Protein 2AB9 (pdb70)

Nearest PDB structures (foldseek):
  2ab9-assembly1_A  TM=1.033E+00  e=2.027E-05  Helianthus annuus
  2ab9-assembly1_A  TM=4.249E-01  e=3.432E-03  Helianthus annuus
  2ab9-assembly1_A  TM=3.590E-01  e=1.107E-02  Helianthus annuus
  2ab9-assembly1_A  TM=3.683E-01  e=8.263E-03  Helianthus annuus
  2ab9-assembly1_A  TM=3.618E-01  e=1.150E-02  Helianthus annuus

Solvent-accessible surface area: 3007 Å² total; per-residue (Å²): 121,151,128,135,79,98,40,82,154,120,132,107,81,64,33,133,63,35,197,70,107,38,110,90,89,117,58,43,29,124,177

Sequence (31 aa):
GYKTSISTITIEDNGRCTKSIPPICFPDGRPGYKTSISTITIEDNGRCTKSIPPICFPDGRPGYKTSISTITIEDNGRCTKSIPPICFPDGRPGYKTSISTITIEDNGRCTKSIPPICFPDGRPGYKTSISTITIEDNGRCTKSIPPICFPDGRPGYKTSISTITIEDNGRCTKSIPPICFPDGRPGYKTSISTITIEDNGRCTKSIPPICFPDGRPGYKTSISTITIEDNGRCTKSIPPICFPDGRPGYKTSISTITIEDNGRCTKSIPPICFPDGRPGYKTSISTITIEDNGRCTKSIPPICFPDGRPGYKTSISTITIEDNGRCTKSIPPICFPDGRPGYKTSISTITIEDNGRCTKSIPPICFPDGRPGYKTSISTITIEDNGRCTKSIPPICFPDGRPGYKTSISTITIEDNGRCTKSIPPICFPDGRPGYKTSISTITIEDNGRCTKSIPPICFPDGRPGYKTSISTITIEDNGRCTKSIPPICFPDGRPGYKTSISTITIEDNGRCTKSIPPICFPDGRPGYKTSISTITIEDNGRCTKSIPPICFPDGRPGYKTSISTITIEDNGRCTKSIPPICFPDGRPGYKTSISTITIEDNGRCTKSIPPICFPDGRP

Secondary structure (DSSP, 8-state):
---SS---SSS---SS--SSSS-SSSS----

Radius of gyration: 9.69 Å; Cα contacts (8 Å, |Δi|>4): 35; chains: 1; bounding box: 17×19×22 Å

Structure (mmCIF, N/CA/C/O backbone):
data_2AB9
#
_entry.id   2AB9
#
loop_
_atom_site.group_PDB
_atom_site.id
_atom_site.type_symbol
_atom_site.label_atom_id
_atom_site.label_alt_id
_atom_site.label_comp_id
_atom_site.label_asym_id
_atom_site.label_entity_id
_atom_site.label_seq_id
_atom_site.pdbx_PDB_ins_code
_atom_site.Cartn_x
_atom_site.Cartn_y
_atom_site.Cartn_z
_atom_site.occupancy
_atom_site.B_iso_or_equiv
_atom_site.auth_seq_id
_atom_site.auth_comp_id
_atom_site.auth_asym_id
_atom_site.auth_atom_id
_atom_site.pdbx_PDB_model_num
ATOM 1 N N . GLY A 1 1 ? -8.766 1.558 14.058 1.00 0.00 1 GLY A N 1
ATOM 2 C CA . GLY A 1 1 ? -7.912 0.710 14.867 1.00 0.00 1 GLY A CA 1
ATOM 3 C C . GLY A 1 1 ? -6.451 1.017 14.655 1.00 0.00 1 GLY A C 1
ATOM 4 O O . GLY A 1 1 ? -5.646 0.961 15.585 1.00 0.00 1 GLY A O 1
ATOM 8 N N . TYR A 1 2 ? -6.116 1.348 13.423 1.00 0.00 2 TYR A N 1
ATOM 9 C CA . TYR A 1 2 ? -4.746 1.680 13.064 1.00 0.00 2 TYR A CA 1
ATOM 10 C C . TYR A 1 2 ? -4.363 3.033 13.649 1.00 0.00 2 TYR A C 1
ATOM 11 O O . TYR A 1 2 ? -5.003 4.045 13.367 1.00 0.00 2 TYR A O 1
ATOM 29 N N . LYS A 1 3 ? -3.320 3.041 14.463 1.00 0.00 3 LYS A N 1
ATOM 30 C CA . LYS A 1 3 ? -2.853 4.268 15.086 1.00 0.00 3 LYS A CA 1
ATOM 31 C C . LYS A 1 3 ? -1.992 5.069 14.119 1.00 0.00 3 LYS A C 1
ATOM 32 O O . LYS A 1 3 ? -1.045 4.538 13.542 1.00 0.00 3 LYS A O 1
ATOM 51 N N . THR A 1 4 ? -2.315 6.345 13.955 1.00 0.00 4 THR A N 1
ATOM 52 C CA . THR A 1 4 ? -1.555 7.212 13.071 1.00 0.00 4 THR A CA 1
ATOM 53 C C . THR A 1 4 ? -0.165 7.452 13.653 1.00 0.00 4 THR A C 1
ATOM 54 O O . THR A 1 4 ? 0.835 7.489 12.937 1.00 0.00 4 THR A O 1
ATOM 65 N N . SER A 1 5 ? -0.122 7.597 14.966 1.00 0.00 5 SER A N 1
ATOM 66 C CA . SER A 1 5 ? 1.122 7.816 15.677 1.00 0.00 5 SER A CA 1
ATOM 67 C C . SER A 1 5 ? 1.909 6.512 15.778 1.00 0.00 5 SER A C 1
ATOM 68 O O . SER A 1 5 ? 1.353 5.470 16.138 1.00 0.00 5 SER A O 1
ATOM 76 N N . ILE A 1 6 ? 3.197 6.580 15.463 1.00 0.00 6 ILE A N 1
ATOM 77 C CA . ILE A 1 6 ? 4.070 5.415 15.517 1.00 0.00 6 ILE A CA 1
ATOM 78 C C . ILE A 1 6 ? 4.103 4.826 16.931 1.00 0.00 6 ILE A C 1
ATOM 79 O O . ILE A 1 6 ? 4.025 5.551 17.925 1.00 0.00 6 ILE A O 1
ATOM 95 N N . SER A 1 7 ? 4.195 3.509 17.016 1.00 0.00 7 SER A N 1
ATOM 96 C CA . SER A 1 7 ? 4.223 2.821 18.295 1.00 0.00 7 SER A CA 1
ATOM 97 C C . SER A 1 7 ? 5.074 1.560 18.193 1.00 0.00 7 SER A C 1
ATOM 98 O O . SER A 1 7 ? 4.559 0.463 17.976 1.00 0.00 7 SER A O 1
ATOM 106 N N . THR A 1 8 ? 6.381 1.739 18.332 1.00 0.00 8 THR A N 1
ATOM 107 C CA . THR A 1 8 ? 7.337 0.643 18.247 1.00 0.00 8 THR A CA 1
ATOM 108 C C . THR A 1 8 ? 7.262 -0.262 19.482 1.00 0.00 8 THR A C 1
ATOM 109 O O . THR A 1 8 ? 8.162 -0.268 20.318 1.00 0.00 8 THR A O 1
ATOM 120 N N . ILE A 1 9 ? 6.172 -1.018 19.586 1.00 0.00 9 ILE A N 1
ATOM 121 C CA . ILE A 1 9 ? 5.959 -1.929 20.708 1.00 0.00 9 ILE A CA 1
ATOM 122 C C . ILE A 1 9 ? 7.003 -3.043 20.687 1.00 0.00 9 ILE A C 1
ATOM 123 O O . ILE A 1 9 ? 7.423 -3.552 21.725 1.00 0.00 9 ILE A O 1
ATOM 139 N N . THR A 1 10 ? 7.421 -3.404 19.486 1.00 0.00 10 THR A N 1
ATOM 140 C CA . THR A 1 10 ? 8.421 -4.442 19.290 1.00 0.00 10 THR A CA 1
ATOM 141 C C . THR A 1 10 ? 9.188 -4.167 18.002 1.00 0.00 10 THR A C 1
ATOM 142 O O . THR A 1 10 ? 10.416 -4.201 17.969 1.00 0.00 10 THR A O 1
ATOM 153 N N . ILE A 1 11 ? 8.445 -3.859 16.947 1.00 0.00 11 ILE A N 1
ATOM 154 C CA . ILE A 1 11 ? 9.033 -3.541 15.657 1.00 0.00 11 ILE A CA 1
ATOM 155 C C . ILE A 1 11 ? 8.481 -2.214 15.163 1.00 0.00 11 ILE A C 1
ATOM 156 O O . ILE A 1 11 ? 7.358 -1.840 15.505 1.00 0.00 11 ILE A O 1
ATOM 172 N N . GLU A 1 12 ? 9.269 -1.502 14.378 1.00 0.00 12 GLU A N 1
ATOM 173 C CA . GLU A 1 12 ? 8.843 -0.217 13.851 1.00 0.00 12 GLU A CA 1
ATOM 174 C C . GLU A 1 12 ? 8.139 -0.404 12.512 1.00 0.00 12 GLU A C 1
ATOM 175 O O . GLU A 1 12 ? 8.727 -0.926 11.563 1.00 0.00 12 GLU A O 1
ATOM 187 N N . ASP A 1 13 ? 6.885 0.027 12.440 1.00 0.00 13 ASP A N 1
ATOM 188 C CA . ASP A 1 13 ? 6.107 -0.088 11.214 1.00 0.00 13 ASP A CA 1
ATOM 189 C C . ASP A 1 13 ? 4.816 0.708 11.325 1.00 0.00 13 ASP A C 1
ATOM 190 O O . ASP A 1 13 ? 4.229 0.804 12.407 1.00 0.00 13 ASP A O 1
ATOM 199 N N . ASN A 1 14 ? 4.387 1.273 10.204 1.00 0.00 14 ASN A N 1
ATOM 200 C CA . ASN A 1 14 ? 3.164 2.066 10.139 1.00 0.00 14 ASN A CA 1
ATOM 201 C C . ASN A 1 14 ? 2.906 2.468 8.695 1.00 0.00 14 ASN A C 1
ATOM 202 O O . ASN A 1 14 ? 3.809 2.971 8.017 1.00 0.00 14 ASN A O 1
ATOM 213 N N . GLY A 1 15 ? 1.690 2.230 8.222 1.00 0.00 15 GLY A N 1
ATOM 214 C CA . GLY A 1 15 ? 1.354 2.558 6.852 1.00 0.00 15 GLY A CA 1
ATOM 215 C C . GLY A 1 15 ? 2.130 1.701 5.876 1.00 0.00 15 GLY A C 1
ATOM 216 O O . GLY A 1 15 ? 2.036 0.476 5.921 1.00 0.00 15 GLY A O 1
ATOM 220 N N . ARG A 1 16 ? 2.911 2.350 5.012 1.00 0.00 16 ARG A N 1
ATOM 221 C CA . ARG A 1 16 ? 3.734 1.647 4.029 1.00 0.00 16 ARG A CA 1
ATOM 222 C C . ARG A 1 16 ? 2.886 0.755 3.131 1.00 0.00 16 ARG A C 1
ATOM 223 O O . ARG A 1 16 ? 1.725 1.060 2.851 1.00 0.00 16 ARG A O 1
ATOM 244 N N . CYS A 1 17 ? 3.469 -0.337 2.687 1.00 0.00 17 CYS A N 1
ATOM 245 C CA . CYS A 1 17 ? 2.769 -1.275 1.828 1.00 0.00 17 CYS A CA 1
ATOM 246 C C . CYS A 1 17 ? 2.687 -2.632 2.506 1.00 0.00 17 CYS A C 1
ATOM 247 O O . CYS A 1 17 ? 3.671 -3.119 3.067 1.00 0.00 17 CYS A O 1
ATOM 254 N N . THR A 1 18 ? 1.504 -3.217 2.470 1.00 0.00 18 THR A N 1
ATOM 255 C CA . THR A 1 18 ? 1.251 -4.502 3.099 1.00 0.00 18 THR A CA 1
ATOM 256 C C . THR A 1 18 ? 2.053 -5.638 2.472 1.00 0.00 18 THR A C 1
ATOM 257 O O . THR A 1 18 ? 2.301 -5.667 1.264 1.00 0.00 18 THR A O 1
ATOM 268 N N . LYS A 1 19 ? 2.444 -6.584 3.314 1.00 0.00 19 LYS A N 1
ATOM 269 C CA . LYS A 1 19 ? 3.204 -7.743 2.875 1.00 0.00 19 LYS A CA 1
ATOM 270 C C . LYS A 1 19 ? 2.326 -8.986 2.960 1.00 0.00 19 LYS A C 1
ATOM 271 O O . LYS A 1 19 ? 2.734 -10.017 3.491 1.00 0.00 19 LYS A O 1
ATOM 290 N N . SER A 1 20 ? 1.118 -8.865 2.432 1.00 0.00 20 SER A N 1
ATOM 291 C CA . SER A 1 20 ? 0.150 -9.947 2.432 1.00 0.00 20 SER A CA 1
ATOM 292 C C . SER A 1 20 ? -1.008 -9.560 1.542 1.00 0.00 20 SER A C 1
ATOM 293 O O . SER A 1 20 ? -0.871 -8.698 0.682 1.00 0.00 20 SER A O 1
ATOM 301 N N . ILE A 1 21 ? -2.132 -10.192 1.759 1.00 0.00 21 ILE A N 1
ATOM 302 C CA . ILE A 1 21 ? -3.329 -9.916 0.979 1.00 0.00 21 ILE A CA 1
ATOM 303 C C . ILE A 1 21 ? -4.277 -8.980 1.742 1.00 0.00 21 ILE A C 1
ATOM 304 O O . ILE A 1 21 ? -4.637 -9.241 2.891 1.00 0.00 21 ILE A O 1
ATOM 320 N N . PRO A 1 22 ? -4.702 -7.870 1.112 1.00 0.00 22 PRO A N 1
ATOM 321 C CA . PRO A 1 22 ? -4.306 -7.503 -0.247 1.00 0.00 22 PRO A CA 1
ATOM 322 C C . PRO A 1 22 ? -3.031 -6.656 -0.269 1.00 0.00 22 PRO A C 1
ATOM 323 O O . PRO A 1 22 ? -2.854 -5.771 0.569 1.00 0.00 22 PRO A O 1
ATOM 334 N N . PRO A 1 23 ? -2.114 -6.919 -1.216 1.00 0.00 23 PRO A N 1
ATOM 335 C CA . PRO A 1 23 ? -0.858 -6.177 -1.322 1.00 0.00 23 PRO A CA 1
ATOM 336 C C . PRO A 1 23 ? -1.070 -4.780 -1.888 1.00 0.00 23 PRO A C 1
ATOM 337 O O . PRO A 1 23 ? -1.151 -4.591 -3.103 1.00 0.00 23 PRO A O 1
ATOM 348 N N . ILE A 1 24 ? -1.164 -3.805 -1.003 1.00 0.00 24 ILE A N 1
ATOM 349 C CA . ILE A 1 24 ? -1.368 -2.427 -1.402 1.00 0.00 24 ILE A CA 1
ATOM 350 C C . ILE A 1 24 ? -0.761 -1.487 -0.375 1.00 0.00 24 ILE A C 1
ATOM 351 O O . ILE A 1 24 ? -0.709 -1.795 0.817 1.00 0.00 24 ILE A O 1
ATOM 367 N N . CYS A 1 25 ? -0.294 -0.350 -0.847 1.00 0.00 25 CYS A N 1
ATOM 368 C CA . CYS A 1 25 ? 0.315 0.648 0.016 1.00 0.00 25 CYS A CA 1
ATOM 369 C C . CYS A 1 25 ? -0.761 1.451 0.742 1.00 0.00 25 CYS A C 1
ATOM 370 O O . CYS A 1 25 ? -0.902 2.659 0.557 1.00 0.00 25 CYS A O 1
ATOM 377 N N . PHE A 1 26 ? -1.524 0.739 1.557 1.00 0.00 26 PHE A N 1
ATOM 378 C CA . PHE A 1 26 ? -2.609 1.309 2.330 1.00 0.00 26 PHE A CA 1
ATOM 379 C C . PHE A 1 26 ? -2.740 0.515 3.626 1.00 0.00 26 PHE A C 1
ATOM 380 O O . PHE A 1 26 ? -2.608 -0.708 3.609 1.00 0.00 26 PHE A O 1
ATOM 397 N N . PRO A 1 27 ? -2.961 1.192 4.768 1.00 0.00 27 PRO A N 1
ATOM 398 C CA . PRO A 1 27 ? -3.079 0.533 6.079 1.00 0.00 27 PRO A CA 1
ATOM 399 C C . PRO A 1 27 ? -4.323 -0.353 6.207 1.00 0.00 27 PRO A C 1
ATOM 400 O O . PRO A 1 27 ? -5.245 -0.048 6.968 1.00 0.00 27 PRO A O 1
ATOM 411 N N . ASP A 1 28 ? -4.329 -1.449 5.464 1.00 0.00 28 ASP A N 1
ATOM 412 C CA . ASP A 1 28 ? -5.431 -2.403 5.472 1.00 0.00 28 ASP A CA 1
ATOM 413 C C . ASP A 1 28 ? -4.942 -3.773 5.015 1.00 0.00 28 ASP A C 1
ATOM 414 O O . ASP A 1 28 ? -4.194 -3.883 4.046 1.00 0.00 28 ASP A O 1
ATOM 423 N N . GLY A 1 29 ? -5.359 -4.812 5.724 1.00 0.00 29 GLY A N 1
ATOM 424 C CA . GLY A 1 29 ? -4.948 -6.158 5.385 1.00 0.00 29 GLY A CA 1
ATOM 425 C C . GLY A 1 29 ? -5.912 -7.192 5.919 1.00 0.00 29 GLY A C 1
ATOM 426 O O . GLY A 1 29 ? -6.524 -6.995 6.968 1.00 0.00 29 GLY A O 1
ATOM 430 N N . ARG A 1 30 ? -6.063 -8.290 5.195 1.00 0.00 30 ARG A N 1
ATOM 431 C CA . ARG A 1 30 ? -6.965 -9.352 5.606 1.00 0.00 30 ARG A CA 1
ATOM 432 C C . ARG A 1 30 ? -6.233 -10.349 6.499 1.00 0.00 30 ARG A C 1
ATOM 433 O O . ARG A 1 30 ? -5.158 -10.831 6.143 1.00 0.00 30 ARG A O 1
ATOM 454 N N . PRO A 1 31 ? -6.794 -10.670 7.675 1.00 0.00 31 PRO A N 1
ATOM 455 C CA . PRO A 1 31 ? -6.175 -11.613 8.610 1.00 0.00 31 PRO A CA 1
ATOM 456 C C . PRO A 1 31 ? -6.197 -13.044 8.079 1.00 0.00 31 PRO A C 1
ATOM 457 O O . PRO A 1 31 ? -7.240 -13.536 7.644 1.00 0.00 31 PRO A O 1
ATOM 468 N N . GLY A 1 1 ? -15.876 16.687 -1.637 1.00 0.00 1 GLY A N 2
ATOM 469 C CA . GLY A 1 1 ? -15.218 17.295 -2.774 1.00 0.00 1 GLY A CA 2
ATOM 470 C C . GLY A 1 1 ? -13.910 16.609 -3.107 1.00 0.00 1 GLY A C 2
ATOM 471 O O . GLY A 1 1 ? -13.825 15.381 -3.079 1.00 0.00 1 GLY A O 2
ATOM 475 N N . TYR A 1 2 ? -12.891 17.397 -3.412 1.00 0.00 2 TYR A N 2
ATOM 476 C CA . TYR A 1 2 ? -11.581 16.854 -3.742 1.00 0.00 2 TYR A CA 2
ATOM 477 C C . TYR A 1 2 ? -10.903 16.311 -2.491 1.00 0.00 2 TYR A C 2
ATOM 478 O O . TYR A 1 2 ? -10.801 17.006 -1.480 1.00 0.00 2 TYR A O 2
ATOM 496 N N . LYS A 1 3 ? -10.446 15.068 -2.567 1.00 0.00 3 LYS A N 2
ATOM 497 C CA . LYS A 1 3 ? -9.778 14.430 -1.441 1.00 0.00 3 LYS A CA 2
ATOM 498 C C . LYS A 1 3 ? -8.416 15.072 -1.198 1.00 0.00 3 LYS A C 2
ATOM 499 O O . LYS A 1 3 ? -7.421 14.685 -1.809 1.00 0.00 3 LYS A O 2
ATOM 518 N N . THR A 1 4 ? -8.387 16.057 -0.310 1.00 0.00 4 THR A N 2
ATOM 519 C CA . THR A 1 4 ? -7.158 16.766 0.020 1.00 0.00 4 THR A CA 2
ATOM 520 C C . THR A 1 4 ? -6.166 15.837 0.715 1.00 0.00 4 THR A C 2
ATOM 521 O O . THR A 1 4 ? -4.951 15.979 0.572 1.00 0.00 4 THR A O 2
ATOM 532 N N . SER A 1 5 ? -6.703 14.889 1.469 1.00 0.00 5 SER A N 2
ATOM 533 C CA . SER A 1 5 ? -5.898 13.920 2.202 1.00 0.00 5 SER A CA 2
ATOM 534 C C . SER A 1 5 ? -5.277 12.880 1.263 1.00 0.00 5 SER A C 2
ATOM 535 O O . SER A 1 5 ? -5.561 11.685 1.365 1.00 0.00 5 SER A O 2
ATOM 543 N N . ILE A 1 6 ? -4.437 13.336 0.345 1.00 0.00 6 ILE A N 2
ATOM 544 C CA . ILE A 1 6 ? -3.785 12.444 -0.597 1.00 0.00 6 ILE A CA 2
ATOM 545 C C . ILE A 1 6 ? -2.635 11.711 0.088 1.00 0.00 6 ILE A C 2
ATOM 546 O O . ILE A 1 6 ? -1.682 12.333 0.555 1.00 0.00 6 ILE A O 2
ATOM 562 N N . SER A 1 7 ? -2.730 10.391 0.154 1.00 0.00 7 SER A N 2
ATOM 563 C CA . SER A 1 7 ? -1.701 9.583 0.788 1.00 0.00 7 SER A CA 2
ATOM 564 C C . SER A 1 7 ? -0.926 8.787 -0.258 1.00 0.00 7 SER A C 2
ATOM 565 O O . SER A 1 7 ? -0.699 7.588 -0.103 1.00 0.00 7 SER A O 2
ATOM 573 N N . THR A 1 8 ? -0.531 9.458 -1.330 1.00 0.00 8 THR A N 2
ATOM 574 C CA . THR A 1 8 ? 0.209 8.811 -2.405 1.00 0.00 8 THR A CA 2
ATOM 575 C C . THR A 1 8 ? 1.017 9.843 -3.186 1.00 0.00 8 THR A C 2
ATOM 576 O O . THR A 1 8 ? 0.453 10.813 -3.692 1.00 0.00 8 THR A O 2
ATOM 587 N N . ILE A 1 9 ? 2.333 9.624 -3.269 1.00 0.00 9 ILE A N 2
ATOM 588 C CA . ILE A 1 9 ? 3.256 10.520 -3.983 1.00 0.00 9 ILE A CA 2
ATOM 589 C C . ILE A 1 9 ? 3.473 11.835 -3.230 1.00 0.00 9 ILE A C 2
ATOM 590 O O . ILE A 1 9 ? 4.601 12.298 -3.081 1.00 0.00 9 ILE A O 2
ATOM 606 N N . THR A 1 10 ? 2.386 12.421 -2.762 1.00 0.00 10 THR A N 2
ATOM 607 C CA . THR A 1 10 ? 2.426 13.674 -2.024 1.00 0.00 10 THR A CA 2
ATOM 608 C C . THR A 1 10 ? 3.212 13.533 -0.723 1.00 0.00 10 THR A C 2
ATOM 609 O O . THR A 1 10 ? 3.986 14.415 -0.351 1.00 0.00 10 THR A O 2
ATOM 620 N N . ILE A 1 11 ? 3.006 12.420 -0.034 1.00 0.00 11 ILE A N 2
ATOM 621 C CA . ILE A 1 11 ? 3.693 12.164 1.220 1.00 0.00 11 ILE A CA 2
ATOM 622 C C . ILE A 1 11 ? 4.776 11.108 1.043 1.00 0.00 11 ILE A C 2
ATOM 623 O O . ILE A 1 11 ? 4.636 10.189 0.234 1.00 0.00 11 ILE A O 2
ATOM 639 N N . GLU A 1 12 ? 5.848 11.256 1.806 1.00 0.00 12 GLU A N 2
ATOM 640 C CA . GLU A 1 12 ? 6.972 10.330 1.763 1.00 0.00 12 GLU A CA 2
ATOM 641 C C . GLU A 1 12 ? 6.625 9.031 2.486 1.00 0.00 12 GLU A C 2
ATOM 642 O O . GLU A 1 12 ? 5.920 9.045 3.501 1.00 0.00 12 GLU A O 2
ATOM 654 N N . ASP A 1 13 ? 7.128 7.919 1.966 1.00 0.00 13 ASP A N 2
ATOM 655 C CA . ASP A 1 13 ? 6.887 6.608 2.557 1.00 0.00 13 ASP A CA 2
ATOM 656 C C . ASP A 1 13 ? 7.961 5.625 2.109 1.00 0.00 13 ASP A C 2
ATOM 657 O O . ASP A 1 13 ? 8.278 5.534 0.923 1.00 0.00 13 ASP A O 2
ATOM 666 N N . ASN A 1 14 ? 8.524 4.892 3.061 1.00 0.00 14 ASN A N 2
ATOM 667 C CA . ASN A 1 14 ? 9.575 3.920 2.767 1.00 0.00 14 ASN A CA 2
ATOM 668 C C . ASN A 1 14 ? 9.003 2.584 2.286 1.00 0.00 14 ASN A C 2
ATOM 669 O O . ASN A 1 14 ? 9.510 1.516 2.642 1.00 0.00 14 ASN A O 2
ATOM 680 N N . GLY A 1 15 ? 7.962 2.645 1.467 1.00 0.00 15 GLY A N 2
ATOM 681 C CA . GLY A 1 15 ? 7.351 1.439 0.942 1.00 0.00 15 GLY A CA 2
ATOM 682 C C . GLY A 1 15 ? 6.680 0.613 2.021 1.00 0.00 15 GLY A C 2
ATOM 683 O O . GLY A 1 15 ? 6.886 -0.607 2.111 1.00 0.00 15 GLY A O 2
ATOM 687 N N . ARG A 1 16 ? 5.864 1.270 2.833 1.00 0.00 16 ARG A N 2
ATOM 688 C CA . ARG A 1 16 ? 5.145 0.609 3.914 1.00 0.00 16 ARG A CA 2
ATOM 689 C C . ARG A 1 16 ? 3.898 -0.102 3.397 1.00 0.00 16 ARG A C 2
ATOM 690 O O . ARG A 1 16 ? 2.879 -0.185 4.084 1.00 0.00 16 ARG A O 2
ATOM 711 N N . CYS A 1 17 ? 4.004 -0.632 2.191 1.00 0.00 17 CYS A N 2
ATOM 712 C CA . CYS A 1 17 ? 2.915 -1.362 1.571 1.00 0.00 17 CYS A CA 2
ATOM 713 C C . CYS A 1 17 ? 2.747 -2.698 2.279 1.00 0.00 17 CYS A C 2
ATOM 714 O O . CYS A 1 17 ? 3.740 -3.315 2.670 1.00 0.00 17 CYS A O 2
ATOM 721 N N . THR A 1 18 ? 1.506 -3.126 2.462 1.00 0.00 18 THR A N 2
ATOM 722 C CA . THR A 1 18 ? 1.212 -4.380 3.147 1.00 0.00 18 THR A CA 2
ATOM 723 C C . THR A 1 18 ? 1.969 -5.557 2.536 1.00 0.00 18 THR A C 2
ATOM 724 O O . THR A 1 18 ? 2.152 -5.638 1.321 1.00 0.00 18 THR A O 2
ATOM 735 N N . LYS A 1 19 ? 2.412 -6.463 3.395 1.00 0.00 19 LYS A N 2
ATOM 736 C CA . LYS A 1 19 ? 3.152 -7.639 2.955 1.00 0.00 19 LYS A CA 2
ATOM 737 C C . LYS A 1 19 ? 2.257 -8.868 3.061 1.00 0.00 19 LYS A C 2
ATOM 738 O O . LYS A 1 19 ? 2.685 -9.928 3.515 1.00 0.00 19 LYS A O 2
ATOM 757 N N . SER A 1 20 ? 1.008 -8.711 2.647 1.00 0.00 20 SER A N 2
ATOM 758 C CA . SER A 1 20 ? 0.026 -9.786 2.692 1.00 0.00 20 SER A CA 2
ATOM 759 C C . SER A 1 20 ? -1.117 -9.453 1.752 1.00 0.00 20 SER A C 2
ATOM 760 O O . SER A 1 20 ? -1.161 -8.356 1.207 1.00 0.00 20 SER A O 2
ATOM 768 N N . ILE A 1 21 ? -2.032 -10.391 1.571 1.00 0.00 21 ILE A N 2
ATOM 769 C CA . ILE A 1 21 ? -3.179 -10.183 0.696 1.00 0.00 21 ILE A CA 2
ATOM 770 C C . ILE A 1 21 ? -4.274 -9.400 1.421 1.00 0.00 21 ILE A C 2
ATOM 771 O O . ILE A 1 21 ? -4.693 -9.787 2.511 1.00 0.00 21 ILE A O 2
ATOM 787 N N . PRO A 1 22 ? -4.760 -8.292 0.832 1.00 0.00 22 PRO A N 2
ATOM 788 C CA . PRO A 1 22 ? -4.299 -7.785 -0.456 1.00 0.00 22 PRO A CA 2
ATOM 789 C C . PRO A 1 22 ? -3.137 -6.798 -0.310 1.00 0.00 22 PRO A C 2
ATOM 790 O O . PRO A 1 22 ? -3.141 -5.944 0.582 1.00 0.00 22 PRO A O 2
ATOM 801 N N . PRO A 1 23 ? -2.114 -6.908 -1.167 1.00 0.00 23 PRO A N 2
ATOM 802 C CA . PRO A 1 23 ? -0.946 -6.033 -1.116 1.00 0.00 23 PRO A CA 2
ATOM 803 C C . PRO A 1 23 ? -1.252 -4.642 -1.658 1.00 0.00 23 PRO A C 2
ATOM 804 O O . PRO A 1 23 ? -1.472 -4.462 -2.857 1.00 0.00 23 PRO A O 2
ATOM 815 N N . ILE A 1 24 ? -1.257 -3.663 -0.770 1.00 0.00 24 ILE A N 2
ATOM 816 C CA . ILE A 1 24 ? -1.525 -2.289 -1.148 1.00 0.00 24 ILE A CA 2
ATOM 817 C C . ILE A 1 24 ? -0.801 -1.341 -0.204 1.00 0.00 24 ILE A C 2
ATOM 818 O O . ILE A 1 24 ? -0.661 -1.609 0.991 1.00 0.00 24 ILE A O 2
ATOM 834 N N . CYS A 1 25 ? -0.314 -0.250 -0.761 1.00 0.00 25 CYS A N 2
ATOM 835 C CA . CYS A 1 25 ? 0.428 0.748 -0.003 1.00 0.00 25 CYS A CA 2
ATOM 836 C C . CYS A 1 25 ? -0.511 1.656 0.784 1.00 0.00 25 CYS A C 2
ATOM 837 O O . CYS A 1 25 ? -0.542 2.868 0.586 1.00 0.00 25 CYS A O 2
ATOM 844 N N . PHE A 1 26 ? -1.273 1.045 1.678 1.00 0.00 26 PHE A N 2
ATOM 845 C CA . PHE A 1 26 ? -2.217 1.762 2.514 1.00 0.00 26 PHE A CA 2
ATOM 846 C C . PHE A 1 26 ? -2.491 0.947 3.772 1.00 0.00 26 PHE A C 2
ATOM 847 O O . PHE A 1 26 ? -2.869 -0.220 3.689 1.00 0.00 26 PHE A O 2
ATOM 864 N N . PRO A 1 27 ? -2.284 1.545 4.954 1.00 0.00 27 PRO A N 2
ATOM 865 C CA . PRO A 1 27 ? -2.505 0.862 6.230 1.00 0.00 27 PRO A CA 2
ATOM 866 C C . PRO A 1 27 ? -3.982 0.574 6.471 1.00 0.00 27 PRO A C 2
ATOM 867 O O . PRO A 1 27 ? -4.809 1.485 6.452 1.00 0.00 27 PRO A O 2
ATOM 878 N N . ASP A 1 28 ? -4.298 -0.694 6.696 1.00 0.00 28 ASP A N 2
ATOM 879 C CA . ASP A 1 28 ? -5.671 -1.121 6.941 1.00 0.00 28 ASP A CA 2
ATOM 880 C C . ASP A 1 28 ? -5.667 -2.484 7.629 1.00 0.00 28 ASP A C 2
ATOM 881 O O . ASP A 1 28 ? -4.688 -3.232 7.533 1.00 0.00 28 ASP A O 2
ATOM 890 N N . GLY A 1 29 ? -6.745 -2.782 8.345 1.00 0.00 29 GLY A N 2
ATOM 891 C CA . GLY A 1 29 ? -6.858 -4.033 9.079 1.00 0.00 29 GLY A CA 2
ATOM 892 C C . GLY A 1 29 ? -7.081 -5.250 8.198 1.00 0.00 29 GLY A C 2
ATOM 893 O O . GLY A 1 29 ? -8.142 -5.872 8.246 1.00 0.00 29 GLY A O 2
ATOM 897 N N . ARG A 1 30 ? -6.082 -5.595 7.403 1.00 0.00 30 ARG A N 2
ATOM 898 C CA . ARG A 1 30 ? -6.176 -6.755 6.520 1.00 0.00 30 ARG A CA 2
ATOM 899 C C . ARG A 1 30 ? -5.157 -7.835 6.901 1.00 0.00 30 ARG A C 2
ATOM 900 O O . ARG A 1 30 ? -5.541 -8.981 7.129 1.00 0.00 30 ARG A O 2
ATOM 921 N N . PRO A 1 31 ? -3.846 -7.509 6.985 1.00 0.00 31 PRO A N 2
ATOM 922 C CA . PRO A 1 31 ? -2.823 -8.498 7.351 1.00 0.00 31 PRO A CA 2
ATOM 923 C C . PRO A 1 31 ? -2.974 -8.969 8.795 1.00 0.00 31 PRO A C 2
ATOM 924 O O . PRO A 1 31 ? -2.978 -8.156 9.722 1.00 0.00 31 PRO A O 2
ATOM 935 N N . GLY A 1 1 ? 11.187 8.187 18.079 1.00 0.00 1 GLY A N 3
ATOM 936 C CA . GLY A 1 1 ? 10.108 7.653 18.883 1.00 0.00 1 GLY A CA 3
ATOM 937 C C . GLY A 1 1 ? 8.765 8.221 18.476 1.00 0.00 1 GLY A C 3
ATOM 938 O O . GLY A 1 1 ? 8.465 8.331 17.287 1.00 0.00 1 GLY A O 3
ATOM 942 N N . TYR A 1 2 ? 7.958 8.588 19.461 1.00 0.00 2 TYR A N 3
ATOM 943 C CA . TYR A 1 2 ? 6.645 9.156 19.199 1.00 0.00 2 TYR A CA 3
ATOM 944 C C . TYR A 1 2 ? 6.779 10.579 18.675 1.00 0.00 2 TYR A C 3
ATOM 945 O O . TYR A 1 2 ? 7.415 11.425 19.308 1.00 0.00 2 TYR A O 3
ATOM 963 N N . LYS A 1 3 ? 6.178 10.843 17.523 1.00 0.00 3 LYS A N 3
ATOM 964 C CA . LYS A 1 3 ? 6.234 12.168 16.918 1.00 0.00 3 LYS A CA 3
ATOM 965 C C . LYS A 1 3 ? 5.202 13.101 17.557 1.00 0.00 3 LYS A C 3
ATOM 966 O O . LYS A 1 3 ? 4.424 13.761 16.867 1.00 0.00 3 LYS A O 3
ATOM 985 N N . THR A 1 4 ? 5.204 13.151 18.883 1.00 0.00 4 THR A N 3
ATOM 986 C CA . THR A 1 4 ? 4.285 14.000 19.624 1.00 0.00 4 THR A CA 3
ATOM 987 C C . THR A 1 4 ? 4.648 15.468 19.410 1.00 0.00 4 THR A C 3
ATOM 988 O O . THR A 1 4 ? 3.796 16.357 19.456 1.00 0.00 4 THR A O 3
ATOM 999 N N . SER A 1 5 ? 5.927 15.697 19.161 1.00 0.00 5 SER A N 3
ATOM 1000 C CA . SER A 1 5 ? 6.454 17.031 18.915 1.00 0.00 5 SER A CA 3
ATOM 1001 C C . SER A 1 5 ? 7.747 16.922 18.122 1.00 0.00 5 SER A C 3
ATOM 1002 O O . SER A 1 5 ? 7.952 17.619 17.128 1.00 0.00 5 SER A O 3
ATOM 1010 N N . ILE A 1 6 ? 8.608 16.020 18.562 1.00 0.00 6 ILE A N 3
ATOM 1011 C CA . ILE A 1 6 ? 9.878 15.784 17.898 1.00 0.00 6 ILE A CA 3
ATOM 1012 C C . ILE A 1 6 ? 9.668 14.994 16.608 1.00 0.00 6 ILE A C 3
ATOM 1013 O O . ILE A 1 6 ? 9.023 13.948 16.607 1.00 0.00 6 ILE A O 3
ATOM 1029 N N . SER A 1 7 ? 10.208 15.498 15.510 1.00 0.00 7 SER A N 3
ATOM 1030 C CA . SER A 1 7 ? 10.070 14.831 14.226 1.00 0.00 7 SER A CA 3
ATOM 1031 C C . SER A 1 7 ? 11.251 13.900 13.966 1.00 0.00 7 SER A C 3
ATOM 1032 O O . SER A 1 7 ? 11.876 13.952 12.906 1.00 0.00 7 SER A O 3
ATOM 1040 N N . THR A 1 8 ? 11.550 13.052 14.941 1.00 0.00 8 THR A N 3
ATOM 1041 C CA . THR A 1 8 ? 12.652 12.105 14.837 1.00 0.00 8 THR A CA 3
ATOM 1042 C C . THR A 1 8 ? 12.276 10.919 13.949 1.00 0.00 8 THR A C 3
ATOM 1043 O O . THR A 1 8 ? 12.302 9.765 14.375 1.00 0.00 8 THR A O 3
ATOM 1054 N N . ILE A 1 9 ? 11.927 11.224 12.710 1.00 0.00 9 ILE A N 3
ATOM 1055 C CA . ILE A 1 9 ? 11.544 10.208 11.739 1.00 0.00 9 ILE A CA 3
ATOM 1056 C C . ILE A 1 9 ? 12.740 9.364 11.329 1.00 0.00 9 ILE A C 3
ATOM 1057 O O . ILE A 1 9 ? 12.704 8.136 11.402 1.00 0.00 9 ILE A O 3
ATOM 1073 N N . THR A 1 10 ? 13.789 10.050 10.901 1.00 0.00 10 THR A N 3
ATOM 1074 C CA . THR A 1 10 ? 15.038 9.426 10.460 1.00 0.00 10 THR A CA 3
ATOM 1075 C C . THR A 1 10 ? 14.876 8.765 9.088 1.00 0.00 10 THR A C 3
ATOM 1076 O O . THR A 1 10 ? 15.666 9.009 8.174 1.00 0.00 10 THR A O 3
ATOM 1087 N N . ILE A 1 11 ? 13.846 7.947 8.944 1.00 0.00 11 ILE A N 3
ATOM 1088 C CA . ILE A 1 11 ? 13.572 7.270 7.689 1.00 0.00 11 ILE A CA 3
ATOM 1089 C C . ILE A 1 11 ? 12.194 7.654 7.168 1.00 0.00 11 ILE A C 3
ATOM 1090 O O . ILE A 1 11 ? 11.299 7.984 7.945 1.00 0.00 11 ILE A O 3
ATOM 1106 N N . GLU A 1 12 ? 12.042 7.612 5.855 1.00 0.00 12 GLU A N 3
ATOM 1107 C CA . GLU A 1 12 ? 10.781 7.950 5.212 1.00 0.00 12 GLU A CA 3
ATOM 1108 C C . GLU A 1 12 ? 9.786 6.799 5.342 1.00 0.00 12 GLU A C 3
ATOM 1109 O O . GLU A 1 12 ? 10.154 5.631 5.183 1.00 0.00 12 GLU A O 3
ATOM 1121 N N . ASP A 1 13 ? 8.533 7.140 5.613 1.00 0.00 13 ASP A N 3
ATOM 1122 C CA . ASP A 1 13 ? 7.469 6.152 5.748 1.00 0.00 13 ASP A CA 3
ATOM 1123 C C . ASP A 1 13 ? 6.113 6.821 5.581 1.00 0.00 13 ASP A C 3
ATOM 1124 O O . ASP A 1 13 ? 5.773 7.762 6.300 1.00 0.00 13 ASP A O 3
ATOM 1133 N N . ASN A 1 14 ? 5.349 6.326 4.623 1.00 0.00 14 ASN A N 3
ATOM 1134 C CA . ASN A 1 14 ? 4.025 6.848 4.330 1.00 0.00 14 ASN A CA 3
ATOM 1135 C C . ASN A 1 14 ? 3.282 5.851 3.455 1.00 0.00 14 ASN A C 3
ATOM 1136 O O . ASN A 1 14 ? 3.876 5.229 2.572 1.00 0.00 14 ASN A O 3
ATOM 1147 N N . GLY A 1 15 ? 2.000 5.661 3.739 1.00 0.00 15 GLY A N 3
ATOM 1148 C CA . GLY A 1 15 ? 1.205 4.697 3.000 1.00 0.00 15 GLY A CA 3
ATOM 1149 C C . GLY A 1 15 ? 1.523 3.279 3.435 1.00 0.00 15 GLY A C 3
ATOM 1150 O O . GLY A 1 15 ? 0.675 2.603 4.009 1.00 0.00 15 GLY A O 3
ATOM 1154 N N . ARG A 1 16 ? 2.772 2.872 3.193 1.00 0.00 16 ARG A N 3
ATOM 1155 C CA . ARG A 1 16 ? 3.289 1.557 3.574 1.00 0.00 16 ARG A CA 3
ATOM 1156 C C . ARG A 1 16 ? 2.560 0.414 2.859 1.00 0.00 16 ARG A C 3
ATOM 1157 O O . ARG A 1 16 ? 1.354 0.230 3.000 1.00 0.00 16 ARG A O 3
ATOM 1178 N N . CYS A 1 17 ? 3.309 -0.359 2.089 1.00 0.00 17 CYS A N 3
ATOM 1179 C CA . CYS A 1 17 ? 2.734 -1.479 1.361 1.00 0.00 17 CYS A CA 3
ATOM 1180 C C . CYS A 1 17 ? 2.666 -2.712 2.245 1.00 0.00 17 CYS A C 3
ATOM 1181 O O . CYS A 1 17 ? 3.647 -3.080 2.899 1.00 0.00 17 CYS A O 3
ATOM 1188 N N . THR A 1 18 ? 1.506 -3.343 2.257 1.00 0.00 18 THR A N 3
ATOM 1189 C CA . THR A 1 18 ? 1.283 -4.536 3.055 1.00 0.00 18 THR A CA 3
ATOM 1190 C C . THR A 1 18 ? 2.022 -5.740 2.488 1.00 0.00 18 THR A C 3
ATOM 1191 O O . THR A 1 18 ? 2.169 -5.886 1.275 1.00 0.00 18 THR A O 3
ATOM 1202 N N . LYS A 1 19 ? 2.477 -6.606 3.380 1.00 0.00 19 LYS A N 3
ATOM 1203 C CA . LYS A 1 19 ? 3.190 -7.809 2.984 1.00 0.00 19 LYS A CA 3
ATOM 1204 C C . LYS A 1 19 ? 2.269 -9.016 3.101 1.00 0.00 19 LYS A C 3
ATOM 1205 O O . LYS A 1 19 ? 2.674 -10.087 3.552 1.00 0.00 19 LYS A O 3
ATOM 1224 N N . SER A 1 20 ? 1.025 -8.823 2.690 1.00 0.00 20 SER A N 3
ATOM 1225 C CA . SER A 1 20 ? 0.010 -9.866 2.733 1.00 0.00 20 SER A CA 3
ATOM 1226 C C . SER A 1 20 ? -1.104 -9.500 1.768 1.00 0.00 20 SER A C 3
ATOM 1227 O O . SER A 1 20 ? -1.081 -8.420 1.185 1.00 0.00 20 SER A O 3
ATOM 1235 N N . ILE A 1 21 ? -2.067 -10.389 1.601 1.00 0.00 21 ILE A N 3
ATOM 1236 C CA . ILE A 1 21 ? -3.183 -10.144 0.699 1.00 0.00 21 ILE A CA 3
ATOM 1237 C C . ILE A 1 21 ? -4.284 -9.336 1.398 1.00 0.00 21 ILE A C 3
ATOM 1238 O O . ILE A 1 21 ? -4.756 -9.715 2.470 1.00 0.00 21 ILE A O 3
ATOM 1254 N N . PRO A 1 22 ? -4.714 -8.208 0.804 1.00 0.00 22 PRO A N 3
ATOM 1255 C CA . PRO A 1 22 ? -4.198 -7.699 -0.460 1.00 0.00 22 PRO A CA 3
ATOM 1256 C C . PRO A 1 22 ? -3.039 -6.720 -0.260 1.00 0.00 22 PRO A C 3
ATOM 1257 O O . PRO A 1 22 ? -3.069 -5.884 0.649 1.00 0.00 22 PRO A O 3
ATOM 1268 N N . PRO A 1 23 ? -1.992 -6.815 -1.095 1.00 0.00 23 PRO A N 3
ATOM 1269 C CA . PRO A 1 23 ? -0.824 -5.941 -0.999 1.00 0.00 23 PRO A CA 3
ATOM 1270 C C . PRO A 1 23 ? -1.126 -4.540 -1.526 1.00 0.00 23 PRO A C 3
ATOM 1271 O O . PRO A 1 23 ? -1.202 -4.323 -2.736 1.00 0.00 23 PRO A O 3
ATOM 1282 N N . ILE A 1 24 ? -1.304 -3.596 -0.613 1.00 0.00 24 ILE A N 3
ATOM 1283 C CA . ILE A 1 24 ? -1.601 -2.221 -0.980 1.00 0.00 24 ILE A CA 3
ATOM 1284 C C . ILE A 1 24 ? -0.782 -1.272 -0.121 1.00 0.00 24 ILE A C 3
ATOM 1285 O O . ILE A 1 24 ? -0.601 -1.500 1.074 1.00 0.00 24 ILE A O 3
ATOM 1301 N N . CYS A 1 25 ? -0.290 -0.215 -0.734 1.00 0.00 25 CYS A N 3
ATOM 1302 C CA . CYS A 1 25 ? 0.512 0.781 -0.039 1.00 0.00 25 CYS A CA 3
ATOM 1303 C C . CYS A 1 25 ? -0.379 1.855 0.573 1.00 0.00 25 CYS A C 3
ATOM 1304 O O . CYS A 1 25 ? -0.326 3.018 0.177 1.00 0.00 25 CYS A O 3
ATOM 1311 N N . PHE A 1 26 ? -1.204 1.451 1.535 1.00 0.00 26 PHE A N 3
ATOM 1312 C CA . PHE A 1 26 ? -2.120 2.372 2.201 1.00 0.00 26 PHE A CA 3
ATOM 1313 C C . PHE A 1 26 ? -2.737 1.750 3.467 1.00 0.00 26 PHE A C 3
ATOM 1314 O O . PHE A 1 26 ? -2.604 2.311 4.553 1.00 0.00 26 PHE A O 3
ATOM 1331 N N . PRO A 1 27 ? -3.429 0.593 3.368 1.00 0.00 27 PRO A N 3
ATOM 1332 C CA . PRO A 1 27 ? -4.049 -0.044 4.518 1.00 0.00 27 PRO A CA 3
ATOM 1333 C C . PRO A 1 27 ? -3.131 -1.056 5.188 1.00 0.00 27 PRO A C 3
ATOM 1334 O O . PRO A 1 27 ? -3.372 -2.265 5.128 1.00 0.00 27 PRO A O 3
ATOM 1345 N N . ASP A 1 28 ? -2.080 -0.558 5.821 1.00 0.00 28 ASP A N 3
ATOM 1346 C CA . ASP A 1 28 ? -1.110 -1.411 6.507 1.00 0.00 28 ASP A CA 3
ATOM 1347 C C . ASP A 1 28 ? -1.762 -2.165 7.672 1.00 0.00 28 ASP A C 3
ATOM 1348 O O . ASP A 1 28 ? -2.913 -1.897 8.038 1.00 0.00 28 ASP A O 3
ATOM 1357 N N . GLY A 1 29 ? -1.028 -3.114 8.240 1.00 0.00 29 GLY A N 3
ATOM 1358 C CA . GLY A 1 29 ? -1.535 -3.897 9.347 1.00 0.00 29 GLY A CA 3
ATOM 1359 C C . GLY A 1 29 ? -2.523 -4.948 8.896 1.00 0.00 29 GLY A C 3
ATOM 1360 O O . GLY A 1 29 ? -3.539 -5.184 9.550 1.00 0.00 29 GLY A O 3
ATOM 1364 N N . ARG A 1 30 ? -2.227 -5.583 7.773 1.00 0.00 30 ARG A N 3
ATOM 1365 C CA . ARG A 1 30 ? -3.096 -6.619 7.243 1.00 0.00 30 ARG A CA 3
ATOM 1366 C C . ARG A 1 30 ? -2.700 -7.975 7.815 1.00 0.00 30 ARG A C 3
ATOM 1367 O O . ARG A 1 30 ? -1.525 -8.338 7.793 1.00 0.00 30 ARG A O 3
ATOM 1388 N N . PRO A 1 31 ? -3.666 -8.740 8.344 1.00 0.00 31 PRO A N 3
ATOM 1389 C CA . PRO A 1 31 ? -3.397 -10.060 8.924 1.00 0.00 31 PRO A CA 3
ATOM 1390 C C . PRO A 1 31 ? -2.987 -11.078 7.863 1.00 0.00 31 PRO A C 3
ATOM 1391 O O . PRO A 1 31 ? -3.582 -11.137 6.784 1.00 0.00 31 PRO A O 3
ATOM 1402 N N . GLY A 1 1 ? -0.165 3.640 11.415 1.00 0.00 1 GLY A N 4
ATOM 1403 C CA . GLY A 1 1 ? -0.739 2.438 11.982 1.00 0.00 1 GLY A CA 4
ATOM 1404 C C . GLY A 1 1 ? -2.206 2.276 11.634 1.00 0.00 1 GLY A C 4
ATOM 1405 O O . GLY A 1 1 ? -2.625 2.590 10.519 1.00 0.00 1 GLY A O 4
ATOM 1409 N N . TYR A 1 2 ? -2.984 1.789 12.591 1.00 0.00 2 TYR A N 4
ATOM 1410 C CA . TYR A 1 2 ? -4.418 1.572 12.408 1.00 0.00 2 TYR A CA 4
ATOM 1411 C C . TYR A 1 2 ? -5.196 2.887 12.492 1.00 0.00 2 TYR A C 4
ATOM 1412 O O . TYR A 1 2 ? -6.078 3.051 13.334 1.00 0.00 2 TYR A O 4
ATOM 1430 N N . LYS A 1 3 ? -4.855 3.819 11.614 1.00 0.00 3 LYS A N 4
ATOM 1431 C CA . LYS A 1 3 ? -5.503 5.127 11.571 1.00 0.00 3 LYS A CA 4
ATOM 1432 C C . LYS A 1 3 ? -6.880 5.052 10.900 1.00 0.00 3 LYS A C 4
ATOM 1433 O O . LYS A 1 3 ? -7.106 5.642 9.846 1.00 0.00 3 LYS A O 4
ATOM 1452 N N . THR A 1 4 ? -7.797 4.319 11.519 1.00 0.00 4 THR A N 4
ATOM 1453 C CA . THR A 1 4 ? -9.144 4.167 10.987 1.00 0.00 4 THR A CA 4
ATOM 1454 C C . THR A 1 4 ? -9.829 5.526 10.866 1.00 0.00 4 THR A C 4
ATOM 1455 O O . THR A 1 4 ? -10.513 5.815 9.883 1.00 0.00 4 THR A O 4
ATOM 1466 N N . SER A 1 5 ? -9.615 6.360 11.866 1.00 0.00 5 SER A N 4
ATOM 1467 C CA . SER A 1 5 ? -10.177 7.698 11.879 1.00 0.00 5 SER A CA 4
ATOM 1468 C C . SER A 1 5 ? -9.337 8.623 11.000 1.00 0.00 5 SER A C 4
ATOM 1469 O O . SER A 1 5 ? -8.266 9.078 11.407 1.00 0.00 5 SER A O 4
ATOM 1477 N N . ILE A 1 6 ? -9.821 8.880 9.790 1.00 0.00 6 ILE A N 4
ATOM 1478 C CA . ILE A 1 6 ? -9.115 9.736 8.846 1.00 0.00 6 ILE A CA 4
ATOM 1479 C C . ILE A 1 6 ? -8.983 11.151 9.400 1.00 0.00 6 ILE A C 4
ATOM 1480 O O . ILE A 1 6 ? -9.985 11.832 9.629 1.00 0.00 6 ILE A O 4
ATOM 1496 N N . SER A 1 7 ? -7.746 11.585 9.614 1.00 0.00 7 SER A N 4
ATOM 1497 C CA . SER A 1 7 ? -7.479 12.909 10.140 1.00 0.00 7 SER A CA 4
ATOM 1498 C C . SER A 1 7 ? -6.003 13.262 9.983 1.00 0.00 7 SER A C 4
ATOM 1499 O O . SER A 1 7 ? -5.124 12.576 10.508 1.00 0.00 7 SER A O 4
ATOM 1507 N N . THR A 1 8 ? -5.736 14.328 9.246 1.00 0.00 8 THR A N 4
ATOM 1508 C CA . THR A 1 8 ? -4.378 14.774 9.008 1.00 0.00 8 THR A CA 4
ATOM 1509 C C . THR A 1 8 ? -3.935 15.756 10.091 1.00 0.00 8 THR A C 4
ATOM 1510 O O . THR A 1 8 ? -4.542 16.810 10.266 1.00 0.00 8 THR A O 4
ATOM 1521 N N . ILE A 1 9 ? -2.879 15.400 10.817 1.00 0.00 9 ILE A N 4
ATOM 1522 C CA . ILE A 1 9 ? -2.357 16.253 11.886 1.00 0.00 9 ILE A CA 4
ATOM 1523 C C . ILE A 1 9 ? -1.694 17.492 11.297 1.00 0.00 9 ILE A C 4
ATOM 1524 O O . ILE A 1 9 ? -1.921 18.618 11.734 1.00 0.00 9 ILE A O 4
ATOM 1540 N N . THR A 1 10 ? -0.878 17.251 10.293 1.00 0.00 10 THR A N 4
ATOM 1541 C CA . THR A 1 10 ? -0.145 18.289 9.582 1.00 0.00 10 THR A CA 4
ATOM 1542 C C . THR A 1 10 ? 0.193 17.732 8.208 1.00 0.00 10 THR A C 4
ATOM 1543 O O . THR A 1 10 ? -0.065 18.342 7.173 1.00 0.00 10 THR A O 4
ATOM 1554 N N . ILE A 1 11 ? 0.714 16.517 8.238 1.00 0.00 11 ILE A N 4
ATOM 1555 C CA . ILE A 1 11 ? 1.057 15.752 7.054 1.00 0.00 11 ILE A CA 4
ATOM 1556 C C . ILE A 1 11 ? 0.685 14.307 7.363 1.00 0.00 11 ILE A C 4
ATOM 1557 O O . ILE A 1 11 ? 0.782 13.885 8.517 1.00 0.00 11 ILE A O 4
ATOM 1573 N N . GLU A 1 12 ? 0.225 13.565 6.383 1.00 0.00 12 GLU A N 4
ATOM 1574 C CA . GLU A 1 12 ? -0.175 12.190 6.635 1.00 0.00 12 GLU A CA 4
ATOM 1575 C C . GLU A 1 12 ? 0.956 11.228 6.299 1.00 0.00 12 GLU A C 4
ATOM 1576 O O . GLU A 1 12 ? 1.736 11.466 5.378 1.00 0.00 12 GLU A O 4
ATOM 1588 N N . ASP A 1 13 ? 1.035 10.153 7.070 1.00 0.00 13 ASP A N 4
ATOM 1589 C CA . ASP A 1 13 ? 2.057 9.130 6.896 1.00 0.00 13 ASP A CA 4
ATOM 1590 C C . ASP A 1 13 ? 1.918 8.433 5.549 1.00 0.00 13 ASP A C 4
ATOM 1591 O O . ASP A 1 13 ? 0.806 8.199 5.064 1.00 0.00 13 ASP A O 4
ATOM 1600 N N . ASN A 1 14 ? 3.056 8.106 4.953 1.00 0.00 14 ASN A N 4
ATOM 1601 C CA . ASN A 1 14 ? 3.079 7.426 3.666 1.00 0.00 14 ASN A CA 4
ATOM 1602 C C . ASN A 1 14 ? 2.485 6.037 3.817 1.00 0.00 14 ASN A C 4
ATOM 1603 O O . ASN A 1 14 ? 2.842 5.303 4.743 1.00 0.00 14 ASN A O 4
ATOM 1614 N N . GLY A 1 15 ? 1.578 5.684 2.919 1.00 0.00 15 GLY A N 4
ATOM 1615 C CA . GLY A 1 15 ? 0.945 4.385 2.979 1.00 0.00 15 GLY A CA 4
ATOM 1616 C C . GLY A 1 15 ? 1.948 3.254 2.910 1.00 0.00 15 GLY A C 4
ATOM 1617 O O . GLY A 1 15 ? 2.570 3.024 1.873 1.00 0.00 15 GLY A O 4
ATOM 1621 N N . ARG A 1 16 ? 2.106 2.553 4.021 1.00 0.00 16 ARG A N 4
ATOM 1622 C CA . ARG A 1 16 ? 3.037 1.439 4.101 1.00 0.00 16 ARG A CA 4
ATOM 1623 C C . ARG A 1 16 ? 2.517 0.272 3.278 1.00 0.00 16 ARG A C 4
ATOM 1624 O O . ARG A 1 16 ? 1.397 -0.189 3.490 1.00 0.00 16 ARG A O 4
ATOM 1645 N N . CYS A 1 17 ? 3.325 -0.204 2.343 1.00 0.00 17 CYS A N 4
ATOM 1646 C CA . CYS A 1 17 ? 2.921 -1.320 1.508 1.00 0.00 17 CYS A CA 4
ATOM 1647 C C . CYS A 1 17 ? 2.803 -2.577 2.344 1.00 0.00 17 CYS A C 4
ATOM 1648 O O . CYS A 1 17 ? 3.664 -2.883 3.171 1.00 0.00 17 CYS A O 4
ATOM 1655 N N . THR A 1 18 ? 1.695 -3.257 2.161 1.00 0.00 18 THR A N 4
ATOM 1656 C CA . THR A 1 18 ? 1.386 -4.447 2.917 1.00 0.00 18 THR A CA 4
ATOM 1657 C C . THR A 1 18 ? 2.115 -5.674 2.401 1.00 0.00 18 THR A C 4
ATOM 1658 O O . THR A 1 18 ? 2.296 -5.862 1.199 1.00 0.00 18 THR A O 4
ATOM 1669 N N . LYS A 1 19 ? 2.510 -6.509 3.338 1.00 0.00 19 LYS A N 4
ATOM 1670 C CA . LYS A 1 19 ? 3.205 -7.747 3.039 1.00 0.00 19 LYS A CA 4
ATOM 1671 C C . LYS A 1 19 ? 2.241 -8.920 3.180 1.00 0.00 19 LYS A C 4
ATOM 1672 O O . LYS A 1 19 ? 2.590 -9.967 3.728 1.00 0.00 19 LYS A O 4
ATOM 1691 N N . SER A 1 20 ? 1.018 -8.727 2.697 1.00 0.00 20 SER A N 4
ATOM 1692 C CA . SER A 1 20 ? -0.022 -9.744 2.775 1.00 0.00 20 SER A CA 4
ATOM 1693 C C . SER A 1 20 ? -1.136 -9.393 1.805 1.00 0.00 20 SER A C 4
ATOM 1694 O O . SER A 1 20 ? -1.162 -8.289 1.267 1.00 0.00 20 SER A O 4
ATOM 1702 N N . ILE A 1 21 ? -2.047 -10.324 1.596 1.00 0.00 21 ILE A N 4
ATOM 1703 C CA . ILE A 1 21 ? -3.169 -10.107 0.694 1.00 0.00 21 ILE A CA 4
ATOM 1704 C C . ILE A 1 21 ? -4.300 -9.371 1.417 1.00 0.00 21 ILE A C 4
ATOM 1705 O O . ILE A 1 21 ? -4.711 -9.767 2.506 1.00 0.00 21 ILE A O 4
ATOM 1721 N N . PRO A 1 22 ? -4.822 -8.281 0.823 1.00 0.00 22 PRO A N 4
ATOM 1722 C CA . PRO A 1 22 ? -4.372 -7.759 -0.468 1.00 0.00 22 PRO A CA 4
ATOM 1723 C C . PRO A 1 22 ? -3.197 -6.787 -0.329 1.00 0.00 22 PRO A C 4
ATOM 1724 O O . PRO A 1 22 ? -3.187 -5.934 0.567 1.00 0.00 22 PRO A O 4
ATOM 1735 N N . PRO A 1 23 ? -2.178 -6.910 -1.195 1.00 0.00 23 PRO A N 4
ATOM 1736 C CA . PRO A 1 23 ? -0.994 -6.049 -1.155 1.00 0.00 23 PRO A CA 4
ATOM 1737 C C . PRO A 1 23 ? -1.284 -4.648 -1.686 1.00 0.00 23 PRO A C 4
ATOM 1738 O O . PRO A 1 23 ? -1.517 -4.455 -2.880 1.00 0.00 23 PRO A O 4
ATOM 1749 N N . ILE A 1 24 ? -1.257 -3.678 -0.793 1.00 0.00 24 ILE A N 4
ATOM 1750 C CA . ILE A 1 24 ? -1.498 -2.292 -1.147 1.00 0.00 24 ILE A CA 4
ATOM 1751 C C . ILE A 1 24 ? -0.743 -1.390 -0.189 1.00 0.00 24 ILE A C 4
ATOM 1752 O O . ILE A 1 24 ? -0.600 -1.699 0.993 1.00 0.00 24 ILE A O 4
ATOM 1768 N N . CYS A 1 25 ? -0.235 -0.295 -0.711 1.00 0.00 25 CYS A N 4
ATOM 1769 C CA . CYS A 1 25 ? 0.531 0.645 0.088 1.00 0.00 25 CYS A CA 4
ATOM 1770 C C . CYS A 1 25 ? -0.380 1.518 0.945 1.00 0.00 25 CYS A C 4
ATOM 1771 O O . CYS A 1 25 ? -0.658 2.676 0.633 1.00 0.00 25 CYS A O 4
ATOM 1778 N N . PHE A 1 26 ? -0.830 0.907 2.034 1.00 0.00 26 PHE A N 4
ATOM 1779 C CA . PHE A 1 26 ? -1.709 1.521 3.016 1.00 0.00 26 PHE A CA 4
ATOM 1780 C C . PHE A 1 26 ? -1.759 0.586 4.225 1.00 0.00 26 PHE A C 4
ATOM 1781 O O . PHE A 1 26 ? -2.014 -0.608 4.053 1.00 0.00 26 PHE A O 4
ATOM 1798 N N . PRO A 1 27 ? -1.489 1.103 5.448 1.00 0.00 27 PRO A N 4
ATOM 1799 C CA . PRO A 1 27 ? -1.469 0.319 6.691 1.00 0.00 27 PRO A CA 4
ATOM 1800 C C . PRO A 1 27 ? -2.499 -0.802 6.714 1.00 0.00 27 PRO A C 4
ATOM 1801 O O . PRO A 1 27 ? -3.693 -0.569 6.522 1.00 0.00 27 PRO A O 4
ATOM 1812 N N . ASP A 1 28 ? -2.018 -2.019 6.928 1.00 0.00 28 ASP A N 4
ATOM 1813 C CA . ASP A 1 28 ? -2.868 -3.210 6.954 1.00 0.00 28 ASP A CA 4
ATOM 1814 C C . ASP A 1 28 ? -3.710 -3.333 8.227 1.00 0.00 28 ASP A C 4
ATOM 1815 O O . ASP A 1 28 ? -3.558 -4.279 8.995 1.00 0.00 28 ASP A O 4
ATOM 1824 N N . GLY A 1 29 ? -4.639 -2.398 8.426 1.00 0.00 29 GLY A N 4
ATOM 1825 C CA . GLY A 1 29 ? -5.510 -2.464 9.582 1.00 0.00 29 GLY A CA 4
ATOM 1826 C C . GLY A 1 29 ? -6.748 -3.283 9.283 1.00 0.00 29 GLY A C 4
ATOM 1827 O O . GLY A 1 29 ? -7.618 -3.453 10.130 1.00 0.00 29 GLY A O 4
ATOM 1831 N N . ARG A 1 30 ? -6.816 -3.785 8.058 1.00 0.00 30 ARG A N 4
ATOM 1832 C CA . ARG A 1 30 ? -7.943 -4.592 7.611 1.00 0.00 30 ARG A CA 4
ATOM 1833 C C . ARG A 1 30 ? -7.639 -6.093 7.746 1.00 0.00 30 ARG A C 4
ATOM 1834 O O . ARG A 1 30 ? -8.400 -6.817 8.380 1.00 0.00 30 ARG A O 4
ATOM 1855 N N . PRO A 1 31 ? -6.524 -6.594 7.153 1.00 0.00 31 PRO A N 4
ATOM 1856 C CA . PRO A 1 31 ? -6.166 -8.017 7.239 1.00 0.00 31 PRO A CA 4
ATOM 1857 C C . PRO A 1 31 ? -5.803 -8.439 8.662 1.00 0.00 31 PRO A C 4
ATOM 1858 O O . PRO A 1 31 ? -4.794 -9.113 8.887 1.00 0.00 31 PRO A O 4
ATOM 1869 N N . GLY A 1 1 ? 8.982 8.426 18.668 1.00 0.00 1 GLY A N 5
ATOM 1870 C CA . GLY A 1 1 ? 9.245 9.796 18.282 1.00 0.00 1 GLY A CA 5
ATOM 1871 C C . GLY A 1 1 ? 7.980 10.529 17.886 1.00 0.00 1 GLY A C 5
ATOM 1872 O O . GLY A 1 1 ? 7.124 9.974 17.197 1.00 0.00 1 GLY A O 5
ATOM 1876 N N . TYR A 1 2 ? 7.859 11.775 18.321 1.00 0.00 2 TYR A N 5
ATOM 1877 C CA . TYR A 1 2 ? 6.689 12.590 18.011 1.00 0.00 2 TYR A CA 5
ATOM 1878 C C . TYR A 1 2 ? 6.796 13.175 16.606 1.00 0.00 2 TYR A C 5
ATOM 1879 O O . TYR A 1 2 ? 6.882 14.390 16.437 1.00 0.00 2 TYR A O 5
ATOM 1897 N N . LYS A 1 3 ? 6.805 12.293 15.606 1.00 0.00 3 LYS A N 5
ATOM 1898 C CA . LYS A 1 3 ? 6.915 12.691 14.201 1.00 0.00 3 LYS A CA 5
ATOM 1899 C C . LYS A 1 3 ? 8.208 13.455 13.938 1.00 0.00 3 LYS A C 5
ATOM 1900 O O . LYS A 1 3 ? 8.232 14.417 13.175 1.00 0.00 3 LYS A O 5
ATOM 1919 N N . THR A 1 4 ? 9.281 13.010 14.579 1.00 0.00 4 THR A N 5
ATOM 1920 C CA . THR A 1 4 ? 10.586 13.636 14.429 1.00 0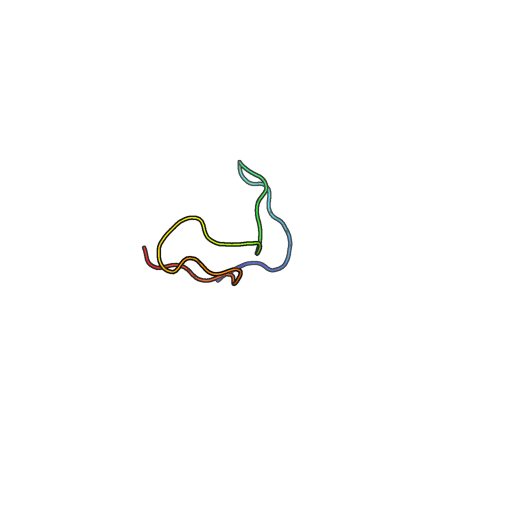.00 4 THR A CA 5
ATOM 1921 C C . THR A 1 4 ? 11.152 13.395 13.030 1.00 0.00 4 THR A C 5
ATOM 1922 O O . THR A 1 4 ? 11.889 14.220 12.491 1.00 0.00 4 THR A O 5
ATOM 1933 N N . SER A 1 5 ? 10.791 12.260 12.452 1.00 0.00 5 SER A N 5
ATOM 1934 C CA . SER A 1 5 ? 11.243 11.893 11.120 1.00 0.00 5 SER A CA 5
ATOM 1935 C C . SER A 1 5 ? 10.357 10.782 10.566 1.00 0.00 5 SER A C 5
ATOM 1936 O O . SER A 1 5 ? 9.984 9.857 11.290 1.00 0.00 5 SER A O 5
ATOM 1944 N N . ILE A 1 6 ? 10.012 10.883 9.291 1.00 0.00 6 ILE A N 5
ATOM 1945 C CA . ILE A 1 6 ? 9.166 9.886 8.650 1.00 0.00 6 ILE A CA 5
ATOM 1946 C C . ILE A 1 6 ? 9.985 8.663 8.236 1.00 0.00 6 ILE A C 5
ATOM 1947 O O . ILE A 1 6 ? 11.068 8.798 7.666 1.00 0.00 6 ILE A O 5
ATOM 1963 N N . SER A 1 7 ? 9.459 7.475 8.539 1.00 0.00 7 SER A N 5
ATOM 1964 C CA . SER A 1 7 ? 10.119 6.211 8.212 1.00 0.00 7 SER A CA 5
ATOM 1965 C C . SER A 1 7 ? 11.529 6.146 8.790 1.00 0.00 7 SER A C 5
ATOM 1966 O O . SER A 1 7 ? 12.456 5.648 8.153 1.00 0.00 7 SER A O 5
ATOM 1974 N N . THR A 1 8 ? 11.682 6.633 10.010 1.00 0.00 8 THR A N 5
ATOM 1975 C CA . THR A 1 8 ? 12.979 6.616 10.670 1.00 0.00 8 THR A CA 5
ATOM 1976 C C . THR A 1 8 ? 13.156 5.325 11.463 1.00 0.00 8 THR A C 5
ATOM 1977 O O . THR A 1 8 ? 13.652 5.318 12.593 1.00 0.00 8 THR A O 5
ATOM 1988 N N . ILE A 1 9 ? 12.755 4.236 10.826 1.00 0.00 9 ILE A N 5
ATOM 1989 C CA . ILE A 1 9 ? 12.841 2.884 11.386 1.00 0.00 9 ILE A CA 5
ATOM 1990 C C . ILE A 1 9 ? 11.852 2.666 12.536 1.00 0.00 9 ILE A C 5
ATOM 1991 O O . ILE A 1 9 ? 11.077 1.712 12.521 1.00 0.00 9 ILE A O 5
ATOM 2007 N N . THR A 1 10 ? 11.898 3.536 13.526 1.00 0.00 10 THR A N 5
ATOM 2008 C CA . THR A 1 10 ? 11.030 3.433 14.689 1.00 0.00 10 THR A CA 5
ATOM 2009 C C . THR A 1 10 ? 9.599 3.888 14.400 1.00 0.00 10 THR A C 5
ATOM 2010 O O . THR A 1 10 ? 8.641 3.215 14.777 1.00 0.00 10 THR A O 5
ATOM 2021 N N . ILE A 1 11 ? 9.455 5.037 13.754 1.00 0.00 11 ILE A N 5
ATOM 2022 C CA . ILE A 1 11 ? 8.131 5.570 13.453 1.00 0.00 11 ILE A CA 5
ATOM 2023 C C . ILE A 1 11 ? 7.933 5.806 11.961 1.00 0.00 11 ILE A C 5
ATOM 2024 O O . ILE A 1 11 ? 8.886 6.076 11.223 1.00 0.00 11 ILE A O 5
ATOM 2040 N N . GLU A 1 12 ? 6.680 5.712 11.540 1.00 0.00 12 GLU A N 5
ATOM 2041 C CA . GLU A 1 12 ? 6.286 5.913 10.156 1.00 0.00 12 GLU A CA 5
ATOM 2042 C C . GLU A 1 12 ? 4.814 6.315 10.129 1.00 0.00 12 GLU A C 5
ATOM 2043 O O . GLU A 1 12 ? 4.064 5.959 11.041 1.00 0.00 12 GLU A O 5
ATOM 2055 N N . ASP A 1 13 ? 4.416 7.076 9.118 1.00 0.00 13 ASP A N 5
ATOM 2056 C CA . ASP A 1 13 ? 3.034 7.541 9.006 1.00 0.00 13 ASP A CA 5
ATOM 2057 C C . ASP A 1 13 ? 2.105 6.449 8.480 1.00 0.00 13 ASP A C 5
ATOM 2058 O O . ASP A 1 13 ? 2.138 5.309 8.940 1.00 0.00 13 ASP A O 5
ATOM 2067 N N . ASN A 1 14 ? 1.265 6.815 7.524 1.00 0.00 14 ASN A N 5
ATOM 2068 C CA . ASN A 1 14 ? 0.309 5.882 6.941 1.00 0.00 14 ASN A CA 5
ATOM 2069 C C . ASN A 1 14 ? 0.606 5.629 5.468 1.00 0.00 14 ASN A C 5
ATOM 2070 O O . ASN A 1 14 ? 1.418 6.328 4.856 1.00 0.00 14 ASN A O 5
ATOM 2081 N N . GLY A 1 15 ? -0.052 4.619 4.914 1.00 0.00 15 GLY A N 5
ATOM 2082 C CA . GLY A 1 15 ? 0.144 4.263 3.523 1.00 0.00 15 GLY A CA 5
ATOM 2083 C C . GLY A 1 15 ? 1.314 3.323 3.338 1.00 0.00 15 GLY A C 5
ATOM 2084 O O . GLY A 1 15 ? 1.980 3.334 2.300 1.00 0.00 15 GLY A O 5
ATOM 2088 N N . ARG A 1 16 ? 1.555 2.495 4.343 1.00 0.00 16 ARG A N 5
ATOM 2089 C CA . ARG A 1 16 ? 2.640 1.530 4.300 1.00 0.00 16 ARG A CA 5
ATOM 2090 C C . ARG A 1 16 ? 2.231 0.321 3.466 1.00 0.00 16 ARG A C 5
ATOM 2091 O O . ARG A 1 16 ? 1.131 -0.210 3.622 1.00 0.00 16 ARG A O 5
ATOM 2112 N N . CYS A 1 17 ? 3.109 -0.103 2.568 1.00 0.00 17 CYS A N 5
ATOM 2113 C CA . CYS A 1 17 ? 2.818 -1.242 1.709 1.00 0.00 17 CYS A CA 5
ATOM 2114 C C . CYS A 1 17 ? 2.727 -2.526 2.520 1.00 0.00 17 CYS A C 5
ATOM 2115 O O . CYS A 1 17 ? 3.602 -2.830 3.337 1.00 0.00 17 CYS A O 5
ATOM 2122 N N . THR A 1 18 ? 1.657 -3.260 2.296 1.00 0.00 18 THR A N 5
ATOM 2123 C CA . THR A 1 18 ? 1.407 -4.502 3.001 1.00 0.00 18 THR A CA 5
ATOM 2124 C C . THR A 1 18 ? 2.104 -5.690 2.346 1.00 0.00 18 THR A C 5
ATOM 2125 O O . THR A 1 18 ? 2.250 -5.750 1.125 1.00 0.00 18 THR A O 5
ATOM 2136 N N . LYS A 1 19 ? 2.513 -6.642 3.172 1.00 0.00 19 LYS A N 5
ATOM 2137 C CA . LYS A 1 19 ? 3.170 -7.851 2.697 1.00 0.00 19 LYS A CA 5
ATOM 2138 C C . LYS A 1 19 ? 2.252 -9.044 2.917 1.00 0.00 19 LYS A C 5
ATOM 2139 O O . LYS A 1 19 ? 2.644 -10.056 3.495 1.00 0.00 19 LYS A O 5
ATOM 2158 N N . SER A 1 20 ? 1.024 -8.899 2.451 1.00 0.00 20 SER A N 5
ATOM 2159 C CA . SER A 1 20 ? 0.012 -9.930 2.574 1.00 0.00 20 SER A CA 5
ATOM 2160 C C . SER A 1 20 ? -1.114 -9.626 1.611 1.00 0.00 20 SER A C 5
ATOM 2161 O O . SER A 1 20 ? -0.925 -8.909 0.637 1.00 0.00 20 SER A O 5
ATOM 2169 N N . ILE A 1 21 ? -2.270 -10.166 1.897 1.00 0.00 21 ILE A N 5
ATOM 2170 C CA . ILE A 1 21 ? -3.443 -9.955 1.060 1.00 0.00 21 ILE A CA 5
ATOM 2171 C C . ILE A 1 21 ? -4.404 -8.945 1.702 1.00 0.00 21 ILE A C 5
ATOM 2172 O O . ILE A 1 21 ? -4.884 -9.151 2.821 1.00 0.00 21 ILE A O 5
ATOM 2188 N N . PRO A 1 22 ? -4.707 -7.835 1.007 1.00 0.00 22 PRO A N 5
ATOM 2189 C CA . PRO A 1 22 ? -4.174 -7.528 -0.317 1.00 0.00 22 PRO A CA 5
ATOM 2190 C C . PRO A 1 22 ? -2.899 -6.680 -0.255 1.00 0.00 22 PRO A C 5
ATOM 2191 O O . PRO A 1 22 ? -2.755 -5.827 0.624 1.00 0.00 22 PRO A O 5
ATOM 2202 N N . PRO A 1 23 ? -1.952 -6.910 -1.178 1.00 0.00 23 PRO A N 5
ATOM 2203 C CA . PRO A 1 23 ? -0.686 -6.175 -1.228 1.00 0.00 23 PRO A CA 5
ATOM 2204 C C . PRO A 1 23 ? -0.855 -4.778 -1.814 1.00 0.00 23 PRO A C 5
ATOM 2205 O O . PRO A 1 23 ? -0.758 -4.583 -3.025 1.00 0.00 23 PRO A O 5
ATOM 2216 N N . ILE A 1 24 ? -1.108 -3.809 -0.951 1.00 0.00 24 ILE A N 5
ATOM 2217 C CA . ILE A 1 24 ? -1.285 -2.436 -1.380 1.00 0.00 24 ILE A CA 5
ATOM 2218 C C . ILE A 1 24 ? -0.870 -1.479 -0.273 1.00 0.00 24 ILE A C 5
ATOM 2219 O O . ILE A 1 24 ? -1.101 -1.732 0.908 1.00 0.00 24 ILE A O 5
ATOM 2235 N N . CYS A 1 25 ? -0.239 -0.396 -0.671 1.00 0.00 25 CYS A N 5
ATOM 2236 C CA . CYS A 1 25 ? 0.237 0.615 0.263 1.00 0.00 25 CYS A CA 5
ATOM 2237 C C . CYS A 1 25 ? -0.905 1.543 0.675 1.00 0.00 25 CYS A C 5
ATOM 2238 O O . CYS A 1 25 ? -1.008 2.666 0.181 1.00 0.00 25 CYS A O 5
ATOM 2245 N N . PHE A 1 26 ? -1.768 1.062 1.566 1.00 0.00 26 PHE A N 5
ATOM 2246 C CA . PHE A 1 26 ? -2.908 1.850 2.031 1.00 0.00 26 PHE A CA 5
ATOM 2247 C C . PHE A 1 26 ? -3.551 1.246 3.291 1.00 0.00 26 PHE A C 5
ATOM 2248 O O . PHE A 1 26 ? -3.730 1.950 4.281 1.00 0.00 26 PHE A O 5
ATOM 2265 N N . PRO A 1 27 ? -3.926 -0.055 3.290 1.00 0.00 27 PRO A N 5
ATOM 2266 C CA . PRO A 1 27 ? -4.549 -0.685 4.459 1.00 0.00 27 PRO A CA 5
ATOM 2267 C C . PRO A 1 27 ? -3.547 -0.968 5.574 1.00 0.00 27 PRO A C 5
ATOM 2268 O O . PRO A 1 27 ? -3.165 -2.118 5.804 1.00 0.00 27 PRO A O 5
ATOM 2279 N N . ASP A 1 28 ? -3.119 0.088 6.250 1.00 0.00 28 ASP A N 5
ATOM 2280 C CA . ASP A 1 28 ? -2.156 -0.026 7.337 1.00 0.00 28 ASP A CA 5
ATOM 2281 C C . ASP A 1 28 ? -2.672 -0.960 8.425 1.00 0.00 28 ASP A C 5
ATOM 2282 O O . ASP A 1 28 ? -3.836 -0.890 8.824 1.00 0.00 28 ASP A O 5
ATOM 2291 N N . GLY A 1 29 ? -1.797 -1.840 8.891 1.00 0.00 29 GLY A N 5
ATOM 2292 C CA . GLY A 1 29 ? -2.165 -2.790 9.925 1.00 0.00 29 GLY A CA 5
ATOM 2293 C C . GLY A 1 29 ? -3.006 -3.935 9.393 1.00 0.00 29 GLY A C 5
ATOM 2294 O O . GLY A 1 29 ? -3.786 -4.536 10.131 1.00 0.00 29 GLY A O 5
ATOM 2298 N N . ARG A 1 30 ? -2.840 -4.244 8.113 1.00 0.00 30 ARG A N 5
ATOM 2299 C CA . ARG A 1 30 ? -3.579 -5.332 7.488 1.00 0.00 30 ARG A CA 5
ATOM 2300 C C . ARG A 1 30 ? -2.986 -6.684 7.885 1.00 0.00 30 ARG A C 5
ATOM 2301 O O . ARG A 1 30 ? -1.823 -6.965 7.592 1.00 0.00 30 ARG A O 5
ATOM 2322 N N . PRO A 1 31 ? -3.773 -7.544 8.554 1.00 0.00 31 PRO A N 5
ATOM 2323 C CA . PRO A 1 31 ? -3.314 -8.867 8.980 1.00 0.00 31 PRO A CA 5
ATOM 2324 C C . PRO A 1 31 ? -3.186 -9.831 7.804 1.00 0.00 31 PRO A C 5
ATOM 2325 O O . PRO A 1 31 ? -3.964 -9.761 6.847 1.00 0.00 31 PRO A O 5
ATOM 2336 N N . GLY A 1 1 ? 2.866 -1.437 -13.761 1.00 0.00 1 GLY A N 6
ATOM 2337 C CA . GLY A 1 1 ? 4.015 -2.144 -14.300 1.00 0.00 1 GLY A CA 6
ATOM 2338 C C . GLY A 1 1 ? 5.323 -1.603 -13.762 1.00 0.00 1 GLY A C 6
ATOM 2339 O O . GLY A 1 1 ? 5.455 -1.376 -12.555 1.00 0.00 1 GLY A O 6
ATOM 2343 N N . TYR A 1 2 ? 6.283 -1.387 -14.653 1.00 0.00 2 TYR A N 6
ATOM 2344 C CA . TYR A 1 2 ? 7.585 -0.858 -14.266 1.00 0.00 2 TYR A CA 6
ATOM 2345 C C . TYR A 1 2 ? 7.438 0.551 -13.700 1.00 0.00 2 TYR A C 6
ATOM 2346 O O . TYR A 1 2 ? 6.701 1.372 -14.242 1.00 0.00 2 TYR A O 6
ATOM 2364 N N . LYS A 1 3 ? 8.135 0.817 -12.606 1.00 0.00 3 LYS A N 6
ATOM 2365 C CA . LYS A 1 3 ? 8.083 2.119 -11.960 1.00 0.00 3 LYS A CA 6
ATOM 2366 C C . LYS A 1 3 ? 9.473 2.512 -11.487 1.00 0.00 3 LYS A C 6
ATOM 2367 O O . LYS A 1 3 ? 10.190 1.690 -10.918 1.00 0.00 3 LYS A O 6
ATOM 2386 N N . THR A 1 4 ? 9.851 3.760 -11.736 1.00 0.00 4 THR A N 6
ATOM 2387 C CA . THR A 1 4 ? 11.161 4.258 -11.343 1.00 0.00 4 THR A CA 6
ATOM 2388 C C . THR A 1 4 ? 11.305 4.256 -9.825 1.00 0.00 4 THR A C 6
ATOM 2389 O O . THR A 1 4 ? 12.351 3.893 -9.284 1.00 0.00 4 THR A O 6
ATOM 2400 N N . SER A 1 5 ? 10.242 4.654 -9.151 1.00 0.00 5 SER A N 6
ATOM 2401 C CA . SER A 1 5 ? 10.214 4.703 -7.696 1.00 0.00 5 SER A CA 6
ATOM 2402 C C . SER A 1 5 ? 9.966 3.311 -7.106 1.00 0.00 5 SER A C 6
ATOM 2403 O O . SER A 1 5 ? 9.073 3.123 -6.282 1.00 0.00 5 SER A O 6
ATOM 2411 N N . ILE A 1 6 ? 10.756 2.342 -7.542 1.00 0.00 6 ILE A N 6
ATOM 2412 C CA . ILE A 1 6 ? 10.627 0.976 -7.063 1.00 0.00 6 ILE A CA 6
ATOM 2413 C C . ILE A 1 6 ? 11.311 0.820 -5.699 1.00 0.00 6 ILE A C 6
ATOM 2414 O O . ILE A 1 6 ? 12.518 1.031 -5.566 1.00 0.00 6 ILE A O 6
ATOM 2430 N N . SER A 1 7 ? 10.530 0.473 -4.681 1.00 0.00 7 SER A N 6
ATOM 2431 C CA . SER A 1 7 ? 11.047 0.317 -3.325 1.00 0.00 7 SER A CA 6
ATOM 2432 C C . SER A 1 7 ? 11.724 -1.039 -3.115 1.00 0.00 7 SER A C 6
ATOM 2433 O O . SER A 1 7 ? 11.520 -1.689 -2.094 1.00 0.00 7 SER A O 6
ATOM 2441 N N . THR A 1 8 ? 12.539 -1.450 -4.075 1.00 0.00 8 THR A N 6
ATOM 2442 C CA . THR A 1 8 ? 13.246 -2.719 -3.978 1.00 0.00 8 THR A CA 6
ATOM 2443 C C . THR A 1 8 ? 14.253 -2.852 -5.126 1.00 0.00 8 THR A C 6
ATOM 2444 O O . THR A 1 8 ? 14.263 -3.815 -5.890 1.00 0.00 8 THR A O 6
ATOM 2455 N N . ILE A 1 9 ? 15.111 -1.845 -5.229 1.00 0.00 9 ILE A N 6
ATOM 2456 C CA . ILE A 1 9 ? 16.142 -1.809 -6.262 1.00 0.00 9 ILE A CA 6
ATOM 2457 C C . ILE A 1 9 ? 17.231 -2.831 -5.956 1.00 0.00 9 ILE A C 6
ATOM 2458 O O . ILE A 1 9 ? 17.687 -3.564 -6.830 1.00 0.00 9 ILE A O 6
ATOM 2474 N N . THR A 1 10 ? 17.630 -2.862 -4.699 1.00 0.00 10 THR A N 6
ATOM 2475 C CA . THR A 1 10 ? 18.655 -3.779 -4.231 1.00 0.00 10 THR A CA 6
ATOM 2476 C C . THR A 1 10 ? 18.150 -4.540 -3.013 1.00 0.00 10 THR A C 6
ATOM 2477 O O . THR A 1 10 ? 18.373 -5.740 -2.868 1.00 0.00 10 THR A O 6
ATOM 2488 N N . ILE A 1 11 ? 17.448 -3.819 -2.149 1.00 0.00 11 ILE A N 6
ATOM 2489 C CA . ILE A 1 11 ? 16.873 -4.388 -0.944 1.00 0.00 11 ILE A CA 6
ATOM 2490 C C . ILE A 1 11 ? 15.433 -3.921 -0.808 1.00 0.00 11 ILE A C 6
ATOM 2491 O O . ILE A 1 11 ? 15.083 -2.838 -1.283 1.00 0.00 11 ILE A O 6
ATOM 2507 N N . GLU A 1 12 ? 14.610 -4.741 -0.178 1.00 0.00 12 GLU A N 6
ATOM 2508 C CA . GLU A 1 12 ? 13.202 -4.423 0.009 1.00 0.00 12 GLU A CA 6
ATOM 2509 C C . GLU A 1 12 ? 13.039 -3.275 1.002 1.00 0.00 12 GLU A C 6
ATOM 2510 O O . GLU A 1 12 ? 13.603 -3.308 2.100 1.00 0.00 12 GLU A O 6
ATOM 2522 N N . ASP A 1 13 ? 12.273 -2.265 0.614 1.00 0.00 13 ASP A N 6
ATOM 2523 C CA . ASP A 1 13 ? 12.031 -1.107 1.465 1.00 0.00 13 ASP A CA 6
ATOM 2524 C C . ASP A 1 13 ? 10.914 -1.389 2.462 1.00 0.00 13 ASP A C 6
ATOM 2525 O O . ASP A 1 13 ? 9.940 -2.082 2.152 1.00 0.00 13 ASP A O 6
ATOM 2534 N N . ASN A 1 14 ? 11.049 -0.842 3.660 1.00 0.00 14 ASN A N 6
ATOM 2535 C CA . ASN A 1 14 ? 10.049 -1.024 4.702 1.00 0.00 14 ASN A CA 6
ATOM 2536 C C . ASN A 1 14 ? 8.924 0.002 4.548 1.00 0.00 14 ASN A C 6
ATOM 2537 O O . ASN A 1 14 ? 8.467 0.605 5.521 1.00 0.00 14 ASN A O 6
ATOM 2548 N N . GLY A 1 15 ? 8.483 0.190 3.311 1.00 0.00 15 GLY A N 6
ATOM 2549 C CA . GLY A 1 15 ? 7.418 1.129 3.025 1.00 0.00 15 GLY A CA 6
ATOM 2550 C C . GLY A 1 15 ? 6.112 0.717 3.674 1.00 0.00 15 GLY A C 6
ATOM 2551 O O . GLY A 1 15 ? 5.948 -0.444 4.070 1.00 0.00 15 GLY A O 6
ATOM 2555 N N . ARG A 1 16 ? 5.177 1.659 3.786 1.00 0.00 16 ARG A N 6
ATOM 2556 C CA . ARG A 1 16 ? 3.874 1.393 4.400 1.00 0.00 16 ARG A CA 6
ATOM 2557 C C . ARG A 1 16 ? 2.986 0.550 3.477 1.00 0.00 16 ARG A C 6
ATOM 2558 O O . ARG A 1 16 ? 1.771 0.739 3.408 1.00 0.00 16 ARG A O 6
ATOM 2579 N N . CYS A 1 17 ? 3.605 -0.394 2.794 1.00 0.00 17 CYS A N 6
ATOM 2580 C CA . CYS A 1 17 ? 2.904 -1.293 1.900 1.00 0.00 17 CYS A CA 6
ATOM 2581 C C . CYS A 1 17 ? 2.706 -2.625 2.600 1.00 0.00 17 CYS A C 6
ATOM 2582 O O . CYS A 1 17 ? 3.626 -3.129 3.257 1.00 0.00 17 CYS A O 6
ATOM 2589 N N . THR A 1 18 ? 1.524 -3.191 2.466 1.00 0.00 18 THR A N 6
ATOM 2590 C CA . THR A 1 18 ? 1.226 -4.463 3.090 1.00 0.00 18 THR A CA 6
ATOM 2591 C C . THR A 1 18 ? 1.996 -5.590 2.420 1.00 0.00 18 THR A C 6
ATOM 2592 O O . THR A 1 18 ? 2.194 -5.595 1.206 1.00 0.00 18 THR A O 6
ATOM 2603 N N . LYS A 1 19 ? 2.425 -6.544 3.223 1.00 0.00 19 LYS A N 6
ATOM 2604 C CA . LYS A 1 19 ? 3.167 -7.689 2.727 1.00 0.00 19 LYS A CA 6
ATOM 2605 C C . LYS A 1 19 ? 2.328 -8.944 2.905 1.00 0.00 19 LYS A C 6
ATOM 2606 O O . LYS A 1 19 ? 2.811 -9.991 3.334 1.00 0.00 19 LYS A O 6
ATOM 2625 N N . SER A 1 20 ? 1.055 -8.808 2.562 1.00 0.00 20 SER A N 6
ATOM 2626 C CA . SER A 1 20 ? 0.087 -9.888 2.655 1.00 0.00 20 SER A CA 6
ATOM 2627 C C . SER A 1 20 ? -1.079 -9.560 1.735 1.00 0.00 20 SER A C 6
ATOM 2628 O O . SER A 1 20 ? -1.114 -8.480 1.155 1.00 0.00 20 SER A O 6
ATOM 2636 N N . ILE A 1 21 ? -2.017 -10.480 1.595 1.00 0.00 21 ILE A N 6
ATOM 2637 C CA . ILE A 1 21 ? -3.170 -10.262 0.729 1.00 0.00 21 ILE A CA 6
ATOM 2638 C C . ILE A 1 21 ? -4.293 -9.541 1.475 1.00 0.00 21 ILE A C 6
ATOM 2639 O O . ILE A 1 21 ? -4.711 -9.984 2.549 1.00 0.00 21 ILE A O 6
ATOM 2655 N N . PRO A 1 22 ? -4.809 -8.426 0.923 1.00 0.00 22 PRO A N 6
ATOM 2656 C CA . PRO A 1 22 ? -4.363 -7.845 -0.343 1.00 0.00 22 PRO A CA 6
ATOM 2657 C C . PRO A 1 22 ? -3.228 -6.831 -0.157 1.00 0.00 22 PRO A C 6
ATOM 2658 O O . PRO A 1 22 ? -3.251 -6.018 0.773 1.00 0.00 22 PRO A O 6
ATOM 2669 N N . PRO A 1 23 ? -2.210 -6.869 -1.032 1.00 0.00 23 PRO A N 6
ATOM 2670 C CA . PRO A 1 23 ? -1.062 -5.967 -0.959 1.00 0.00 23 PRO A CA 6
ATOM 2671 C C . PRO A 1 23 ? -1.359 -4.592 -1.563 1.00 0.00 23 PRO A C 6
ATOM 2672 O O . PRO A 1 23 ? -1.627 -4.474 -2.759 1.00 0.00 23 PRO A O 6
ATOM 2683 N N . ILE A 1 24 ? -1.293 -3.558 -0.737 1.00 0.00 24 ILE A N 6
ATOM 2684 C CA . ILE A 1 24 ? -1.531 -2.196 -1.191 1.00 0.00 24 ILE A CA 6
ATOM 2685 C C . ILE A 1 24 ? -0.759 -1.203 -0.329 1.00 0.00 24 ILE A C 6
ATOM 2686 O O . ILE A 1 24 ? -0.681 -1.338 0.894 1.00 0.00 24 ILE A O 6
ATOM 2702 N N . CYS A 1 25 ? -0.166 -0.226 -0.989 1.00 0.00 25 CYS A N 6
ATOM 2703 C CA . CYS A 1 25 ? 0.639 0.796 -0.326 1.00 0.00 25 CYS A CA 6
ATOM 2704 C C . CYS A 1 25 ? -0.205 1.942 0.224 1.00 0.00 25 CYS A C 6
ATOM 2705 O O . CYS A 1 25 ? -0.137 3.061 -0.282 1.00 0.00 25 CYS A O 6
ATOM 2712 N N . PHE A 1 26 ? -0.977 1.675 1.270 1.00 0.00 26 PHE A N 6
ATOM 2713 C CA . PHE A 1 26 ? -1.799 2.711 1.884 1.00 0.00 26 PHE A CA 6
ATOM 2714 C C . PHE A 1 26 ? -2.315 2.270 3.261 1.00 0.00 26 PHE A C 6
ATOM 2715 O O . PHE A 1 26 ? -1.958 2.878 4.269 1.00 0.00 26 PHE A O 6
ATOM 2732 N N . PRO A 1 27 ? -3.149 1.211 3.346 1.00 0.00 27 PRO A N 6
ATOM 2733 C CA . PRO A 1 27 ? -3.675 0.731 4.617 1.00 0.00 27 PRO A CA 6
ATOM 2734 C C . PRO A 1 27 ? -2.735 -0.257 5.291 1.00 0.00 27 PRO A C 6
ATOM 2735 O O . PRO A 1 27 ? -2.156 -1.120 4.635 1.00 0.00 27 PRO A O 6
ATOM 2746 N N . ASP A 1 28 ? -2.599 -0.138 6.602 1.00 0.00 28 ASP A N 6
ATOM 2747 C CA . ASP A 1 28 ? -1.749 -1.034 7.368 1.00 0.00 28 ASP A CA 6
ATOM 2748 C C . ASP A 1 28 ? -2.480 -2.339 7.640 1.00 0.00 28 ASP A C 6
ATOM 2749 O O . ASP A 1 28 ? -3.705 -2.364 7.766 1.00 0.00 28 ASP A O 6
ATOM 2758 N N . GLY A 1 29 ? -1.727 -3.429 7.684 1.00 0.00 29 GLY A N 6
ATOM 2759 C CA . GLY A 1 29 ? -2.316 -4.737 7.894 1.00 0.00 29 GLY A CA 6
ATOM 2760 C C . GLY A 1 29 ? -2.916 -5.273 6.612 1.00 0.00 29 GLY A C 6
ATOM 2761 O O . GLY A 1 29 ? -2.338 -6.155 5.975 1.00 0.00 29 GLY A O 6
ATOM 2765 N N . ARG A 1 30 ? -4.050 -4.699 6.224 1.00 0.00 30 ARG A N 6
ATOM 2766 C CA . ARG A 1 30 ? -4.751 -5.057 4.993 1.00 0.00 30 ARG A CA 6
ATO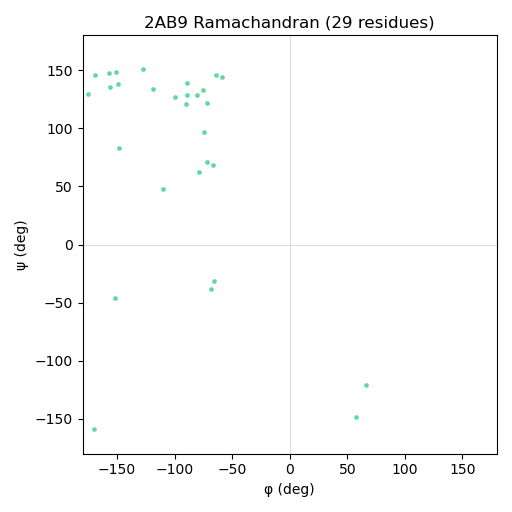M 2767 C C . ARG A 1 30 ? -6.102 -4.343 4.946 1.00 0.00 30 ARG A C 6
ATOM 2768 O O . ARG A 1 30 ? -6.721 -4.122 5.988 1.00 0.00 30 ARG A O 6
ATOM 2789 N N . PRO A 1 31 ? -6.588 -3.966 3.752 1.00 0.00 31 PRO A N 6
ATOM 2790 C CA . PRO A 1 31 ? -7.870 -3.284 3.620 1.00 0.00 31 PRO A CA 6
ATOM 2791 C C . PRO A 1 31 ? -9.047 -4.257 3.662 1.00 0.00 31 PRO A C 6
ATOM 2792 O O . PRO A 1 31 ? -8.875 -5.464 3.470 1.00 0.00 31 PRO A O 6
ATOM 2803 N N . GLY A 1 1 ? 33.546 4.565 5.849 1.00 0.00 1 GLY A N 7
ATOM 2804 C CA . GLY A 1 1 ? 33.661 3.229 6.402 1.00 0.00 1 GLY A CA 7
ATOM 2805 C C . GLY A 1 1 ? 33.045 3.132 7.777 1.00 0.00 1 GLY A C 7
ATOM 2806 O O . GLY A 1 1 ? 33.508 2.379 8.631 1.00 0.00 1 GLY A O 7
ATOM 2810 N N . TYR A 1 2 ? 31.994 3.903 7.980 1.00 0.00 2 TYR A N 7
ATOM 2811 C CA . TYR A 1 2 ? 31.286 3.929 9.250 1.00 0.00 2 TYR A CA 7
ATOM 2812 C C . TYR A 1 2 ? 29.878 4.482 9.064 1.00 0.00 2 TYR A C 7
ATOM 2813 O O . TYR A 1 2 ? 29.664 5.393 8.266 1.00 0.00 2 TYR A O 7
ATOM 2831 N N . LYS A 1 3 ? 28.924 3.902 9.796 1.00 0.00 3 LYS A N 7
ATOM 2832 C CA . LYS A 1 3 ? 27.515 4.308 9.728 1.00 0.00 3 LYS A CA 7
ATOM 2833 C C . LYS A 1 3 ? 26.949 4.134 8.333 1.00 0.00 3 LYS A C 7
ATOM 2834 O O . LYS A 1 3 ? 26.002 4.816 7.943 1.00 0.00 3 LYS A O 7
ATOM 2853 N N . THR A 1 4 ? 27.546 3.217 7.608 1.00 0.00 4 THR A N 7
ATOM 2854 C CA . THR A 1 4 ? 27.144 2.912 6.241 1.00 0.00 4 THR A CA 7
ATOM 2855 C C . THR A 1 4 ? 25.743 2.313 6.199 1.00 0.00 4 THR A C 7
ATOM 2856 O O . THR A 1 4 ? 24.926 2.661 5.348 1.00 0.00 4 THR A O 7
ATOM 2867 N N . SER A 1 5 ? 25.474 1.416 7.132 1.00 0.00 5 SER A N 7
ATOM 2868 C CA . SER A 1 5 ? 24.176 0.768 7.220 1.00 0.00 5 SER A CA 7
ATOM 2869 C C . SER A 1 5 ? 23.136 1.751 7.748 1.00 0.00 5 SER A C 7
ATOM 2870 O O . SER A 1 5 ? 23.420 2.539 8.660 1.00 0.00 5 SER A O 7
ATOM 2878 N N . ILE A 1 6 ? 21.936 1.702 7.175 1.00 0.00 6 ILE A N 7
ATOM 2879 C CA . ILE A 1 6 ? 20.855 2.584 7.587 1.00 0.00 6 ILE A CA 7
ATOM 2880 C C . ILE A 1 6 ? 20.541 2.367 9.064 1.00 0.00 6 ILE A C 7
ATOM 2881 O O . ILE A 1 6 ? 20.275 1.246 9.496 1.00 0.00 6 ILE A O 7
ATOM 2897 N N . SER A 1 7 ? 20.601 3.439 9.835 1.00 0.00 7 SER A N 7
ATOM 2898 C CA . SER A 1 7 ? 20.355 3.374 11.264 1.00 0.00 7 SER A CA 7
ATOM 2899 C C . SER A 1 7 ? 18.860 3.382 11.586 1.00 0.00 7 SER A C 7
ATOM 2900 O O . SER A 1 7 ? 18.330 4.365 12.099 1.00 0.00 7 SER A O 7
ATOM 2908 N N . THR A 1 8 ? 18.193 2.275 11.289 1.00 0.00 8 THR A N 7
ATOM 2909 C CA . THR A 1 8 ? 16.772 2.144 11.557 1.00 0.00 8 THR A CA 7
ATOM 2910 C C . THR A 1 8 ? 16.427 0.684 11.830 1.00 0.00 8 THR A C 7
ATOM 2911 O O . THR A 1 8 ? 17.069 -0.221 11.298 1.00 0.00 8 THR A O 7
ATOM 2922 N N . ILE A 1 9 ? 15.423 0.465 12.671 1.00 0.00 9 ILE A N 7
ATOM 2923 C CA . ILE A 1 9 ? 14.994 -0.886 13.029 1.00 0.00 9 ILE A CA 7
ATOM 2924 C C . ILE A 1 9 ? 13.496 -0.949 13.312 1.00 0.00 9 ILE A C 7
ATOM 2925 O O . ILE A 1 9 ? 12.766 -1.691 12.660 1.00 0.00 9 ILE A O 7
ATOM 2941 N N . THR A 1 10 ? 13.055 -0.183 14.299 1.00 0.00 10 THR A N 7
ATOM 2942 C CA . THR A 1 10 ? 11.653 -0.156 14.696 1.00 0.00 10 THR A CA 7
ATOM 2943 C C . THR A 1 10 ? 10.747 0.331 13.565 1.00 0.00 10 THR A C 7
ATOM 2944 O O . THR A 1 10 ? 9.704 -0.261 13.295 1.00 0.00 10 THR A O 7
ATOM 2955 N N . ILE A 1 11 ? 11.144 1.412 12.906 1.00 0.00 11 ILE A N 7
ATOM 2956 C CA . ILE A 1 11 ? 10.356 1.958 11.812 1.00 0.00 11 ILE A CA 7
ATOM 2957 C C . ILE A 1 11 ? 10.858 1.451 10.467 1.00 0.00 11 ILE A C 7
ATOM 2958 O O . ILE A 1 11 ? 12.062 1.275 10.262 1.00 0.00 11 ILE A O 7
ATOM 2974 N N . GLU A 1 12 ? 9.927 1.222 9.558 1.00 0.00 12 GLU A N 7
ATOM 2975 C CA . GLU A 1 12 ? 10.251 0.737 8.227 1.00 0.00 12 GLU A CA 7
ATOM 2976 C C . GLU A 1 12 ? 10.224 1.889 7.228 1.00 0.00 12 GLU A C 7
ATOM 2977 O O . GLU A 1 12 ? 9.242 2.631 7.157 1.00 0.00 12 GLU A O 7
ATOM 2989 N N . ASP A 1 13 ? 11.292 2.025 6.450 1.00 0.00 13 ASP A N 7
ATOM 2990 C CA . ASP A 1 13 ? 11.374 3.076 5.440 1.00 0.00 13 ASP A CA 7
ATOM 2991 C C . ASP A 1 13 ? 10.560 2.657 4.221 1.00 0.00 13 ASP A C 7
ATOM 2992 O O . ASP A 1 13 ? 11.089 2.070 3.273 1.00 0.00 13 ASP A O 7
ATOM 3001 N N . ASN A 1 14 ? 9.261 2.916 4.277 1.00 0.00 14 ASN A N 7
ATOM 3002 C CA . ASN A 1 14 ? 8.354 2.533 3.208 1.00 0.00 14 ASN A CA 7
ATOM 3003 C C . ASN A 1 14 ? 6.996 3.208 3.397 1.00 0.00 14 ASN A C 7
ATOM 3004 O O . ASN A 1 14 ? 6.604 3.520 4.522 1.00 0.00 14 ASN A O 7
ATOM 3015 N N . GLY A 1 15 ? 6.288 3.446 2.290 1.00 0.00 15 GLY A N 7
ATOM 3016 C CA . GLY A 1 15 ? 4.986 4.100 2.341 1.00 0.00 15 GLY A CA 7
ATOM 3017 C C . GLY A 1 15 ? 3.863 3.215 2.870 1.00 0.00 15 GLY A C 7
ATOM 3018 O O . GLY A 1 15 ? 2.728 3.305 2.402 1.00 0.00 15 GLY A O 7
ATOM 3022 N N . ARG A 1 16 ? 4.180 2.390 3.865 1.00 0.00 16 ARG A N 7
ATOM 3023 C CA . ARG A 1 16 ? 3.213 1.494 4.504 1.00 0.00 16 ARG A CA 7
ATOM 3024 C C . ARG A 1 16 ? 2.666 0.427 3.553 1.00 0.00 16 ARG A C 7
ATOM 3025 O O . ARG A 1 16 ? 1.477 0.108 3.593 1.00 0.00 16 ARG A O 7
ATOM 3046 N N . CYS A 1 17 ? 3.529 -0.147 2.727 1.00 0.00 17 CYS A N 7
ATOM 3047 C CA . CYS A 1 17 ? 3.104 -1.202 1.816 1.00 0.00 17 CYS A CA 7
ATOM 3048 C C . CYS A 1 17 ? 2.825 -2.470 2.620 1.00 0.00 17 CYS A C 7
ATOM 3049 O O . CYS A 1 17 ? 3.626 -2.848 3.482 1.00 0.00 17 CYS A O 7
ATOM 3056 N N . THR A 1 18 ? 1.709 -3.125 2.349 1.00 0.00 18 THR A N 7
ATOM 3057 C CA . THR A 1 18 ? 1.361 -4.347 3.062 1.00 0.00 18 THR A CA 7
ATOM 3058 C C . THR A 1 18 ? 2.085 -5.550 2.462 1.00 0.00 18 THR A C 7
ATOM 3059 O O . THR A 1 18 ? 2.329 -5.603 1.255 1.00 0.00 18 THR A O 7
ATOM 3070 N N . LYS A 1 19 ? 2.440 -6.509 3.309 1.00 0.00 19 LYS A N 7
ATOM 3071 C CA . LYS A 1 19 ? 3.144 -7.707 2.861 1.00 0.00 19 LYS A CA 7
ATOM 3072 C C . LYS A 1 19 ? 2.243 -8.932 2.972 1.00 0.00 19 LYS A C 7
ATOM 3073 O O . LYS A 1 19 ? 2.676 -9.997 3.414 1.00 0.00 19 LYS A O 7
ATOM 3092 N N . SER A 1 20 ? 0.992 -8.779 2.563 1.00 0.00 20 SER A N 7
ATOM 3093 C CA . SER A 1 20 ? 0.021 -9.866 2.606 1.00 0.00 20 SER A CA 7
ATOM 3094 C C . SER A 1 20 ? -1.155 -9.519 1.716 1.00 0.00 20 SER A C 7
ATOM 3095 O O . SER A 1 20 ? -1.257 -8.395 1.238 1.00 0.00 20 SER A O 7
ATOM 3103 N N . ILE A 1 21 ? -2.038 -10.479 1.510 1.00 0.00 21 ILE A N 7
ATOM 3104 C CA . ILE A 1 21 ? -3.216 -10.271 0.681 1.00 0.00 21 ILE A CA 7
ATOM 3105 C C . ILE A 1 21 ? -4.288 -9.493 1.456 1.00 0.00 21 ILE A C 7
ATOM 3106 O O . ILE A 1 21 ? -4.676 -9.888 2.561 1.00 0.00 21 ILE A O 7
ATOM 3122 N N . PRO A 1 22 ? -4.785 -8.374 0.900 1.00 0.00 22 PRO A N 7
ATOM 3123 C CA . PRO A 1 22 ? -4.366 -7.853 -0.398 1.00 0.00 22 PRO A CA 7
ATOM 3124 C C . PRO A 1 22 ? -3.217 -6.849 -0.280 1.00 0.00 22 PRO A C 7
ATOM 3125 O O . PRO A 1 22 ? -3.205 -6.006 0.622 1.00 0.00 22 PRO A O 7
ATOM 3136 N N . PRO A 1 23 ? -2.220 -6.933 -1.175 1.00 0.00 23 PRO A N 7
ATOM 3137 C CA . PRO A 1 23 ? -1.064 -6.036 -1.155 1.00 0.00 23 PRO A CA 7
ATOM 3138 C C . PRO A 1 23 ? -1.442 -4.627 -1.601 1.00 0.00 23 PRO A C 7
ATOM 3139 O O . PRO A 1 23 ? -1.807 -4.403 -2.756 1.00 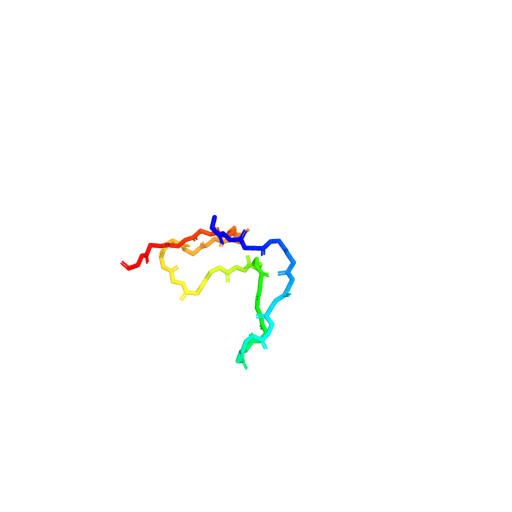0.00 23 PRO A O 7
ATOM 3150 N N . ILE A 1 24 ? -1.355 -3.687 -0.677 1.00 0.00 24 ILE A N 7
ATOM 3151 C CA . ILE A 1 24 ? -1.687 -2.298 -0.942 1.00 0.00 24 ILE A CA 7
ATOM 3152 C C . ILE A 1 24 ? -0.754 -1.387 -0.160 1.00 0.00 24 ILE A C 7
ATOM 3153 O O . ILE A 1 24 ? -0.442 -1.650 0.999 1.00 0.00 24 ILE A O 7
ATOM 3169 N N . CYS A 1 25 ? -0.292 -0.329 -0.798 1.00 0.00 25 CYS A N 7
ATOM 3170 C CA . CYS A 1 25 ? 0.619 0.597 -0.149 1.00 0.00 25 CYS A CA 7
ATOM 3171 C C . CYS A 1 25 ? -0.076 1.923 0.123 1.00 0.00 25 CYS A C 7
ATOM 3172 O O . CYS A 1 25 ? 0.178 2.921 -0.550 1.00 0.00 25 CYS A O 7
ATOM 3179 N N . PHE A 1 26 ? -0.960 1.920 1.110 1.00 0.00 26 PHE A N 7
ATOM 3180 C CA . PHE A 1 26 ? -1.701 3.117 1.482 1.00 0.00 26 PHE A CA 7
ATOM 3181 C C . PHE A 1 26 ? -2.370 2.935 2.849 1.00 0.00 26 PHE A C 7
ATOM 3182 O O . PHE A 1 26 ? -2.072 3.681 3.778 1.00 0.00 26 PHE A O 7
ATOM 3199 N N . PRO A 1 27 ? -3.278 1.947 3.013 1.00 0.00 27 PRO A N 7
ATOM 3200 C CA . PRO A 1 27 ? -3.950 1.709 4.283 1.00 0.00 27 PRO A CA 7
ATOM 3201 C C . PRO A 1 27 ? -3.134 0.803 5.194 1.00 0.00 27 PRO A C 7
ATOM 3202 O O . PRO A 1 27 ? -2.911 -0.372 4.889 1.00 0.00 27 PRO A O 7
ATOM 3213 N N . ASP A 1 28 ? -2.705 1.353 6.311 1.00 0.00 28 ASP A N 7
ATOM 3214 C CA . ASP A 1 28 ? -1.919 0.607 7.286 1.00 0.00 28 ASP A CA 7
ATOM 3215 C C . ASP A 1 28 ? -2.813 -0.211 8.216 1.00 0.00 28 ASP A C 7
ATOM 3216 O O . ASP A 1 28 ? -3.026 0.141 9.375 1.00 0.00 28 ASP A O 7
ATOM 3225 N N . GLY A 1 29 ? -3.330 -1.317 7.693 1.00 0.00 29 GLY A N 7
ATOM 3226 C CA . GLY A 1 29 ? -4.189 -2.183 8.471 1.00 0.00 29 GLY A CA 7
ATOM 3227 C C . GLY A 1 29 ? -4.193 -3.588 7.917 1.00 0.00 29 GLY A C 7
ATOM 3228 O O . GLY A 1 29 ? -5.235 -4.237 7.828 1.00 0.00 29 GLY A O 7
ATOM 3232 N N . ARG A 1 30 ? -3.014 -4.053 7.536 1.00 0.00 30 ARG A N 7
ATOM 3233 C CA . ARG A 1 30 ? -2.855 -5.383 6.976 1.00 0.00 30 ARG A CA 7
ATOM 3234 C C . ARG A 1 30 ? -1.390 -5.803 7.085 1.00 0.00 30 ARG A C 7
ATOM 3235 O O . ARG A 1 30 ? -0.502 -5.046 6.699 1.00 0.00 30 ARG A O 7
ATOM 3256 N N . PRO A 1 31 ? -1.111 -7.001 7.631 1.00 0.00 31 PRO A N 7
ATOM 3257 C CA . PRO A 1 31 ? 0.264 -7.497 7.801 1.00 0.00 31 PRO A CA 7
ATOM 3258 C C . PRO A 1 31 ? 0.960 -7.769 6.472 1.00 0.00 31 PRO A C 7
ATOM 3259 O O . PRO A 1 31 ? 1.669 -6.913 5.936 1.00 0.00 31 PRO A O 7
ATOM 3270 N N . GLY A 1 1 ? -6.837 15.952 -2.099 1.00 0.00 1 GLY A N 8
ATOM 3271 C CA . GLY A 1 1 ? -7.235 17.348 -2.094 1.00 0.00 1 GLY A CA 8
ATOM 3272 C C . GLY A 1 1 ? -6.085 18.268 -1.763 1.00 0.00 1 GLY A C 8
ATOM 3273 O O . GLY A 1 1 ? -5.941 19.340 -2.345 1.00 0.00 1 GLY A O 8
ATOM 3277 N N . TYR A 1 2 ? -5.264 17.831 -0.829 1.00 0.00 2 TYR A N 8
ATOM 3278 C CA . TYR A 1 2 ? -4.103 18.599 -0.403 1.00 0.00 2 TYR A CA 8
ATOM 3279 C C . TYR A 1 2 ? -3.040 17.679 0.170 1.00 0.00 2 TYR A C 8
ATOM 3280 O O . TYR A 1 2 ? -2.403 17.971 1.180 1.00 0.00 2 TYR A O 8
ATOM 3298 N N . LYS A 1 3 ? -2.846 16.571 -0.511 1.00 0.00 3 LYS A N 8
ATOM 3299 C CA . LYS A 1 3 ? -1.852 15.585 -0.110 1.00 0.00 3 LYS A CA 8
ATOM 3300 C C . LYS A 1 3 ? -0.472 15.951 -0.655 1.00 0.00 3 LYS A C 8
ATOM 3301 O O . LYS A 1 3 ? 0.130 15.193 -1.413 1.00 0.00 3 LYS A O 8
ATOM 3320 N N . THR A 1 4 ? 0.015 17.124 -0.268 1.00 0.00 4 THR A N 8
ATOM 3321 C CA . THR A 1 4 ? 1.317 17.603 -0.714 1.00 0.00 4 THR A CA 8
ATOM 3322 C C . THR A 1 4 ? 2.424 16.639 -0.296 1.00 0.00 4 THR A C 8
ATOM 3323 O O . THR A 1 4 ? 3.366 16.387 -1.049 1.00 0.00 4 THR A O 8
ATOM 3334 N N . SER A 1 5 ? 2.285 16.098 0.905 1.00 0.00 5 SER A N 8
ATOM 3335 C CA . SER A 1 5 ? 3.248 15.151 1.445 1.00 0.00 5 SER A CA 8
ATOM 3336 C C . SER A 1 5 ? 2.722 14.549 2.742 1.00 0.00 5 SER A C 8
ATOM 3337 O O . SER A 1 5 ? 2.542 15.267 3.727 1.00 0.00 5 SER A O 8
ATOM 3345 N N . ILE A 1 6 ? 2.481 13.232 2.725 1.00 0.00 6 ILE A N 8
ATOM 3346 C CA . ILE A 1 6 ? 1.971 12.501 3.894 1.00 0.00 6 ILE A CA 8
ATOM 3347 C C . ILE A 1 6 ? 0.502 12.848 4.175 1.00 0.00 6 ILE A C 8
ATOM 3348 O O . ILE A 1 6 ? 0.099 14.006 4.072 1.00 0.00 6 ILE A O 8
ATOM 3364 N N . SER A 1 7 ? -0.283 11.825 4.536 1.00 0.00 7 SER A N 8
ATOM 3365 C CA . SER A 1 7 ? -1.702 11.977 4.851 1.00 0.00 7 SER A CA 8
ATOM 3366 C C . SER A 1 7 ? -2.540 12.368 3.627 1.00 0.00 7 SER A C 8
ATOM 3367 O O . SER A 1 7 ? -2.332 13.408 2.997 1.00 0.00 7 SER A O 8
ATOM 3375 N N . THR A 1 8 ? -3.522 11.539 3.321 1.00 0.00 8 THR A N 8
ATOM 3376 C CA . THR A 1 8 ? -4.423 11.796 2.220 1.00 0.00 8 THR A CA 8
ATOM 3377 C C . THR A 1 8 ? -5.722 12.398 2.760 1.00 0.00 8 THR A C 8
ATOM 3378 O O . THR A 1 8 ? -6.715 11.699 2.971 1.00 0.00 8 THR A O 8
ATOM 3389 N N . ILE A 1 9 ? -5.678 13.708 3.015 1.00 0.00 9 ILE A N 8
ATOM 3390 C CA . ILE A 1 9 ? -6.809 14.469 3.563 1.00 0.00 9 ILE A CA 8
ATOM 3391 C C . ILE A 1 9 ? -6.881 14.329 5.083 1.00 0.00 9 ILE A C 8
ATOM 3392 O O . ILE A 1 9 ? -7.008 15.324 5.797 1.00 0.00 9 ILE A O 8
ATOM 3408 N N . THR A 1 10 ? -6.785 13.101 5.566 1.00 0.00 10 THR A N 8
ATOM 3409 C CA . THR A 1 10 ? -6.828 12.824 6.999 1.00 0.00 10 THR A CA 8
ATOM 3410 C C . THR A 1 10 ? -6.008 11.582 7.334 1.00 0.00 10 THR A C 8
ATOM 3411 O O . THR A 1 10 ? -5.012 11.654 8.055 1.00 0.00 10 THR A O 8
ATOM 3422 N N . ILE A 1 11 ? -6.428 10.447 6.791 1.00 0.00 11 ILE A N 8
ATOM 3423 C CA . ILE A 1 11 ? -5.735 9.183 7.009 1.00 0.00 11 ILE A CA 8
ATOM 3424 C C . ILE A 1 11 ? -4.424 9.159 6.231 1.00 0.00 11 ILE A C 8
ATOM 3425 O O . ILE A 1 11 ? -4.262 9.909 5.273 1.00 0.00 11 ILE A O 8
ATOM 3441 N N . GLU A 1 12 ? -3.494 8.309 6.647 1.00 0.00 12 GLU A N 8
ATOM 3442 C CA . GLU A 1 12 ? -2.200 8.206 5.977 1.00 0.00 12 GLU A CA 8
ATOM 3443 C C . GLU A 1 12 ? -2.374 7.764 4.525 1.00 0.00 12 GLU A C 8
ATOM 3444 O O . GLU A 1 12 ? -3.279 6.992 4.205 1.00 0.00 12 GLU A O 8
ATOM 3456 N N . ASP A 1 13 ? -1.505 8.270 3.662 1.00 0.00 13 ASP A N 8
ATOM 3457 C CA . ASP A 1 13 ? -1.542 7.952 2.242 1.00 0.00 13 ASP A CA 8
ATOM 3458 C C . ASP A 1 13 ? -0.847 6.617 1.970 1.00 0.00 13 ASP A C 8
ATOM 3459 O O . ASP A 1 13 ? -1.136 5.610 2.622 1.00 0.00 13 ASP A O 8
ATOM 3468 N N . ASN A 1 14 ? 0.069 6.614 1.013 1.00 0.00 14 ASN A N 8
ATOM 3469 C CA . ASN A 1 14 ? 0.817 5.413 0.643 1.00 0.00 14 ASN A CA 8
ATOM 3470 C C . ASN A 1 14 ? 1.893 5.076 1.681 1.00 0.00 14 ASN A C 8
ATOM 3471 O O . ASN A 1 14 ? 3.086 5.025 1.370 1.00 0.00 14 ASN A O 8
ATOM 3482 N N . GLY A 1 15 ? 1.457 4.851 2.916 1.00 0.00 15 GLY A N 8
ATOM 3483 C CA . GLY A 1 15 ? 2.364 4.531 4.009 1.00 0.00 15 GLY A CA 8
ATOM 3484 C C . GLY A 1 15 ? 2.977 3.139 3.920 1.00 0.00 15 GLY A C 8
ATOM 3485 O O . GLY A 1 15 ? 2.883 2.362 4.871 1.00 0.00 15 GLY A O 8
ATOM 3489 N N . ARG A 1 16 ? 3.621 2.849 2.786 1.00 0.00 16 ARG A N 8
ATOM 3490 C CA . ARG A 1 16 ? 4.288 1.565 2.529 1.00 0.00 16 ARG A CA 8
ATOM 3491 C C . ARG A 1 16 ? 3.286 0.435 2.282 1.00 0.00 16 ARG A C 8
ATOM 3492 O O . ARG A 1 16 ? 2.236 0.362 2.914 1.00 0.00 16 ARG A O 8
ATOM 3513 N N . CYS A 1 17 ? 3.625 -0.439 1.344 1.00 0.00 17 CYS A N 8
ATOM 3514 C CA . CYS A 1 17 ? 2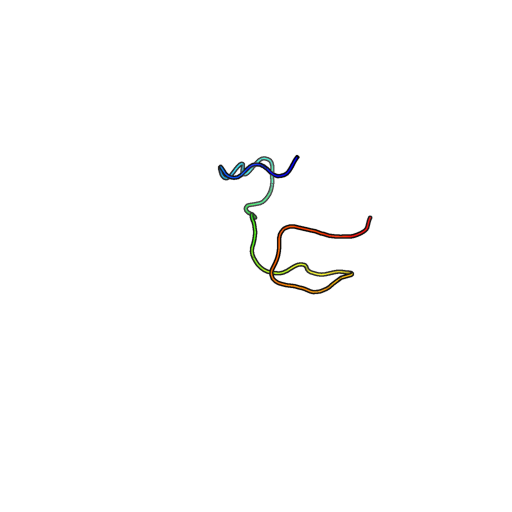.766 -1.562 1.001 1.00 0.00 17 CYS A CA 8
ATOM 3515 C C . CYS A 1 17 ? 2.920 -2.701 2.000 1.00 0.00 17 CYS A C 8
ATOM 3516 O O . CYS A 1 17 ? 4.034 -3.094 2.362 1.00 0.00 17 CYS A O 8
ATOM 3523 N N . THR A 1 18 ? 1.784 -3.214 2.434 1.00 0.00 18 THR A N 8
ATOM 3524 C CA . THR A 1 18 ? 1.722 -4.305 3.390 1.00 0.00 18 THR A CA 8
ATOM 3525 C C . THR A 1 18 ? 2.158 -5.626 2.760 1.00 0.00 18 THR A C 8
ATOM 3526 O O . THR A 1 18 ? 1.963 -5.858 1.565 1.00 0.00 18 THR A O 8
ATOM 3537 N N . LYS A 1 19 ? 2.749 -6.488 3.573 1.00 0.00 19 LYS A N 8
ATOM 3538 C CA . LYS A 1 19 ? 3.213 -7.788 3.111 1.00 0.00 19 LYS A CA 8
ATOM 3539 C C . LYS A 1 19 ? 2.147 -8.854 3.342 1.00 0.00 19 LYS A C 8
ATOM 3540 O O . LYS A 1 19 ? 2.383 -9.851 4.022 1.00 0.00 19 LYS A O 8
ATOM 3559 N N . SER A 1 20 ? 0.971 -8.630 2.776 1.00 0.00 20 SER A N 8
ATOM 3560 C CA . SER A 1 20 ? -0.143 -9.556 2.913 1.00 0.00 20 SER A CA 8
ATOM 3561 C C . SER A 1 20 ? -1.086 -9.393 1.729 1.00 0.00 20 SER A C 8
ATOM 3562 O O . SER A 1 20 ? -0.838 -8.573 0.852 1.00 0.00 20 SER A O 8
ATOM 3570 N N . ILE A 1 21 ? -2.154 -10.175 1.702 1.00 0.00 21 ILE A N 8
ATOM 3571 C CA . ILE A 1 21 ? -3.118 -10.103 0.613 1.00 0.00 21 ILE A CA 8
ATOM 3572 C C . ILE A 1 21 ? -4.433 -9.473 1.084 1.00 0.00 21 ILE A C 8
ATOM 3573 O O . ILE A 1 21 ? -5.000 -9.886 2.098 1.00 0.00 21 ILE A O 8
ATOM 3589 N N . PRO A 1 22 ? -4.943 -8.465 0.352 1.00 0.00 22 PRO A N 8
ATOM 3590 C CA . PRO A 1 22 ? -4.303 -7.942 -0.855 1.00 0.00 22 PRO A CA 8
ATOM 3591 C C . PRO A 1 22 ? -3.226 -6.909 -0.534 1.00 0.00 22 PRO A C 8
ATOM 3592 O O . PRO A 1 22 ? -3.390 -6.093 0.372 1.00 0.00 22 PRO A O 8
ATOM 3603 N N . PRO A 1 23 ? -2.104 -6.935 -1.263 1.00 0.00 23 PRO A N 8
ATOM 3604 C CA . PRO A 1 23 ? -1.002 -6.002 -1.038 1.00 0.00 23 PRO A CA 8
ATOM 3605 C C . PRO A 1 23 ? -1.346 -4.589 -1.493 1.00 0.00 23 PRO A C 8
ATOM 3606 O O . PRO A 1 23 ? -1.647 -4.357 -2.665 1.00 0.00 23 PRO A O 8
ATOM 3617 N N . ILE A 1 24 ? -1.293 -3.648 -0.564 1.00 0.00 24 ILE A N 8
ATOM 3618 C CA . ILE A 1 24 ? -1.588 -2.259 -0.871 1.00 0.00 24 ILE A CA 8
ATOM 3619 C C . ILE A 1 24 ? -0.809 -1.333 0.051 1.00 0.00 24 ILE A C 8
ATOM 3620 O O . ILE A 1 24 ? -0.604 -1.629 1.229 1.00 0.00 24 ILE A O 8
ATOM 3636 N N . CYS A 1 25 ? -0.352 -0.226 -0.511 1.00 0.00 25 CYS A N 8
ATOM 3637 C CA . CYS A 1 25 ? 0.426 0.761 0.227 1.00 0.00 25 CYS A CA 8
ATOM 3638 C C . CYS A 1 25 ? -0.466 1.604 1.125 1.00 0.00 25 CYS A C 8
ATOM 3639 O O . CYS A 1 25 ? -0.701 2.780 0.864 1.00 0.00 25 CYS A O 8
ATOM 3646 N N . PHE A 1 26 ? -0.954 0.980 2.184 1.00 0.00 26 PHE A N 8
ATOM 3647 C CA . PHE A 1 26 ? -1.818 1.634 3.146 1.00 0.00 26 PHE A CA 8
ATOM 3648 C C . PHE A 1 26 ? -1.676 0.935 4.492 1.00 0.00 26 PHE A C 8
ATOM 3649 O O . PHE A 1 26 ? -1.849 -0.278 4.581 1.00 0.00 26 PHE A O 8
ATOM 3666 N N . PRO A 1 27 ? -1.332 1.683 5.549 1.00 0.00 27 PRO A N 8
ATOM 3667 C CA . PRO A 1 27 ? -1.145 1.130 6.892 1.00 0.00 27 PRO A CA 8
ATOM 3668 C C . PRO A 1 27 ? -2.467 0.789 7.572 1.00 0.00 27 PRO A C 8
ATOM 3669 O O . PRO A 1 27 ? -2.854 1.420 8.558 1.00 0.00 27 PRO A O 8
ATOM 3680 N N . ASP A 1 28 ? -3.151 -0.207 7.038 1.00 0.00 28 ASP A N 8
ATOM 3681 C CA . ASP A 1 28 ? -4.426 -0.644 7.586 1.00 0.00 28 ASP A CA 8
ATOM 3682 C C . ASP A 1 28 ? -4.218 -1.758 8.614 1.00 0.00 28 ASP A C 8
ATOM 3683 O O . ASP A 1 28 ? -3.252 -1.744 9.379 1.00 0.00 28 ASP A O 8
ATOM 3692 N N . GLY A 1 29 ? -5.127 -2.719 8.617 1.00 0.00 29 GLY A N 8
ATOM 3693 C CA . GLY A 1 29 ? -5.043 -3.833 9.531 1.00 0.00 29 GLY A CA 8
ATOM 3694 C C . GLY A 1 29 ? -5.990 -4.936 9.126 1.00 0.00 29 GLY A C 8
ATOM 3695 O O . GLY A 1 29 ? -6.656 -5.542 9.964 1.00 0.00 29 GLY A O 8
ATOM 3699 N N . ARG A 1 30 ? -6.056 -5.183 7.825 1.00 0.00 30 ARG A N 8
ATOM 3700 C CA . ARG A 1 30 ? -6.931 -6.208 7.284 1.00 0.00 30 ARG A CA 8
ATOM 3701 C C . ARG A 1 30 ? -6.368 -7.604 7.557 1.00 0.00 30 ARG A C 8
ATOM 3702 O O . ARG A 1 30 ? -5.208 -7.880 7.256 1.00 0.00 30 ARG A O 8
ATOM 3723 N N . PRO A 1 31 ? -7.179 -8.506 8.134 1.00 0.00 31 PRO A N 8
ATOM 3724 C CA . PRO A 1 31 ? -6.745 -9.873 8.443 1.00 0.00 31 PRO A CA 8
ATOM 3725 C C . PRO A 1 31 ? -6.490 -10.697 7.182 1.00 0.00 31 PRO A C 8
ATOM 3726 O O . PRO A 1 31 ? -7.171 -10.526 6.165 1.00 0.00 31 PRO A O 8
ATOM 3737 N N . GLY A 1 1 ? 7.079 3.705 21.191 1.00 0.00 1 GLY A N 9
ATOM 3738 C CA . GLY A 1 1 ? 8.232 3.271 20.424 1.00 0.00 1 GLY A CA 9
ATOM 3739 C C . GLY A 1 1 ? 8.786 4.380 19.561 1.00 0.00 1 GLY A C 9
ATOM 3740 O O . GLY A 1 1 ? 9.245 4.147 18.443 1.00 0.00 1 GLY A O 9
ATOM 3744 N N . TYR A 1 2 ? 8.733 5.585 20.089 1.00 0.00 2 TYR A N 9
ATOM 3745 C CA . TYR A 1 2 ? 9.227 6.757 19.383 1.00 0.00 2 TYR A CA 9
ATOM 3746 C C . TYR A 1 2 ? 10.748 6.760 19.338 1.00 0.00 2 TYR A C 9
ATOM 3747 O O . TYR A 1 2 ? 11.413 6.572 20.358 1.00 0.00 2 TYR A O 9
ATOM 3765 N N . LYS A 1 3 ? 11.287 6.976 18.149 1.00 0.00 3 LYS A N 9
ATOM 3766 C CA . LYS A 1 3 ? 12.727 7.012 17.949 1.00 0.00 3 LYS A CA 9
ATOM 3767 C C . LYS A 1 3 ? 13.302 8.326 18.458 1.00 0.00 3 LYS A C 9
ATOM 3768 O O . LYS A 1 3 ? 12.638 9.359 18.403 1.00 0.00 3 LYS A O 9
ATOM 3787 N N . THR A 1 4 ? 14.540 8.281 18.937 1.00 0.00 4 THR A N 9
ATOM 3788 C CA . THR A 1 4 ? 15.208 9.473 19.436 1.00 0.00 4 THR A CA 9
ATOM 3789 C C . THR A 1 4 ? 15.362 10.491 18.310 1.00 0.00 4 THR A C 9
ATOM 3790 O O . THR A 1 4 ? 15.206 11.696 18.507 1.00 0.00 4 THR A O 9
ATOM 3801 N N . SER A 1 5 ? 15.643 9.980 17.122 1.00 0.00 5 SER A N 9
ATOM 3802 C CA . SER A 1 5 ? 15.788 10.811 15.943 1.00 0.00 5 SER A CA 9
ATOM 3803 C C . SER A 1 5 ? 14.412 11.272 15.474 1.00 0.00 5 SER A C 9
ATOM 3804 O O . SER A 1 5 ? 13.515 10.450 15.262 1.00 0.00 5 SER A O 9
ATOM 3812 N N . ILE A 1 6 ? 14.247 12.580 15.333 1.00 0.00 6 ILE A N 9
ATOM 3813 C CA . ILE A 1 6 ? 12.976 13.149 14.909 1.00 0.00 6 ILE A CA 9
ATOM 3814 C C . ILE A 1 6 ? 12.552 12.613 13.535 1.00 0.00 6 ILE A C 9
ATOM 3815 O O . ILE A 1 6 ? 13.296 12.706 12.557 1.00 0.00 6 ILE A O 9
ATOM 3831 N N . SER A 1 7 ? 11.353 12.051 13.475 1.00 0.00 7 SER A N 9
ATOM 3832 C CA . SER A 1 7 ? 10.821 11.507 12.238 1.00 0.00 7 SER A CA 9
ATOM 3833 C C . SER A 1 7 ? 9.725 12.426 11.705 1.00 0.00 7 SER A C 9
ATOM 3834 O O . SER A 1 7 ? 9.520 13.512 12.252 1.00 0.00 7 SER A O 9
ATOM 3842 N N . THR A 1 8 ? 9.025 11.987 10.654 1.00 0.00 8 THR A N 9
ATOM 3843 C CA . THR A 1 8 ? 7.938 12.762 10.042 1.00 0.00 8 THR A CA 9
ATOM 3844 C C . THR A 1 8 ? 8.358 14.207 9.785 1.00 0.00 8 THR A C 9
ATOM 3845 O O . THR A 1 8 ? 7.711 15.153 10.233 1.00 0.00 8 THR A O 9
ATOM 3856 N N . ILE A 1 9 ? 9.456 14.357 9.067 1.00 0.00 9 ILE A N 9
ATOM 3857 C CA . ILE A 1 9 ? 9.989 15.668 8.744 1.00 0.00 9 ILE A CA 9
ATOM 3858 C C . ILE A 1 9 ? 9.723 16.017 7.279 1.00 0.00 9 ILE A C 9
ATOM 3859 O O . ILE A 1 9 ? 8.575 16.040 6.842 1.00 0.00 9 ILE A O 9
ATOM 3875 N N . THR A 1 10 ? 10.782 16.277 6.523 1.00 0.00 10 THR A N 9
ATOM 3876 C CA . THR A 1 10 ? 10.662 16.610 5.114 1.00 0.00 10 THR A CA 9
ATOM 3877 C C . THR A 1 10 ? 10.185 15.407 4.310 1.00 0.00 10 THR A C 9
ATOM 3878 O O . THR A 1 10 ? 9.512 15.550 3.290 1.00 0.00 10 THR A O 9
ATOM 3889 N N . ILE A 1 11 ? 10.537 14.220 4.782 1.00 0.00 11 ILE A N 9
ATOM 3890 C CA . ILE A 1 11 ? 10.146 12.987 4.124 1.00 0.00 11 ILE A CA 9
ATOM 3891 C C . ILE A 1 11 ? 9.432 12.066 5.102 1.00 0.00 11 ILE A C 9
ATOM 3892 O O . ILE A 1 11 ? 9.723 12.071 6.301 1.00 0.00 11 ILE A O 9
ATOM 3908 N N . GLU A 1 12 ? 8.499 11.291 4.575 1.00 0.00 12 GLU A N 9
ATOM 3909 C CA . GLU A 1 12 ? 7.712 10.351 5.361 1.00 0.00 12 GLU A CA 9
ATOM 3910 C C . GLU A 1 12 ? 6.946 9.436 4.415 1.00 0.00 12 GLU A C 9
ATOM 3911 O O . GLU A 1 12 ? 6.519 9.868 3.344 1.00 0.00 12 GLU A O 9
ATOM 3923 N N . ASP A 1 13 ? 6.795 8.177 4.806 1.00 0.00 13 ASP A N 9
ATOM 3924 C CA . ASP A 1 13 ? 6.089 7.195 3.990 1.00 0.00 13 ASP A CA 9
ATOM 3925 C C . ASP A 1 13 ? 4.623 7.606 3.817 1.00 0.00 13 ASP A C 9
ATOM 3926 O O . ASP A 1 13 ? 3.932 7.905 4.794 1.00 0.00 13 ASP A O 9
ATOM 3935 N N . ASN A 1 14 ? 4.169 7.639 2.570 1.00 0.00 14 ASN A N 9
ATOM 3936 C CA . ASN A 1 14 ? 2.797 8.033 2.248 1.00 0.00 14 ASN A CA 9
ATOM 3937 C C . ASN A 1 14 ? 1.785 6.976 2.669 1.00 0.00 14 ASN A C 9
ATOM 3938 O O . ASN A 1 14 ? 0.664 7.294 3.064 1.00 0.00 14 ASN A O 9
ATOM 3949 N N . GLY A 1 15 ? 2.188 5.725 2.580 1.00 0.00 15 GLY A N 9
ATOM 3950 C CA . GLY A 1 15 ? 1.324 4.625 2.947 1.00 0.00 15 GLY A CA 9
ATOM 3951 C C . GLY A 1 15 ? 2.073 3.316 2.913 1.00 0.00 15 GLY A C 9
ATOM 3952 O O . GLY A 1 15 ? 2.510 2.871 1.851 1.00 0.00 15 GLY A O 9
ATOM 3956 N N . ARG A 1 16 ? 2.234 2.715 4.083 1.00 0.00 16 ARG A N 9
ATOM 3957 C CA . ARG A 1 16 ? 2.958 1.458 4.218 1.00 0.00 16 ARG A CA 9
ATOM 3958 C C . ARG A 1 16 ? 2.337 0.367 3.358 1.00 0.00 16 ARG A C 9
ATOM 3959 O O . ARG A 1 16 ? 1.127 0.137 3.400 1.00 0.00 16 ARG A O 9
ATOM 3980 N N . CYS A 1 17 ? 3.170 -0.301 2.577 1.00 0.00 17 CYS A N 9
ATOM 3981 C CA . CYS A 1 17 ? 2.697 -1.369 1.717 1.00 0.00 17 CYS A CA 9
ATOM 3982 C C . CYS A 1 17 ? 2.601 -2.663 2.500 1.00 0.00 17 CYS A C 9
ATOM 3983 O O . CYS A 1 17 ? 3.558 -3.081 3.159 1.00 0.00 17 CYS A O 9
ATOM 3990 N N . THR A 1 18 ? 1.449 -3.292 2.408 1.00 0.00 18 THR A N 9
ATOM 3991 C CA . THR A 1 18 ? 1.191 -4.548 3.089 1.00 0.00 18 THR A CA 9
ATOM 3992 C C . THR A 1 18 ? 2.032 -5.672 2.499 1.00 0.00 18 THR A C 9
ATOM 3993 O O . THR A 1 18 ? 2.364 -5.661 1.311 1.00 0.00 18 THR A O 9
ATOM 4004 N N . LYS A 1 19 ? 2.385 -6.637 3.334 1.00 0.00 19 LYS A N 9
ATOM 4005 C CA . LYS A 1 19 ? 3.190 -7.763 2.890 1.00 0.00 19 LYS A CA 9
ATOM 4006 C C . LYS A 1 19 ? 2.354 -9.035 2.898 1.00 0.00 19 LYS A C 9
ATOM 4007 O O . LYS A 1 19 ? 2.842 -10.113 3.231 1.00 0.00 19 LYS A O 9
ATOM 4026 N N . SER A 1 20 ? 1.093 -8.887 2.518 1.00 0.00 20 SER A N 9
ATOM 4027 C CA . SER A 1 20 ? 0.144 -9.992 2.460 1.00 0.00 20 SER A CA 9
ATOM 4028 C C . SER A 1 20 ? -1.074 -9.551 1.668 1.00 0.00 20 SER A C 9
ATOM 4029 O O . SER A 1 20 ? -1.119 -8.421 1.192 1.00 0.00 20 SER A O 9
ATOM 4037 N N . ILE A 1 21 ? -2.051 -10.433 1.532 1.00 0.00 21 ILE A N 9
ATOM 4038 C CA . ILE A 1 21 ? -3.268 -10.117 0.795 1.00 0.00 21 ILE A CA 9
ATOM 4039 C C . ILE A 1 21 ? -4.215 -9.262 1.648 1.00 0.00 21 ILE A C 9
ATOM 4040 O O . ILE A 1 21 ? -4.555 -9.633 2.771 1.00 0.00 21 ILE A O 9
ATOM 4056 N N . PRO A 1 22 ? -4.663 -8.101 1.131 1.00 0.00 22 PRO A N 9
ATOM 4057 C CA . PRO A 1 22 ? -4.306 -7.588 -0.187 1.00 0.00 22 PRO A CA 9
ATOM 4058 C C . PRO A 1 22 ? -3.086 -6.669 -0.128 1.00 0.00 22 PRO A C 9
ATOM 4059 O O . PRO A 1 22 ? -2.990 -5.813 0.756 1.00 0.00 22 PRO A O 9
ATOM 4070 N N . PRO A 1 23 ? -2.126 -6.835 -1.051 1.00 0.00 23 PRO A N 9
ATOM 4071 C CA . PRO A 1 23 ? -0.911 -6.024 -1.081 1.00 0.00 23 PRO A CA 9
ATOM 4072 C C . PRO A 1 23 ? -1.157 -4.645 -1.687 1.00 0.00 23 PRO A C 9
ATOM 4073 O O . PRO A 1 23 ? -1.307 -4.506 -2.902 1.00 0.00 23 PRO A O 9
ATOM 4084 N N . ILE A 1 24 ? -1.191 -3.630 -0.840 1.00 0.00 24 ILE A N 9
ATOM 4085 C CA . ILE A 1 24 ? -1.407 -2.264 -1.289 1.00 0.00 24 ILE A CA 9
ATOM 4086 C C . ILE A 1 24 ? -0.730 -1.282 -0.346 1.00 0.00 24 ILE A C 9
ATOM 4087 O O . ILE A 1 24 ? -0.721 -1.472 0.871 1.00 0.00 24 ILE A O 9
ATOM 4103 N N . CYS A 1 25 ? -0.144 -0.249 -0.921 1.00 0.00 25 CYS A N 9
ATOM 4104 C CA . CYS A 1 25 ? 0.557 0.768 -0.151 1.00 0.00 25 CYS A CA 9
ATOM 4105 C C . CYS A 1 25 ? -0.418 1.792 0.414 1.00 0.00 25 CYS A C 9
ATOM 4106 O O . CYS A 1 25 ? -0.718 2.800 -0.227 1.00 0.00 25 CYS A O 9
ATOM 4113 N N . PHE A 1 26 ? -0.904 1.518 1.620 1.00 0.00 26 PHE A N 9
ATOM 4114 C CA . PHE A 1 26 ? -1.845 2.395 2.306 1.00 0.00 26 PHE A CA 9
ATOM 4115 C C . PHE A 1 26 ? -2.105 1.885 3.729 1.00 0.00 26 PHE A C 9
ATOM 4116 O O . PHE A 1 26 ? -1.861 2.606 4.696 1.00 0.00 26 PHE A O 9
ATOM 4133 N N . PRO A 1 27 ? -2.590 0.633 3.897 1.00 0.00 27 PRO A N 9
ATOM 4134 C CA . PRO A 1 27 ? -2.850 0.070 5.215 1.00 0.00 27 PRO A CA 9
ATOM 4135 C C . PRO A 1 27 ? -1.584 -0.500 5.842 1.00 0.00 27 PRO A C 9
ATOM 4136 O O . PRO A 1 27 ? -0.861 -1.265 5.208 1.00 0.00 27 PRO A O 9
ATOM 4147 N N . ASP A 1 28 ? -1.326 -0.127 7.081 1.00 0.00 28 ASP A N 9
ATOM 4148 C CA . ASP A 1 28 ? -0.147 -0.605 7.792 1.00 0.00 28 ASP A CA 9
ATOM 4149 C C . ASP A 1 28 ? -0.395 -2.004 8.353 1.00 0.00 28 ASP A C 9
ATOM 4150 O O . ASP A 1 28 ? -1.546 -2.393 8.597 1.00 0.00 28 ASP A O 9
ATOM 4159 N N . GLY A 1 29 ? 0.681 -2.748 8.562 1.00 0.00 29 GLY A N 9
ATOM 4160 C CA . GLY A 1 29 ? 0.583 -4.085 9.103 1.00 0.00 29 GLY A CA 9
ATOM 4161 C C . GLY A 1 29 ? -0.065 -5.072 8.152 1.00 0.00 29 GLY A C 9
ATOM 4162 O O . GLY A 1 29 ? 0.355 -5.211 7.003 1.00 0.00 29 GLY A O 9
ATOM 4166 N N . ARG A 1 30 ? -1.085 -5.764 8.657 1.00 0.00 30 ARG A N 9
ATOM 4167 C CA . ARG A 1 30 ? -1.825 -6.775 7.894 1.00 0.00 30 ARG A CA 9
ATOM 4168 C C . ARG A 1 30 ? -0.905 -7.891 7.389 1.00 0.00 30 ARG A C 9
ATOM 4169 O O . ARG A 1 30 ? -0.772 -8.096 6.182 1.00 0.00 30 ARG A O 9
ATOM 4190 N N . PRO A 1 31 ? -0.261 -8.635 8.308 1.00 0.00 31 PRO A N 9
ATOM 4191 C CA . PRO A 1 31 ? 0.636 -9.736 7.950 1.00 0.00 31 PRO A CA 9
ATOM 4192 C C . PRO A 1 31 ? -0.134 -10.977 7.509 1.00 0.00 31 PRO A C 9
ATOM 4193 O O . PRO A 1 31 ? -1.175 -11.307 8.083 1.00 0.00 31 PRO A O 9
ATOM 4204 N N . GLY A 1 1 ? -8.531 -10.073 -1.764 1.00 0.00 1 GLY A N 10
ATOM 4205 C CA . GLY A 1 1 ? -8.237 -10.014 -3.181 1.00 0.00 1 GLY A CA 10
ATOM 4206 C C . GLY A 1 1 ? -7.338 -8.843 -3.522 1.00 0.00 1 GLY A C 10
ATOM 4207 O O . GLY A 1 1 ? -7.547 -7.734 -3.027 1.00 0.00 1 GLY A O 10
ATOM 4211 N N . TYR A 1 2 ? -6.337 -9.092 -4.356 1.00 0.00 2 TYR A N 10
ATOM 4212 C CA . TYR A 1 2 ? -5.397 -8.056 -4.761 1.00 0.00 2 TYR A CA 10
ATOM 4213 C C . TYR A 1 2 ? -6.083 -7.002 -5.627 1.00 0.00 2 TYR A C 10
ATOM 4214 O O . TYR A 1 2 ? -6.968 -7.316 -6.423 1.00 0.00 2 TYR A O 10
ATOM 4232 N N . LYS A 1 3 ? -5.677 -5.753 -5.453 1.00 0.00 3 LYS A N 10
ATOM 4233 C CA . LYS A 1 3 ? -6.249 -4.646 -6.203 1.00 0.00 3 LYS A CA 10
ATOM 4234 C C . LYS A 1 3 ? -5.343 -3.425 -6.111 1.00 0.00 3 LYS A C 10
ATOM 4235 O O . LYS A 1 3 ? -4.847 -3.094 -5.035 1.00 0.00 3 LYS A O 10
ATOM 4254 N N . THR A 1 4 ? -5.121 -2.770 -7.244 1.00 0.00 4 THR A N 10
ATOM 4255 C CA . THR A 1 4 ? -4.267 -1.592 -7.300 1.00 0.00 4 THR A CA 10
ATOM 4256 C C . THR A 1 4 ? -4.831 -0.459 -6.447 1.00 0.00 4 THR A C 10
ATOM 4257 O O . THR A 1 4 ? -4.084 0.295 -5.828 1.00 0.00 4 THR A O 10
ATOM 4268 N N . SER A 1 5 ? -6.159 -0.366 -6.424 1.00 0.00 5 SER A N 10
ATOM 4269 C CA . SER A 1 5 ? -6.864 0.656 -5.651 1.00 0.00 5 SER A CA 10
ATOM 4270 C C . SER A 1 5 ? -6.462 2.060 -6.105 1.00 0.00 5 SER A C 10
ATOM 4271 O O . SER A 1 5 ? -6.161 2.933 -5.290 1.00 0.00 5 SER A O 10
ATOM 4279 N N . ILE A 1 6 ? -6.464 2.264 -7.420 1.00 0.00 6 ILE A N 10
ATOM 4280 C CA . ILE A 1 6 ? -6.105 3.552 -7.999 1.00 0.00 6 ILE A CA 10
ATOM 4281 C C . ILE A 1 6 ? -7.053 4.654 -7.528 1.00 0.00 6 ILE A C 10
ATOM 4282 O O . ILE A 1 6 ? -8.272 4.479 -7.518 1.00 0.00 6 ILE A O 10
ATOM 4298 N N . SER A 1 7 ? -6.481 5.779 -7.128 1.00 0.00 7 SER A N 10
ATOM 4299 C CA . SER A 1 7 ? -7.256 6.907 -6.644 1.00 0.00 7 SER A CA 10
ATOM 4300 C C . SER A 1 7 ? -6.413 8.179 -6.689 1.00 0.00 7 SER A C 10
ATOM 4301 O O . SER A 1 7 ? -5.216 8.152 -6.395 1.00 0.00 7 SER A O 10
ATOM 4309 N N . THR A 1 8 ? -7.033 9.281 -7.088 1.00 0.00 8 THR A N 10
ATOM 4310 C CA . THR A 1 8 ? -6.342 10.558 -7.201 1.00 0.00 8 THR A CA 10
ATOM 4311 C C . THR A 1 8 ? -6.142 11.216 -5.833 1.00 0.00 8 THR A C 10
ATOM 4312 O O . THR A 1 8 ? -6.630 12.316 -5.578 1.00 0.00 8 THR A O 10
ATOM 4323 N N . ILE A 1 9 ? -5.420 10.528 -4.963 1.00 0.00 9 ILE A N 10
ATOM 4324 C CA . ILE A 1 9 ? -5.142 11.033 -3.623 1.00 0.00 9 ILE A CA 10
ATOM 4325 C C . ILE A 1 9 ? -4.191 12.223 -3.701 1.00 0.00 9 ILE A C 10
ATOM 4326 O O . ILE A 1 9 ? -4.348 13.211 -2.981 1.00 0.00 9 ILE A O 10
ATOM 4342 N N . THR A 1 10 ? -3.214 12.108 -4.597 1.00 0.00 10 THR A N 10
ATOM 4343 C CA . THR A 1 10 ? -2.208 13.146 -4.833 1.00 0.00 10 THR A CA 10
ATOM 4344 C C . THR A 1 10 ? -1.199 13.238 -3.683 1.00 0.00 10 THR A C 10
ATOM 4345 O O . THR A 1 10 ? 0.008 13.134 -3.901 1.00 0.00 10 THR A O 10
ATOM 4356 N N . ILE A 1 11 ? -1.690 13.421 -2.466 1.00 0.00 11 ILE A N 10
ATOM 4357 C CA . ILE A 1 11 ? -0.823 13.514 -1.301 1.00 0.00 11 ILE A CA 10
ATOM 4358 C C . ILE A 1 11 ? -0.451 12.129 -0.788 1.00 0.00 11 ILE A C 10
ATOM 4359 O O . ILE A 1 11 ? -1.226 11.181 -0.912 1.00 0.00 11 ILE A O 10
ATOM 4375 N N . GLU A 1 12 ? 0.735 12.019 -0.215 1.00 0.00 12 GLU A N 10
ATOM 4376 C CA . GLU A 1 12 ? 1.208 10.753 0.319 1.00 0.00 12 GLU A CA 10
ATOM 4377 C C . GLU A 1 12 ? 0.769 10.604 1.774 1.00 0.00 12 GLU A C 10
ATOM 4378 O O . GLU A 1 12 ? 1.030 11.480 2.602 1.00 0.00 12 GLU A O 10
ATOM 4390 N N . ASP A 1 13 ? 0.098 9.501 2.078 1.00 0.00 13 ASP A N 10
ATOM 4391 C CA . ASP A 1 13 ? -0.377 9.239 3.433 1.00 0.00 13 ASP A CA 10
ATOM 4392 C C . ASP A 1 13 ? 0.696 8.501 4.226 1.00 0.00 13 ASP A C 10
ATOM 4393 O O . ASP A 1 13 ? 1.579 7.867 3.645 1.00 0.00 13 ASP A O 10
ATOM 4402 N N . ASN A 1 14 ? 0.607 8.566 5.545 1.00 0.00 14 ASN A N 10
ATOM 4403 C CA . ASN A 1 14 ? 1.560 7.892 6.423 1.00 0.00 14 ASN A CA 10
ATOM 4404 C C . ASN A 1 14 ? 1.221 6.403 6.529 1.00 0.00 14 ASN A C 10
ATOM 4405 O O . ASN A 1 14 ? 1.158 5.834 7.623 1.00 0.00 14 ASN A O 10
ATOM 4416 N N . GLY A 1 15 ? 1.001 5.780 5.382 1.00 0.00 15 GLY A N 10
ATOM 4417 C CA . GLY A 1 15 ? 0.675 4.373 5.349 1.00 0.00 15 GLY A CA 10
ATOM 4418 C C . GLY A 1 15 ? 1.903 3.515 5.141 1.00 0.00 15 GLY A C 10
ATOM 4419 O O . GLY A 1 15 ? 3.024 3.945 5.422 1.00 0.00 15 GLY A O 10
ATOM 4423 N N . ARG A 1 16 ? 1.699 2.303 4.646 1.00 0.00 16 ARG A N 10
ATOM 4424 C CA . ARG A 1 16 ? 2.794 1.377 4.401 1.00 0.00 16 ARG A CA 10
ATOM 4425 C C . ARG A 1 16 ? 2.302 0.174 3.609 1.00 0.00 16 ARG A C 10
ATOM 4426 O O . ARG A 1 16 ? 1.242 -0.372 3.898 1.00 0.00 16 ARG A O 10
ATOM 4447 N N . CYS A 1 17 ? 3.066 -0.218 2.595 1.00 0.00 17 CYS A N 10
ATOM 4448 C CA . CYS A 1 17 ? 2.690 -1.345 1.753 1.00 0.00 17 CYS A CA 10
ATOM 4449 C C . CYS A 1 17 ? 2.611 -2.626 2.571 1.00 0.00 17 CYS A C 10
ATOM 4450 O O . CYS A 1 17 ? 3.533 -2.950 3.332 1.00 0.00 17 CYS A O 10
ATOM 4457 N N . THR A 1 18 ? 1.518 -3.341 2.403 1.00 0.00 18 THR A N 10
ATOM 4458 C CA . THR A 1 18 ? 1.291 -4.588 3.108 1.00 0.00 18 THR A CA 10
ATOM 4459 C C . THR A 1 18 ? 2.059 -5.739 2.468 1.00 0.00 18 THR A C 10
ATOM 4460 O O . THR A 1 18 ? 2.269 -5.764 1.256 1.00 0.00 18 THR A O 10
ATOM 4471 N N . LYS A 1 19 ? 2.472 -6.694 3.290 1.00 0.00 19 LYS A N 10
ATOM 4472 C CA . LYS A 1 19 ? 3.206 -7.859 2.808 1.00 0.00 19 LYS A CA 10
ATOM 4473 C C . LYS A 1 19 ? 2.320 -9.093 2.901 1.00 0.00 19 LYS A C 10
ATOM 4474 O O . LYS A 1 19 ? 2.769 -10.172 3.285 1.00 0.00 19 LYS A O 10
ATOM 4493 N N . SER A 1 20 ? 1.058 -8.916 2.545 1.00 0.00 20 SER A N 10
ATOM 4494 C CA . SER A 1 20 ? 0.076 -9.991 2.578 1.00 0.00 20 SER A CA 10
ATOM 4495 C C . SER A 1 20 ? -1.104 -9.598 1.708 1.00 0.00 20 SER A C 10
ATOM 4496 O O . SER A 1 20 ? -1.139 -8.488 1.192 1.00 0.00 20 SER A O 10
ATOM 4504 N N . ILE A 1 21 ? -2.060 -10.497 1.552 1.00 0.00 21 ILE A N 10
ATOM 4505 C CA . ILE A 1 21 ? -3.238 -10.217 0.743 1.00 0.00 21 ILE A CA 10
ATOM 4506 C C . ILE A 1 21 ? -4.261 -9.414 1.545 1.00 0.00 21 ILE A C 10
ATOM 4507 O O . ILE A 1 21 ? -4.661 -9.828 2.636 1.00 0.00 21 ILE A O 10
ATOM 4523 N N . PRO A 1 22 ? -4.710 -8.262 1.020 1.00 0.00 22 PRO A N 10
ATOM 4524 C CA . PRO A 1 22 ? -4.271 -7.726 -0.263 1.00 0.00 22 PRO A CA 10
ATOM 4525 C C . PRO A 1 22 ? -3.102 -6.750 -0.124 1.00 0.00 22 PRO A C 10
ATOM 4526 O O . PRO A 1 22 ? -3.074 -5.930 0.796 1.00 0.00 22 PRO A O 10
ATOM 4537 N N . PRO A 1 23 ? -2.112 -6.828 -1.026 1.00 0.00 23 PRO A N 10
ATOM 4538 C CA . PRO A 1 23 ? -0.946 -5.951 -0.993 1.00 0.00 23 PRO A CA 10
ATOM 4539 C C . PRO A 1 23 ? -1.283 -4.559 -1.527 1.00 0.00 23 PRO A C 10
ATOM 4540 O O . PRO A 1 23 ? -1.628 -4.404 -2.700 1.00 0.00 23 PRO A O 10
ATOM 4551 N N . ILE A 1 24 ? -1.192 -3.556 -0.667 1.00 0.00 24 ILE A N 10
ATOM 4552 C CA . ILE A 1 24 ? -1.498 -2.183 -1.052 1.00 0.00 24 ILE A CA 10
ATOM 4553 C C . ILE A 1 24 ? -0.632 -1.188 -0.286 1.00 0.00 24 ILE A C 10
ATOM 4554 O O . ILE A 1 24 ? -0.320 -1.389 0.887 1.00 0.00 24 ILE A O 10
ATOM 4570 N N . CYS A 1 25 ? -0.235 -0.124 -0.969 1.00 0.00 25 CYS A N 10
ATOM 4571 C CA . CYS A 1 25 ? 0.607 0.906 -0.373 1.00 0.00 25 CYS A CA 10
ATOM 4572 C C . CYS A 1 25 ? -0.213 2.108 0.089 1.00 0.00 25 CYS A C 10
ATOM 4573 O O . CYS A 1 25 ? 0.076 3.244 -0.281 1.00 0.00 25 CYS A O 10
ATOM 4580 N N . PHE A 1 26 ? -1.225 1.858 0.907 1.00 0.00 26 PHE A N 10
ATOM 4581 C CA . PHE A 1 26 ? -2.068 2.929 1.426 1.00 0.00 26 PHE A CA 10
ATOM 4582 C C . PHE A 1 26 ? -2.798 2.472 2.694 1.00 0.00 26 PHE A C 10
ATOM 4583 O O . PHE A 1 26 ? -2.532 2.999 3.770 1.00 0.00 26 PHE A O 10
ATOM 4600 N N . PRO A 1 27 ? -3.704 1.471 2.616 1.00 0.00 27 PRO A N 10
ATOM 4601 C CA . PRO A 1 27 ? -4.409 0.978 3.797 1.00 0.00 27 PRO A CA 10
ATOM 4602 C C . PRO A 1 27 ? -3.494 0.130 4.668 1.00 0.00 27 PRO A C 10
ATOM 4603 O O . PRO A 1 27 ? -2.839 -0.788 4.177 1.00 0.00 27 PRO A O 10
ATOM 4614 N N . ASP A 1 28 ? -3.441 0.446 5.950 1.00 0.00 28 ASP A N 10
ATOM 4615 C CA . ASP A 1 28 ? -2.593 -0.294 6.874 1.00 0.00 28 ASP A CA 10
ATOM 4616 C C . ASP A 1 28 ? -3.284 -1.584 7.295 1.00 0.00 28 ASP A C 10
ATOM 4617 O O . ASP A 1 28 ? -4.476 -1.581 7.622 1.00 0.00 28 ASP A O 10
ATOM 4626 N N . GLY A 1 29 ? -2.538 -2.680 7.278 1.00 0.00 29 GLY A N 10
ATOM 4627 C CA . GLY A 1 29 ? -3.088 -3.963 7.652 1.00 0.00 29 GLY A CA 10
ATOM 4628 C C . GLY A 1 29 ? -4.159 -4.429 6.689 1.00 0.00 29 GLY A C 10
ATOM 4629 O O . GLY A 1 29 ? -3.931 -4.502 5.481 1.00 0.00 29 GLY A O 10
ATOM 4633 N N . ARG A 1 30 ? -5.330 -4.735 7.224 1.00 0.00 30 ARG A N 10
ATOM 4634 C CA . ARG A 1 30 ? -6.449 -5.190 6.415 1.00 0.00 30 ARG A CA 10
ATOM 4635 C C . ARG A 1 30 ? -7.743 -5.133 7.220 1.00 0.00 30 ARG A C 10
ATOM 4636 O O . ARG A 1 30 ? -7.813 -5.666 8.326 1.00 0.00 30 ARG A O 10
ATOM 4657 N N . PRO A 1 31 ? -8.787 -4.483 6.679 1.00 0.00 31 PRO A N 10
ATOM 4658 C CA . PRO A 1 31 ? -10.081 -4.365 7.357 1.00 0.00 31 PRO A CA 10
ATOM 4659 C C . PRO A 1 31 ? -10.827 -5.697 7.399 1.00 0.00 31 PRO A C 10
ATOM 4660 O O . PRO A 1 31 ? -10.705 -6.517 6.483 1.00 0.00 31 PRO A O 10
ATOM 4671 N N . GLY A 1 1 ? 17.102 19.572 -2.514 1.00 0.00 1 GLY A N 11
ATOM 4672 C CA . GLY A 1 1 ? 17.126 18.123 -2.557 1.00 0.00 1 GLY A CA 11
ATOM 4673 C C . GLY A 1 1 ? 16.686 17.511 -1.249 1.00 0.00 1 GLY A C 11
ATOM 4674 O O . GLY A 1 1 ? 16.017 16.477 -1.224 1.00 0.00 1 GLY A O 11
ATOM 4678 N N . TYR A 1 2 ? 17.061 18.167 -0.165 1.00 0.00 2 TYR A N 11
ATOM 4679 C CA . TYR A 1 2 ? 16.712 17.713 1.175 1.00 0.00 2 TYR A CA 11
ATOM 4680 C C . TYR A 1 2 ? 15.199 17.696 1.355 1.00 0.00 2 TYR A C 11
ATOM 4681 O O . TYR A 1 2 ? 14.544 18.731 1.243 1.00 0.00 2 TYR A O 11
ATOM 4699 N N . LYS A 1 3 ? 14.666 16.507 1.628 1.00 0.00 3 LYS A N 11
ATOM 4700 C CA . LYS A 1 3 ? 13.234 16.313 1.825 1.00 0.00 3 LYS A CA 11
ATOM 4701 C C . LYS A 1 3 ? 12.436 16.825 0.625 1.00 0.00 3 LYS A C 11
ATOM 4702 O O . LYS A 1 3 ? 11.679 17.791 0.728 1.00 0.00 3 LYS A O 11
ATOM 4721 N N . THR A 1 4 ? 12.606 16.164 -0.514 1.00 0.00 4 THR A N 11
ATOM 4722 C CA . THR A 1 4 ? 11.897 16.538 -1.731 1.00 0.00 4 THR A CA 11
ATOM 4723 C C . THR A 1 4 ? 10.386 16.454 -1.506 1.00 0.00 4 THR A C 11
ATOM 4724 O O . THR A 1 4 ? 9.605 17.214 -2.077 1.00 0.00 4 THR A O 11
ATOM 4735 N N . SER A 1 5 ? 10.002 15.525 -0.643 1.00 0.00 5 SER A N 11
ATOM 4736 C CA . SER A 1 5 ? 8.612 15.307 -0.280 1.00 0.00 5 SER A CA 11
ATOM 4737 C C . SER A 1 5 ? 8.553 14.385 0.935 1.00 0.00 5 SER A C 11
ATOM 4738 O O . SER A 1 5 ? 8.458 14.843 2.083 1.00 0.00 5 SER A O 11
ATOM 4746 N N . ILE A 1 6 ? 8.656 13.097 0.676 1.00 0.00 6 ILE A N 11
ATOM 4747 C CA . ILE A 1 6 ? 8.658 12.089 1.722 1.00 0.00 6 ILE A CA 11
ATOM 4748 C C . ILE A 1 6 ? 10.098 11.708 2.058 1.00 0.00 6 ILE A C 11
ATOM 4749 O O . ILE A 1 6 ? 10.927 11.546 1.162 1.00 0.00 6 ILE A O 11
ATOM 4765 N N . SER A 1 7 ? 10.403 11.589 3.341 1.00 0.00 7 SER A N 11
ATOM 4766 C CA . SER A 1 7 ? 11.749 11.243 3.774 1.00 0.00 7 SER A CA 11
ATOM 4767 C C . SER A 1 7 ? 11.714 10.622 5.163 1.00 0.00 7 SER A C 11
ATOM 4768 O O . SER A 1 7 ? 11.172 11.212 6.101 1.00 0.00 7 SER A O 11
ATOM 4776 N N . THR A 1 8 ? 12.289 9.435 5.286 1.00 0.00 8 THR A N 11
ATOM 4777 C CA . THR A 1 8 ? 12.333 8.725 6.554 1.00 0.00 8 THR A CA 11
ATOM 4778 C C . THR A 1 8 ? 13.446 9.279 7.441 1.00 0.00 8 THR A C 11
ATOM 4779 O O . THR A 1 8 ? 14.404 8.584 7.772 1.00 0.00 8 THR A O 11
ATOM 4790 N N . ILE A 1 9 ? 13.310 10.548 7.801 1.00 0.00 9 ILE A N 11
ATOM 4791 C CA . ILE A 1 9 ? 14.292 11.232 8.637 1.00 0.00 9 ILE A CA 11
ATOM 4792 C C . ILE A 1 9 ? 14.358 10.591 10.020 1.00 0.00 9 ILE A C 11
ATOM 4793 O O . ILE A 1 9 ? 15.420 10.493 10.630 1.00 0.00 9 ILE A O 11
ATOM 4809 N N . THR A 1 10 ? 13.207 10.149 10.496 1.00 0.00 10 THR A N 11
ATOM 4810 C CA . THR A 1 10 ? 13.105 9.507 11.795 1.00 0.00 10 THR A CA 11
ATOM 4811 C C . THR A 1 10 ? 11.754 8.814 11.933 1.00 0.00 10 THR A C 11
ATOM 4812 O O . THR A 1 10 ? 11.661 7.709 12.467 1.00 0.00 10 THR A O 11
ATOM 4823 N N . ILE A 1 11 ? 10.709 9.463 11.435 1.00 0.00 11 ILE A N 11
ATOM 4824 C CA . ILE A 1 11 ? 9.369 8.905 11.489 1.00 0.00 11 ILE A CA 11
ATOM 4825 C C . ILE A 1 11 ? 9.118 7.998 10.293 1.00 0.00 11 ILE A C 11
ATOM 4826 O O . ILE A 1 11 ? 9.635 8.238 9.199 1.00 0.00 11 ILE A O 11
ATOM 4842 N N . GLU A 1 12 ? 8.325 6.965 10.510 1.00 0.00 12 GLU A N 11
ATOM 4843 C CA . GLU A 1 12 ? 7.984 6.020 9.460 1.00 0.00 12 GLU A CA 11
ATOM 4844 C C . GLU A 1 12 ? 6.768 6.532 8.693 1.00 0.00 12 GLU A C 11
ATOM 4845 O O . GLU A 1 12 ? 5.903 7.196 9.270 1.00 0.00 12 GLU A O 11
ATOM 4857 N N . ASP A 1 13 ? 6.709 6.242 7.400 1.00 0.00 13 ASP A N 11
ATOM 4858 C CA . ASP A 1 13 ? 5.600 6.686 6.566 1.00 0.00 13 ASP A CA 11
ATOM 4859 C C . ASP A 1 13 ? 4.329 5.911 6.896 1.00 0.00 13 ASP A C 11
ATOM 4860 O O . ASP A 1 13 ? 4.379 4.810 7.444 1.00 0.00 13 ASP A O 11
ATOM 4869 N N . ASN A 1 14 ? 3.190 6.510 6.593 1.00 0.00 14 ASN A N 11
ATOM 4870 C CA . ASN A 1 14 ? 1.901 5.892 6.880 1.00 0.00 14 ASN A CA 11
ATOM 4871 C C . ASN A 1 14 ? 1.460 4.957 5.761 1.00 0.00 14 ASN A C 11
ATOM 4872 O O . ASN A 1 14 ? 0.788 3.959 6.009 1.00 0.00 14 ASN A O 11
ATOM 4883 N N . GLY A 1 15 ? 1.821 5.297 4.531 1.00 0.00 15 GLY A N 11
ATOM 4884 C CA . GLY A 1 15 ? 1.434 4.491 3.380 1.00 0.00 15 GLY A CA 11
ATOM 4885 C C . GLY A 1 15 ? 2.297 3.259 3.175 1.00 0.00 15 GLY A C 11
ATOM 4886 O O . GLY A 1 15 ? 2.700 2.961 2.050 1.00 0.00 15 GLY A O 11
ATOM 4890 N N . ARG A 1 16 ? 2.573 2.542 4.254 1.00 0.00 16 ARG A N 11
ATOM 4891 C CA . ARG A 1 16 ? 3.388 1.337 4.189 1.00 0.00 16 ARG A CA 11
ATOM 4892 C C . ARG A 1 16 ? 2.670 0.248 3.404 1.00 0.00 16 ARG A C 11
ATOM 4893 O O . ARG A 1 16 ? 1.524 -0.090 3.702 1.00 0.00 16 ARG A O 11
ATOM 4914 N N . CYS A 1 17 ? 3.340 -0.296 2.400 1.00 0.00 17 CYS A N 11
ATOM 4915 C CA . CYS A 1 17 ? 2.750 -1.342 1.584 1.00 0.00 17 CYS A CA 11
ATOM 4916 C C . CYS A 1 17 ? 2.665 -2.644 2.367 1.00 0.00 17 CYS A C 11
ATOM 4917 O O . CYS A 1 17 ? 3.635 -3.073 3.002 1.00 0.00 17 CYS A O 11
ATOM 4924 N N . THR A 1 18 ? 1.494 -3.254 2.328 1.00 0.00 18 THR A N 11
ATOM 4925 C CA . THR A 1 18 ? 1.248 -4.497 3.037 1.00 0.00 18 THR A CA 11
ATOM 4926 C C . THR A 1 18 ? 2.001 -5.663 2.410 1.00 0.00 18 THR A C 11
ATOM 4927 O O . THR A 1 18 ? 2.197 -5.717 1.195 1.00 0.00 18 THR A O 11
ATOM 4938 N N . LYS A 1 19 ? 2.423 -6.598 3.247 1.00 0.00 19 LYS A N 11
ATOM 4939 C CA . LYS A 1 19 ? 3.149 -7.768 2.780 1.00 0.00 19 LYS A CA 11
ATOM 4940 C C . LYS A 1 19 ? 2.269 -9.006 2.927 1.00 0.00 19 LYS A C 11
ATOM 4941 O O . LYS A 1 19 ? 2.728 -10.080 3.315 1.00 0.00 19 LYS A O 11
ATOM 4960 N N . SER A 1 20 ? 0.998 -8.833 2.607 1.00 0.00 20 SER A N 11
ATOM 4961 C CA . SER A 1 20 ? 0.010 -9.898 2.682 1.00 0.00 20 SER A CA 11
ATOM 4962 C C . SER A 1 20 ? -1.173 -9.510 1.814 1.00 0.00 20 SER A C 11
ATOM 4963 O O . SER A 1 20 ? -1.228 -8.388 1.326 1.00 0.00 20 SER A O 11
ATOM 4971 N N . ILE A 1 21 ? -2.108 -10.427 1.621 1.00 0.00 21 ILE A N 11
ATOM 4972 C CA . ILE A 1 21 ? -3.285 -10.154 0.803 1.00 0.00 21 ILE A CA 11
ATOM 4973 C C . ILE A 1 21 ? -4.277 -9.266 1.554 1.00 0.00 21 ILE A C 11
ATOM 4974 O O . ILE A 1 21 ? -4.702 -9.604 2.662 1.00 0.00 21 ILE A O 11
ATOM 4990 N N . PRO A 1 22 ? -4.674 -8.121 0.965 1.00 0.00 22 PRO A N 11
ATOM 4991 C CA . PRO A 1 22 ? -4.209 -7.666 -0.341 1.00 0.00 22 PRO A CA 11
ATOM 4992 C C . PRO A 1 22 ? -3.010 -6.720 -0.234 1.00 0.00 22 PRO A C 11
ATOM 4993 O O . PRO A 1 22 ? -2.975 -5.849 0.638 1.00 0.00 22 PRO A O 11
ATOM 5004 N N . PRO A 1 23 ? -2.002 -6.883 -1.107 1.00 0.00 23 PRO A N 11
ATOM 5005 C CA . PRO A 1 23 ? -0.803 -6.043 -1.094 1.00 0.00 23 PRO A CA 11
ATOM 5006 C C . PRO A 1 23 ? -1.084 -4.652 -1.650 1.00 0.00 23 PRO A C 11
ATOM 5007 O O . PRO A 1 23 ? -1.231 -4.471 -2.859 1.00 0.00 23 PRO A O 11
ATOM 5018 N N . ILE A 1 24 ? -1.165 -3.675 -0.758 1.00 0.00 24 ILE A N 11
ATOM 5019 C CA . ILE A 1 24 ? -1.439 -2.297 -1.137 1.00 0.00 24 ILE A CA 11
ATOM 5020 C C . ILE A 1 24 ? -0.700 -1.332 -0.222 1.00 0.00 24 ILE A C 11
ATOM 5021 O O . ILE A 1 24 ? -0.552 -1.583 0.974 1.00 0.00 24 ILE A O 11
ATOM 5037 N N . CYS A 1 25 ? -0.243 -0.228 -0.787 1.00 0.00 25 CYS A N 11
ATOM 5038 C CA . CYS A 1 25 ? 0.469 0.787 -0.025 1.00 0.00 25 CYS A CA 11
ATOM 5039 C C . CYS A 1 25 ? -0.529 1.736 0.626 1.00 0.00 25 CYS A C 11
ATOM 5040 O O . CYS A 1 25 ? -0.595 2.923 0.308 1.00 0.00 25 CYS A O 11
ATOM 5047 N N . PHE A 1 26 ? -1.322 1.177 1.528 1.00 0.00 26 PHE A N 11
ATOM 5048 C CA . PHE A 1 26 ? -2.348 1.918 2.237 1.00 0.00 26 PHE A CA 11
ATOM 5049 C C . PHE A 1 26 ? -2.152 1.747 3.741 1.00 0.00 26 PHE A C 11
ATOM 5050 O O . PHE A 1 26 ? -1.874 0.641 4.203 1.00 0.00 26 PHE A O 11
ATOM 5067 N N . PRO A 1 27 ? -2.279 2.842 4.517 1.00 0.00 27 PRO A N 11
ATOM 5068 C CA . PRO A 1 27 ? -2.111 2.813 5.978 1.00 0.00 27 PRO A CA 11
ATOM 5069 C C . PRO A 1 27 ? -2.963 1.736 6.645 1.00 0.00 27 PRO A C 11
ATOM 5070 O O . PRO A 1 27 ? -4.033 1.390 6.141 1.00 0.00 27 PRO A O 11
ATOM 5081 N N . ASP A 1 28 ? -2.457 1.209 7.763 1.00 0.00 28 ASP A N 11
ATOM 5082 C CA . ASP A 1 28 ? -3.126 0.148 8.526 1.00 0.00 28 ASP A CA 11
ATOM 5083 C C . ASP A 1 28 ? -4.629 0.386 8.630 1.00 0.00 28 ASP A C 11
ATOM 5084 O O . ASP A 1 28 ? -5.083 1.290 9.335 1.00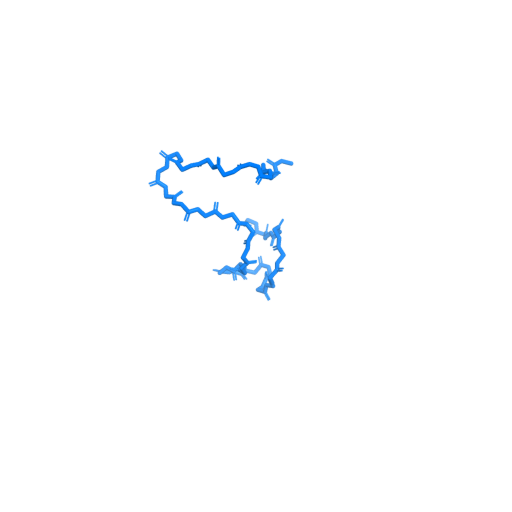 0.00 28 ASP A O 11
ATOM 5093 N N . GLY A 1 29 ? -5.393 -0.432 7.922 1.00 0.00 29 GLY A N 11
ATOM 5094 C CA . GLY A 1 29 ? -6.832 -0.307 7.934 1.00 0.00 29 GLY A CA 11
ATOM 5095 C C . GLY A 1 29 ? -7.485 -1.252 6.950 1.00 0.00 29 GLY A C 11
ATOM 5096 O O . GLY A 1 29 ? -7.095 -1.308 5.785 1.00 0.00 29 GLY A O 11
ATOM 5100 N N . ARG A 1 30 ? -8.474 -1.999 7.419 1.00 0.00 30 ARG A N 11
ATOM 5101 C CA . ARG A 1 30 ? -9.185 -2.951 6.579 1.00 0.00 30 ARG A CA 11
ATOM 5102 C C . ARG A 1 30 ? -10.401 -3.498 7.318 1.00 0.00 30 ARG A C 11
ATOM 5103 O O . ARG A 1 30 ? -10.290 -3.934 8.462 1.00 0.00 30 ARG A O 11
ATOM 5124 N N . PRO A 1 31 ? -11.581 -3.479 6.678 1.00 0.00 31 PRO A N 11
ATOM 5125 C CA . PRO A 1 31 ? -12.817 -3.980 7.283 1.00 0.00 31 PRO A CA 11
ATOM 5126 C C . PRO A 1 31 ? -12.810 -5.502 7.414 1.00 0.00 31 PRO A C 11
ATOM 5127 O O . PRO A 1 31 ? -12.223 -6.201 6.580 1.00 0.00 31 PRO A O 11
ATOM 5138 N N . GLY A 1 1 ? 18.341 2.734 -5.322 1.00 0.00 1 GLY A N 12
ATOM 5139 C CA . GLY A 1 1 ? 16.994 2.432 -4.877 1.00 0.00 1 GLY A CA 12
ATOM 5140 C C . GLY A 1 1 ? 16.779 2.806 -3.430 1.00 0.00 1 GLY A C 12
ATOM 5141 O O . GLY A 1 1 ? 16.091 2.107 -2.687 1.00 0.00 1 GLY A O 12
ATOM 5145 N N . TYR A 1 2 ? 17.376 3.913 -3.039 1.00 0.00 2 TYR A N 12
ATOM 5146 C CA . TYR A 1 2 ? 17.264 4.406 -1.676 1.00 0.00 2 TYR A CA 12
ATOM 5147 C C . TYR A 1 2 ? 15.857 4.936 -1.419 1.00 0.00 2 TYR A C 12
ATOM 5148 O O . TYR A 1 2 ? 15.356 5.783 -2.159 1.00 0.00 2 TYR A O 12
ATOM 5166 N N . LYS A 1 3 ? 15.225 4.430 -0.371 1.00 0.00 3 LYS A N 12
ATOM 5167 C CA . LYS A 1 3 ? 13.877 4.847 -0.017 1.00 0.00 3 LYS A CA 12
ATOM 5168 C C . LYS A 1 3 ? 13.904 6.159 0.767 1.00 0.00 3 LYS A C 12
ATOM 5169 O O . LYS A 1 3 ? 13.526 6.210 1.939 1.00 0.00 3 LYS A O 12
ATOM 5188 N N . THR A 1 4 ? 14.358 7.209 0.105 1.00 0.00 4 THR A N 12
ATOM 5189 C CA . THR A 1 4 ? 14.454 8.533 0.707 1.00 0.00 4 THR A CA 12
ATOM 5190 C C . THR A 1 4 ? 13.088 9.007 1.194 1.00 0.00 4 THR A C 12
ATOM 5191 O O . THR A 1 4 ? 12.969 9.604 2.265 1.00 0.00 4 THR A O 12
ATOM 5202 N N . SER A 1 5 ? 12.070 8.722 0.392 1.00 0.00 5 SER A N 12
ATOM 5203 C CA . SER A 1 5 ? 10.696 9.095 0.703 1.00 0.00 5 SER A CA 12
ATOM 5204 C C . SER A 1 5 ? 10.567 10.618 0.822 1.00 0.00 5 SER A C 12
ATOM 5205 O O . SER A 1 5 ? 11.172 11.353 0.041 1.00 0.00 5 SER A O 12
ATOM 5213 N N . ILE A 1 6 ? 9.786 11.084 1.790 1.00 0.00 6 ILE A N 12
ATOM 5214 C CA . ILE A 1 6 ? 9.592 12.512 1.995 1.00 0.00 6 ILE A CA 12
ATOM 5215 C C . ILE A 1 6 ? 8.878 12.766 3.321 1.00 0.00 6 ILE A C 12
ATOM 5216 O O . ILE A 1 6 ? 7.964 12.033 3.694 1.00 0.00 6 ILE A O 12
ATOM 5232 N N . SER A 1 7 ? 9.307 13.794 4.035 1.00 0.00 7 SER A N 12
ATOM 5233 C CA . SER A 1 7 ? 8.706 14.134 5.310 1.00 0.00 7 SER A CA 12
ATOM 5234 C C . SER A 1 7 ? 7.593 15.156 5.109 1.00 0.00 7 SER A C 12
ATOM 5235 O O . SER A 1 7 ? 7.816 16.217 4.522 1.00 0.00 7 SER A O 12
ATOM 5243 N N . THR A 1 8 ? 6.400 14.834 5.587 1.00 0.00 8 THR A N 12
ATOM 5244 C CA . THR A 1 8 ? 5.267 15.731 5.452 1.00 0.00 8 THR A CA 12
ATOM 5245 C C . THR A 1 8 ? 5.417 16.937 6.378 1.00 0.00 8 THR A C 12
ATOM 5246 O O . THR A 1 8 ? 5.971 16.832 7.473 1.00 0.00 8 THR A O 12
ATOM 5257 N N . ILE A 1 9 ? 4.931 18.082 5.918 1.00 0.00 9 ILE A N 12
ATOM 5258 C CA . ILE A 1 9 ? 5.013 19.320 6.681 1.00 0.00 9 ILE A CA 12
ATOM 5259 C C . ILE A 1 9 ? 4.060 19.301 7.874 1.00 0.00 9 ILE A C 12
ATOM 5260 O O . ILE A 1 9 ? 4.387 19.796 8.950 1.00 0.00 9 ILE A O 12
ATOM 5276 N N . THR A 1 10 ? 2.882 18.724 7.673 1.00 0.00 10 THR A N 12
ATOM 5277 C CA . THR A 1 10 ? 1.881 18.643 8.732 1.00 0.00 10 THR A CA 12
ATOM 5278 C C . THR A 1 10 ? 0.670 17.816 8.294 1.00 0.00 10 THR A C 12
ATOM 5279 O O . THR A 1 10 ? 0.046 17.142 9.113 1.00 0.00 10 THR A O 12
ATOM 5290 N N . ILE A 1 11 ? 0.340 17.876 7.007 1.00 0.00 11 ILE A N 12
ATOM 5291 C CA . ILE A 1 11 ? -0.797 17.134 6.471 1.00 0.00 11 ILE A CA 12
ATOM 5292 C C . ILE A 1 11 ? -0.564 15.630 6.567 1.00 0.00 11 ILE A C 12
ATOM 5293 O O . ILE A 1 11 ? 0.578 15.173 6.568 1.00 0.00 11 ILE A O 12
ATOM 5309 N N . GLU A 1 12 ? -1.643 14.869 6.654 1.00 0.00 12 GLU A N 12
ATOM 5310 C CA . GLU A 1 12 ? -1.542 13.420 6.753 1.00 0.00 12 GLU A CA 12
ATOM 5311 C C . GLU A 1 12 ? -1.042 12.851 5.425 1.00 0.00 12 GLU A C 12
ATOM 5312 O O . GLU A 1 12 ? -1.511 13.250 4.356 1.00 0.00 12 GLU A O 12
ATOM 5324 N N . ASP A 1 13 ? -0.088 11.937 5.508 1.00 0.00 13 ASP A N 12
ATOM 5325 C CA . ASP A 1 13 ? 0.501 11.304 4.334 1.00 0.00 13 ASP A CA 12
ATOM 5326 C C . ASP A 1 13 ? 1.142 9.991 4.744 1.00 0.00 13 ASP A C 12
ATOM 5327 O O . ASP A 1 13 ? 1.839 9.928 5.763 1.00 0.00 13 ASP A O 12
ATOM 5336 N N . ASN A 1 14 ? 0.896 8.944 3.971 1.00 0.00 14 ASN A N 12
ATOM 5337 C CA . ASN A 1 14 ? 1.443 7.634 4.277 1.00 0.00 14 ASN A CA 12
ATOM 5338 C C . ASN A 1 14 ? 1.216 6.661 3.127 1.00 0.00 14 ASN A C 12
ATOM 5339 O O . ASN A 1 14 ? 0.237 6.764 2.389 1.00 0.00 14 ASN A O 12
ATOM 5350 N N . GLY A 1 15 ? 2.136 5.720 2.986 1.00 0.00 15 GLY A N 12
ATOM 5351 C CA . GLY A 1 15 ? 2.048 4.729 1.935 1.00 0.00 15 GLY A CA 12
ATOM 5352 C C . GLY A 1 15 ? 2.697 3.429 2.359 1.00 0.00 15 GLY A C 12
ATOM 5353 O O . GLY A 1 15 ? 3.640 2.954 1.724 1.00 0.00 15 GLY A O 12
ATOM 5357 N N . ARG A 1 16 ? 2.203 2.867 3.455 1.00 0.00 16 ARG A N 12
ATOM 5358 C CA . ARG A 1 16 ? 2.740 1.622 3.995 1.00 0.00 16 ARG A CA 12
ATOM 5359 C C . ARG A 1 16 ? 2.304 0.435 3.144 1.00 0.00 16 ARG A C 12
ATOM 5360 O O . ARG A 1 16 ? 1.123 0.093 3.106 1.00 0.00 16 ARG A O 12
ATOM 5381 N N . CYS A 1 17 ? 3.255 -0.188 2.465 1.00 0.00 17 CYS A N 12
ATOM 5382 C CA . CYS A 1 17 ? 2.954 -1.334 1.622 1.00 0.00 17 CYS A CA 12
ATOM 5383 C C . CYS A 1 17 ? 2.754 -2.585 2.463 1.00 0.00 17 CYS A C 12
ATOM 5384 O O . CYS A 1 17 ? 3.563 -2.901 3.341 1.00 0.00 17 CYS A O 12
ATOM 5391 N N . THR A 1 18 ? 1.670 -3.286 2.194 1.00 0.00 18 THR A N 12
ATOM 5392 C CA . THR A 1 18 ? 1.349 -4.494 2.922 1.00 0.00 18 THR A CA 12
ATOM 5393 C C . THR A 1 18 ? 2.081 -5.697 2.358 1.00 0.00 18 THR A C 12
ATOM 5394 O O . THR A 1 18 ? 2.246 -5.842 1.147 1.00 0.00 18 THR A O 12
ATOM 5405 N N . LYS A 1 19 ? 2.496 -6.564 3.255 1.00 0.00 19 LYS A N 12
ATOM 5406 C CA . LYS A 1 19 ? 3.191 -7.784 2.899 1.00 0.00 19 LYS A CA 12
ATOM 5407 C C . LYS A 1 19 ? 2.249 -8.957 3.115 1.00 0.00 19 LYS A C 12
ATOM 5408 O O . LYS A 1 19 ? 2.625 -9.991 3.666 1.00 0.00 19 LYS A O 12
ATOM 5427 N N . SER A 1 20 ? 1.005 -8.769 2.687 1.00 0.00 20 SER A N 12
ATOM 5428 C CA . SER A 1 20 ? -0.035 -9.777 2.826 1.00 0.00 20 SER A CA 12
ATOM 5429 C C . SER A 1 20 ? -1.162 -9.452 1.863 1.00 0.00 20 SER A C 12
ATOM 5430 O O . SER A 1 20 ? -1.237 -8.336 1.355 1.00 0.00 20 SER A O 12
ATOM 5438 N N . ILE A 1 21 ? -2.034 -10.415 1.625 1.00 0.00 21 ILE A N 12
ATOM 5439 C CA . ILE A 1 21 ? -3.163 -10.218 0.729 1.00 0.00 21 ILE A CA 12
ATOM 5440 C C . ILE A 1 21 ? -4.274 -9.429 1.437 1.00 0.00 21 ILE A C 12
ATOM 5441 O O . ILE A 1 21 ? -4.703 -9.797 2.532 1.00 0.00 21 ILE A O 12
ATOM 5457 N N . PRO A 1 22 ? -4.761 -8.330 0.835 1.00 0.00 22 PRO A N 12
ATOM 5458 C CA . PRO A 1 22 ? -4.306 -7.824 -0.455 1.00 0.00 22 PRO A CA 12
ATOM 5459 C C . PRO A 1 22 ? -3.171 -6.808 -0.311 1.00 0.00 22 PRO A C 12
ATOM 5460 O O . PRO A 1 22 ? -3.195 -5.958 0.584 1.00 0.00 22 PRO A O 12
ATOM 5471 N N . PRO A 1 23 ? -2.150 -6.889 -1.176 1.00 0.00 23 PRO A N 12
ATOM 5472 C CA . PRO A 1 23 ? -0.999 -5.985 -1.133 1.00 0.00 23 PRO A CA 12
ATOM 5473 C C . PRO A 1 23 ? -1.339 -4.584 -1.647 1.00 0.00 23 PRO A C 12
ATOM 5474 O O . PRO A 1 23 ? -1.632 -4.395 -2.828 1.00 0.00 23 PRO A O 12
ATOM 5485 N N . ILE A 1 24 ? -1.285 -3.607 -0.754 1.00 0.00 24 ILE A N 12
ATOM 5486 C CA . ILE A 1 24 ? -1.564 -2.221 -1.096 1.00 0.00 24 ILE A CA 12
ATOM 5487 C C . ILE A 1 24 ? -0.786 -1.295 -0.171 1.00 0.00 24 ILE A C 12
ATOM 5488 O O . ILE A 1 24 ? -0.685 -1.534 1.032 1.00 0.00 24 ILE A O 12
ATOM 5504 N N . CYS A 1 25 ? -0.210 -0.262 -0.753 1.00 0.00 25 CYS A N 12
ATOM 5505 C CA . CYS A 1 25 ? 0.597 0.694 -0.003 1.00 0.00 25 CYS A CA 12
ATOM 5506 C C . CYS A 1 25 ? -0.245 1.813 0.601 1.00 0.00 25 CYS A C 12
ATOM 5507 O O . CYS A 1 25 ? -0.313 2.913 0.055 1.00 0.00 25 CYS A O 12
ATOM 5514 N N . PHE A 1 26 ? -0.859 1.523 1.747 1.00 0.00 26 PHE A N 12
ATOM 5515 C CA . PHE A 1 26 ? -1.678 2.497 2.464 1.00 0.00 26 PHE A CA 12
ATOM 5516 C C . PHE A 1 26 ? -2.173 1.915 3.802 1.00 0.00 26 PHE A C 12
ATOM 5517 O O . PHE A 1 26 ? -1.821 2.428 4.867 1.00 0.00 26 PHE A O 12
ATOM 5534 N N . PRO A 1 27 ? -2.989 0.834 3.785 1.00 0.00 27 PRO A N 12
ATOM 5535 C CA . PRO A 1 27 ? -3.512 0.216 4.993 1.00 0.00 27 PRO A CA 12
ATOM 5536 C C . PRO A 1 27 ? -2.686 -0.983 5.447 1.00 0.00 27 PRO A C 12
ATOM 5537 O O . PRO A 1 27 ? -3.095 -2.134 5.257 1.00 0.00 27 PRO A O 12
ATOM 5548 N N . ASP A 1 28 ? -1.527 -0.708 6.036 1.00 0.00 28 ASP A N 12
ATOM 5549 C CA . ASP A 1 28 ? -0.636 -1.764 6.517 1.00 0.00 28 ASP A CA 12
ATOM 5550 C C . ASP A 1 28 ? -1.323 -2.578 7.610 1.00 0.00 28 ASP A C 12
ATOM 5551 O O . ASP A 1 28 ? -2.079 -2.032 8.416 1.00 0.00 28 ASP A O 12
ATOM 5560 N N . GLY A 1 29 ? -1.066 -3.878 7.623 1.00 0.00 29 GLY A N 12
ATOM 5561 C CA . GLY A 1 29 ? -1.677 -4.748 8.607 1.00 0.00 29 GLY A CA 12
ATOM 5562 C C . GLY A 1 29 ? -3.058 -5.195 8.172 1.00 0.00 29 GLY A C 12
ATOM 5563 O O . GLY A 1 29 ? -3.861 -4.390 7.700 1.00 0.00 29 GLY A O 12
ATOM 5567 N N . ARG A 1 30 ? -3.342 -6.480 8.309 1.00 0.00 30 ARG A N 12
ATOM 5568 C CA . ARG A 1 30 ? -4.639 -6.999 7.907 1.00 0.00 30 ARG A CA 12
ATOM 5569 C C . ARG A 1 30 ? -5.402 -7.525 9.117 1.00 0.00 30 ARG A C 12
ATOM 5570 O O . ARG A 1 30 ? -4.881 -8.339 9.878 1.00 0.00 30 ARG A O 12
ATOM 5591 N N . PRO A 1 31 ? -6.645 -7.061 9.318 1.00 0.00 31 PRO A N 12
ATOM 5592 C CA . PRO A 1 31 ? -7.478 -7.487 10.447 1.00 0.00 31 PRO A CA 12
ATOM 5593 C C . PRO A 1 31 ? -7.963 -8.925 10.289 1.00 0.00 31 PRO A C 12
ATOM 5594 O O . PRO A 1 31 ? -8.434 -9.314 9.218 1.00 0.00 31 PRO A O 12
ATOM 5605 N N . GLY A 1 1 ? 15.646 -8.994 -20.732 1.00 0.00 1 GLY A N 13
ATOM 5606 C CA . GLY A 1 1 ? 14.689 -8.697 -21.777 1.00 0.00 1 GLY A CA 13
ATOM 5607 C C . GLY A 1 1 ? 14.908 -7.323 -22.374 1.00 0.00 1 GLY A C 13
ATOM 5608 O O . GLY A 1 1 ? 16.044 -6.933 -22.644 1.00 0.00 1 GLY A O 13
ATOM 5612 N N . TYR A 1 2 ? 13.823 -6.589 -22.571 1.00 0.00 2 TYR A N 13
ATOM 5613 C CA . TYR A 1 2 ? 13.891 -5.249 -23.134 1.00 0.00 2 TYR A CA 13
ATOM 5614 C C . TYR A 1 2 ? 12.610 -4.485 -22.824 1.00 0.00 2 TYR A C 13
ATOM 5615 O O . TYR A 1 2 ? 11.537 -5.087 -22.732 1.00 0.00 2 TYR A O 13
ATOM 5633 N N . LYS A 1 3 ? 12.745 -3.164 -22.648 1.00 0.00 3 LYS A N 13
ATOM 5634 C CA . LYS A 1 3 ? 11.626 -2.259 -22.330 1.00 0.00 3 LYS A CA 13
ATOM 5635 C C . LYS A 1 3 ? 10.708 -2.843 -21.250 1.00 0.00 3 LYS A C 13
ATOM 5636 O O . LYS A 1 3 ? 9.482 -2.838 -21.383 1.00 0.00 3 LYS A O 13
ATOM 5655 N N . THR A 1 4 ? 11.320 -3.348 -20.181 1.00 0.00 4 THR A N 13
ATOM 5656 C CA . THR A 1 4 ? 10.584 -3.943 -19.073 1.00 0.00 4 THR A CA 13
ATOM 5657 C C . THR A 1 4 ? 9.627 -2.935 -18.444 1.00 0.00 4 THR A C 13
ATOM 5658 O O . THR A 1 4 ? 8.528 -3.288 -18.019 1.00 0.00 4 THR A O 13
ATOM 5669 N N . SER A 1 5 ? 10.064 -1.679 -18.408 1.00 0.00 5 SER A N 13
ATOM 5670 C CA . SER A 1 5 ? 9.275 -0.581 -17.853 1.00 0.00 5 SER A CA 13
ATOM 5671 C C . SER A 1 5 ? 8.942 -0.830 -16.382 1.00 0.00 5 SER A C 13
ATOM 5672 O O . SER A 1 5 ? 7.857 -0.495 -15.907 1.00 0.00 5 SER A O 13
ATOM 5680 N N . ILE A 1 6 ? 9.893 -1.414 -15.664 1.00 0.00 6 ILE A N 13
ATOM 5681 C CA . ILE A 1 6 ? 9.713 -1.699 -14.251 1.00 0.00 6 ILE A CA 13
ATOM 5682 C C . ILE A 1 6 ? 9.950 -0.437 -13.420 1.00 0.00 6 ILE A C 13
ATOM 5683 O O . ILE A 1 6 ? 10.926 0.282 -13.631 1.00 0.00 6 ILE A O 13
ATOM 5699 N N . SER A 1 7 ? 9.048 -0.167 -12.487 1.00 0.00 7 SER A N 13
ATOM 5700 C CA . SER A 1 7 ? 9.156 1.006 -11.638 1.00 0.00 7 SER A CA 13
ATOM 5701 C C . SER A 1 7 ? 8.399 0.766 -10.337 1.00 0.00 7 SER A C 13
ATOM 5702 O O . SER A 1 7 ? 7.712 1.645 -9.817 1.00 0.00 7 SER A O 13
ATOM 5710 N N . THR A 1 8 ? 8.539 -0.443 -9.821 1.00 0.00 8 THR A N 13
ATOM 5711 C CA . THR A 1 8 ? 7.888 -0.844 -8.587 1.00 0.00 8 THR A CA 13
ATOM 5712 C C . THR A 1 8 ? 8.773 -1.821 -7.827 1.00 0.00 8 THR A C 13
ATOM 5713 O O . THR A 1 8 ? 9.408 -2.682 -8.437 1.00 0.00 8 THR A O 13
ATOM 5724 N N . ILE A 1 9 ? 8.831 -1.664 -6.502 1.00 0.00 9 ILE A N 13
ATOM 5725 C CA . ILE A 1 9 ? 9.652 -2.516 -5.629 1.00 0.00 9 ILE A CA 13
ATOM 5726 C C . ILE A 1 9 ? 11.138 -2.174 -5.755 1.00 0.00 9 ILE A C 13
ATOM 5727 O O . ILE A 1 9 ? 11.843 -2.058 -4.756 1.00 0.00 9 ILE A O 13
ATOM 5743 N N . THR A 1 10 ? 11.599 -2.006 -6.985 1.00 0.00 10 THR A N 13
ATOM 5744 C CA . THR A 1 10 ? 12.988 -1.667 -7.255 1.00 0.00 10 THR A CA 13
ATOM 5745 C C . THR A 1 10 ? 13.332 -0.303 -6.655 1.00 0.00 10 THR A C 13
ATOM 5746 O O . THR A 1 10 ? 14.417 -0.101 -6.111 1.00 0.00 10 THR A O 13
ATOM 5757 N N . ILE A 1 11 ? 12.386 0.622 -6.746 1.00 0.00 11 ILE A N 13
ATOM 5758 C CA . ILE A 1 11 ? 12.562 1.957 -6.200 1.00 0.00 11 ILE A CA 13
ATOM 5759 C C . ILE A 1 11 ? 11.816 2.084 -4.879 1.00 0.00 11 ILE A C 13
ATOM 5760 O O . ILE A 1 11 ? 10.790 1.431 -4.678 1.00 0.00 11 ILE A O 13
ATOM 5776 N N . GLU A 1 12 ? 12.336 2.915 -3.987 1.00 0.00 12 GLU A N 13
ATOM 5777 C CA . GLU A 1 12 ? 11.719 3.121 -2.683 1.00 0.00 12 GLU A CA 13
ATOM 5778 C C . GLU A 1 12 ? 10.395 3.873 -2.825 1.00 0.00 12 GLU A C 13
ATOM 5779 O O . GLU A 1 12 ? 10.294 4.838 -3.588 1.00 0.00 12 GLU A O 13
ATOM 5791 N N . ASP A 1 13 ? 9.393 3.417 -2.090 1.00 0.00 13 ASP A N 13
ATOM 5792 C CA . ASP A 1 13 ? 8.064 4.018 -2.113 1.00 0.00 13 ASP A CA 13
ATOM 5793 C C . ASP A 1 13 ? 7.921 5.077 -1.021 1.00 0.00 13 ASP A C 13
ATOM 5794 O O . ASP A 1 13 ? 8.491 4.944 0.064 1.00 0.00 13 ASP A O 13
ATOM 5803 N N . ASN A 1 14 ? 7.142 6.118 -1.304 1.00 0.00 14 ASN A N 13
ATOM 5804 C CA . ASN A 1 14 ? 6.903 7.193 -0.339 1.00 0.00 14 ASN A CA 13
ATOM 5805 C C . ASN A 1 14 ? 5.803 6.799 0.650 1.00 0.00 14 ASN A C 13
ATOM 5806 O O . ASN A 1 14 ? 4.995 7.629 1.076 1.00 0.00 14 ASN A O 13
ATOM 5817 N N . GLY A 1 15 ? 5.797 5.529 1.006 1.00 0.00 15 GLY A N 13
ATOM 5818 C CA . GLY A 1 15 ? 4.831 4.986 1.933 1.00 0.00 15 GLY A CA 13
ATOM 5819 C C . GLY A 1 15 ? 5.271 3.615 2.387 1.00 0.00 15 GLY A C 13
ATOM 5820 O O . GLY A 1 15 ? 6.405 3.461 2.836 1.00 0.00 15 GLY A O 13
ATOM 5824 N N . ARG A 1 16 ? 4.403 2.616 2.232 1.00 0.00 16 ARG A N 13
ATOM 5825 C CA . ARG A 1 16 ? 4.732 1.238 2.594 1.00 0.00 16 ARG A CA 13
ATOM 5826 C C . ARG A 1 16 ? 3.570 0.305 2.283 1.00 0.00 16 ARG A C 13
ATOM 5827 O O . ARG A 1 16 ? 2.490 0.424 2.862 1.00 0.00 16 ARG A O 13
ATOM 5848 N N . CYS A 1 17 ? 3.804 -0.630 1.375 1.00 0.00 17 CYS A N 13
ATOM 5849 C CA . CYS A 1 17 ? 2.786 -1.598 0.997 1.00 0.00 17 CYS A CA 13
ATOM 5850 C C . CYS A 1 17 ? 2.797 -2.777 1.956 1.00 0.00 17 CYS A C 13
ATOM 5851 O O . CYS A 1 17 ? 3.861 -3.246 2.369 1.00 0.00 17 CYS A O 13
ATOM 5858 N N . THR A 1 18 ? 1.610 -3.235 2.321 1.00 0.00 18 THR A N 13
ATOM 5859 C CA . THR A 1 18 ? 1.459 -4.345 3.241 1.00 0.00 18 THR A CA 13
ATOM 5860 C C . THR A 1 18 ? 2.018 -5.641 2.667 1.00 0.00 18 THR A C 13
ATOM 5861 O O . THR A 1 18 ? 1.893 -5.920 1.474 1.00 0.00 18 THR A O 13
ATOM 5872 N N . LYS A 1 19 ? 2.621 -6.436 3.534 1.00 0.00 19 LYS A N 13
ATOM 5873 C CA . LYS A 1 19 ? 3.191 -7.713 3.139 1.00 0.00 19 LYS A CA 13
ATOM 5874 C C . LYS A 1 19 ? 2.165 -8.823 3.364 1.00 0.00 19 LYS A C 13
ATOM 5875 O O . LYS A 1 19 ? 2.398 -9.763 4.122 1.00 0.00 19 LYS A O 13
ATOM 5894 N N . SER A 1 20 ? 1.027 -8.689 2.707 1.00 0.00 20 SER A N 13
ATOM 5895 C CA . SER A 1 20 ? -0.051 -9.653 2.827 1.00 0.00 20 SER A CA 13
ATOM 5896 C C . SER A 1 20 ? -0.928 -9.588 1.593 1.00 0.00 20 SER A C 13
ATOM 5897 O O . SER A 1 20 ? -0.493 -9.152 0.530 1.00 0.00 20 SER A O 13
ATOM 5905 N N . ILE A 1 21 ? -2.152 -10.019 1.751 1.00 0.00 21 ILE A N 13
ATOM 5906 C CA . ILE A 1 21 ? -3.120 -10.020 0.669 1.00 0.00 21 ILE A CA 13
ATOM 5907 C C . ILE A 1 21 ? -4.439 -9.402 1.140 1.00 0.00 21 ILE A C 13
ATOM 5908 O O . ILE A 1 21 ? -5.013 -9.835 2.137 1.00 0.00 21 ILE A O 13
ATOM 5924 N N . PRO A 1 22 ? -4.940 -8.375 0.432 1.00 0.00 22 PRO A N 13
ATOM 5925 C CA . PRO A 1 22 ? -4.301 -7.814 -0.760 1.00 0.00 22 PRO A CA 13
ATOM 5926 C C . PRO A 1 22 ? -3.162 -6.856 -0.412 1.00 0.00 22 PRO A C 13
ATOM 5927 O O . PRO A 1 22 ? -3.269 -6.069 0.530 1.00 0.00 22 PRO A O 13
ATOM 5938 N N . PRO A 1 23 ? -2.056 -6.903 -1.168 1.00 0.00 23 PRO A N 13
ATOM 5939 C CA . PRO A 1 23 ? -0.908 -6.035 -0.935 1.00 0.00 23 PRO A CA 13
ATOM 5940 C C . PRO A 1 23 ? -1.149 -4.630 -1.471 1.00 0.00 23 PRO A C 13
ATOM 5941 O O . PRO A 1 23 ? -1.259 -4.428 -2.681 1.00 0.00 23 PRO A O 13
ATOM 5952 N N . ILE A 1 24 ? -1.227 -3.662 -0.575 1.00 0.00 24 ILE A N 13
ATOM 5953 C CA . ILE A 1 24 ? -1.447 -2.282 -0.971 1.00 0.00 24 ILE A CA 13
ATOM 5954 C C . ILE A 1 24 ? -0.818 -1.329 0.033 1.00 0.00 24 ILE A C 13
ATOM 5955 O O . ILE A 1 24 ? -0.774 -1.605 1.232 1.00 0.00 24 ILE A O 13
ATOM 5971 N N . CYS A 1 25 ? -0.312 -0.221 -0.481 1.00 0.00 25 CYS A N 13
ATOM 5972 C CA . CYS A 1 25 ? 0.340 0.797 0.334 1.00 0.00 25 CYS A CA 13
ATOM 5973 C C . CYS A 1 25 ? -0.691 1.631 1.092 1.00 0.00 25 CYS A C 13
ATOM 5974 O O . CYS A 1 25 ? -0.807 2.840 0.893 1.00 0.00 25 CYS A O 13
ATOM 5981 N N . PHE A 1 26 ? -1.441 0.965 1.958 1.00 0.00 26 PHE A N 13
ATOM 5982 C CA . PHE A 1 26 ? -2.468 1.613 2.755 1.00 0.00 26 PHE A CA 13
ATOM 5983 C C . PHE A 1 26 ? -2.635 0.870 4.077 1.00 0.00 26 PHE A C 13
ATOM 5984 O O . PHE A 1 26 ? -2.924 -0.327 4.089 1.00 0.00 26 PHE A O 13
ATOM 6001 N N . PRO A 1 27 ? -2.443 1.566 5.207 1.00 0.00 27 PRO A N 13
ATOM 6002 C CA . PRO A 1 27 ? -2.571 0.958 6.532 1.00 0.00 27 PRO A CA 13
ATOM 6003 C C . PRO A 1 27 ? -4.022 0.635 6.876 1.00 0.00 27 PRO A C 13
ATOM 6004 O O . PRO A 1 27 ? -4.851 1.533 7.028 1.00 0.00 27 PRO A O 13
ATOM 6015 N N . ASP A 1 28 ? -4.312 -0.653 6.998 1.00 0.00 28 ASP A N 13
ATOM 6016 C CA . ASP A 1 28 ? -5.653 -1.123 7.321 1.00 0.00 28 ASP A CA 13
ATOM 6017 C C . ASP A 1 28 ? -5.606 -2.610 7.664 1.00 0.00 28 ASP A C 13
ATOM 6018 O O . ASP A 1 28 ? -4.651 -3.302 7.306 1.00 0.00 28 ASP A O 13
ATOM 6027 N N . GLY A 1 29 ? -6.620 -3.084 8.374 1.00 0.00 29 GLY A N 13
ATOM 6028 C CA . GLY A 1 29 ? -6.675 -4.478 8.778 1.00 0.00 29 GLY A CA 13
ATOM 6029 C C . GLY A 1 29 ? -6.932 -5.443 7.631 1.00 0.00 29 GLY A C 13
ATOM 6030 O O . GLY A 1 29 ? -6.497 -6.591 7.679 1.00 0.00 29 GLY A O 13
ATOM 6034 N N . ARG A 1 30 ? -7.654 -4.990 6.612 1.00 0.00 30 ARG A N 13
ATOM 6035 C CA . ARG A 1 30 ? -7.980 -5.840 5.463 1.00 0.00 30 ARG A CA 13
ATOM 6036 C C . ARG A 1 30 ? -6.745 -6.221 4.628 1.00 0.00 30 ARG A C 13
ATOM 6037 O O . ARG A 1 30 ? -6.531 -7.402 4.365 1.00 0.00 30 ARG A O 13
ATOM 6058 N N . PRO A 1 31 ? -5.917 -5.248 4.185 1.00 0.00 31 PRO A N 13
ATOM 6059 C CA . PRO A 1 31 ? -4.722 -5.544 3.378 1.00 0.00 31 PRO A CA 13
ATOM 6060 C C . PRO A 1 31 ? -3.753 -6.490 4.086 1.00 0.00 31 PRO A C 13
ATOM 6061 O O . PRO A 1 31 ? -2.546 -6.474 3.825 1.00 0.00 31 PRO A O 13
ATOM 6072 N N . GLY A 1 1 ? -3.114 29.874 -9.812 1.00 0.00 1 GLY A N 14
ATOM 6073 C CA . GLY A 1 1 ? -1.693 30.052 -9.584 1.00 0.00 1 GLY A CA 14
ATOM 6074 C C . GLY A 1 1 ? -0.854 29.174 -10.489 1.00 0.00 1 GLY A C 14
ATOM 6075 O O . GLY A 1 1 ? -1.204 28.015 -10.734 1.00 0.00 1 GLY A O 14
ATOM 6079 N N . TYR A 1 2 ? 0.250 29.720 -10.985 1.00 0.00 2 TYR A N 14
ATOM 6080 C CA . TYR A 1 2 ? 1.143 28.979 -11.866 1.00 0.00 2 TYR A CA 14
ATOM 6081 C C . TYR A 1 2 ? 1.740 27.786 -11.130 1.00 0.00 2 TYR A C 14
ATOM 6082 O O . TYR A 1 2 ? 2.152 27.900 -9.977 1.00 0.00 2 TYR A O 14
ATOM 6100 N N . LYS A 1 3 ? 1.759 26.642 -11.792 1.00 0.00 3 LYS A N 14
ATOM 6101 C CA . LYS A 1 3 ? 2.279 25.421 -11.196 1.00 0.00 3 LYS A CA 14
ATOM 6102 C C . LYS A 1 3 ? 3.391 24.838 -12.055 1.00 0.00 3 LYS A C 14
ATOM 6103 O O . LYS A 1 3 ? 3.237 23.777 -12.657 1.00 0.00 3 LYS A O 14
ATOM 6122 N N . THR A 1 4 ? 4.504 25.558 -12.112 1.00 0.00 4 THR A N 14
ATOM 6123 C CA . THR A 1 4 ? 5.664 25.155 -12.897 1.00 0.00 4 THR A CA 14
ATOM 6124 C C . THR A 1 4 ? 6.200 23.795 -12.442 1.00 0.00 4 THR A C 14
ATOM 6125 O O . THR A 1 4 ? 6.796 23.052 -13.223 1.00 0.00 4 THR A O 14
ATOM 6136 N N . SER A 1 5 ? 5.977 23.473 -11.178 1.00 0.00 5 SER A N 14
ATOM 6137 C CA . SER A 1 5 ? 6.422 22.209 -10.614 1.00 0.00 5 SER A CA 14
ATOM 6138 C C . SER A 1 5 ? 5.484 21.781 -9.489 1.00 0.00 5 SER A C 14
ATOM 6139 O O . SER A 1 5 ? 5.198 22.564 -8.582 1.00 0.00 5 SER A O 14
ATOM 6147 N N . ILE A 1 6 ? 4.996 20.547 -9.563 1.00 0.00 6 ILE A N 14
ATOM 6148 C CA . ILE A 1 6 ? 4.077 20.016 -8.563 1.00 0.00 6 ILE A CA 14
ATOM 6149 C C . ILE A 1 6 ? 3.884 18.513 -8.767 1.00 0.00 6 ILE A C 14
ATOM 6150 O O . ILE A 1 6 ? 3.790 18.042 -9.901 1.00 0.00 6 ILE A O 14
ATOM 6166 N N . SER A 1 7 ? 3.835 17.761 -7.675 1.00 0.00 7 SER A N 14
ATOM 6167 C CA . SER A 1 7 ? 3.656 16.319 -7.754 1.00 0.00 7 SER A CA 14
ATOM 6168 C C . SER A 1 7 ? 2.396 15.899 -7.015 1.00 0.00 7 SER A C 14
ATOM 6169 O O . SER A 1 7 ? 2.286 14.783 -6.511 1.00 0.00 7 SER A O 14
ATOM 6177 N N . THR A 1 8 ? 1.449 16.813 -6.969 1.00 0.00 8 THR A N 14
ATOM 6178 C CA . THR A 1 8 ? 0.190 16.570 -6.290 1.00 0.00 8 THR A CA 14
ATOM 6179 C C . THR A 1 8 ? -0.978 16.519 -7.271 1.00 0.00 8 THR A C 14
ATOM 6180 O O . THR A 1 8 ? -1.392 17.545 -7.811 1.00 0.00 8 THR A O 14
ATOM 6191 N N . ILE A 1 9 ? -1.519 15.325 -7.477 1.00 0.00 9 ILE A N 14
ATOM 6192 C CA . ILE A 1 9 ? -2.664 15.146 -8.367 1.00 0.00 9 ILE A CA 14
ATOM 6193 C C . ILE A 1 9 ? -3.924 15.658 -7.670 1.00 0.00 9 ILE A C 14
ATOM 6194 O O . ILE A 1 9 ? -4.789 16.292 -8.270 1.00 0.00 9 ILE A O 14
ATOM 6210 N N . THR A 1 10 ? -3.983 15.376 -6.380 1.00 0.00 10 THR A N 14
ATOM 6211 C CA . THR A 1 10 ? -5.078 15.780 -5.509 1.00 0.00 10 THR A CA 14
ATOM 6212 C C . THR A 1 10 ? -4.555 15.718 -4.082 1.00 0.00 10 THR A C 14
ATOM 6213 O O . THR A 1 10 ? -4.763 16.619 -3.273 1.00 0.00 10 THR A O 14
ATOM 6224 N N . ILE A 1 11 ? -3.819 14.648 -3.825 1.00 0.00 11 ILE A N 14
ATOM 6225 C CA . ILE A 1 11 ? -3.171 14.411 -2.549 1.00 0.00 11 ILE A CA 14
ATOM 6226 C C . ILE A 1 11 ? -1.773 13.890 -2.837 1.00 0.00 11 ILE A C 14
ATOM 6227 O O . ILE A 1 11 ? -1.559 13.260 -3.877 1.00 0.00 11 ILE A O 14
ATOM 6243 N N . GLU A 1 12 ? -0.825 14.168 -1.959 1.00 0.00 12 GLU A N 14
ATOM 6244 C CA . GLU A 1 12 ? 0.546 13.722 -2.172 1.00 0.00 12 GLU A CA 14
ATOM 6245 C C . GLU A 1 12 ? 0.648 12.218 -1.933 1.00 0.00 12 GLU A C 14
ATOM 6246 O O . GLU A 1 12 ? -0.009 11.680 -1.039 1.00 0.00 12 GLU A O 14
ATOM 6258 N N . ASP A 1 13 ? 1.448 11.552 -2.755 1.00 0.00 13 ASP A N 14
ATOM 6259 C CA . ASP A 1 13 ? 1.627 10.104 -2.663 1.00 0.00 13 ASP A CA 14
ATOM 6260 C C . ASP A 1 13 ? 2.277 9.705 -1.341 1.00 0.00 13 ASP A C 14
ATOM 6261 O O . ASP A 1 13 ? 3.288 10.287 -0.929 1.00 0.00 13 ASP A O 14
ATOM 6270 N N . ASN A 1 14 ? 1.692 8.703 -0.691 1.00 0.00 14 ASN A N 14
ATOM 6271 C CA . ASN A 1 14 ? 2.193 8.189 0.578 1.00 0.00 14 ASN A CA 14
ATOM 6272 C C . ASN A 1 14 ? 1.348 7.001 1.014 1.00 0.00 14 ASN A C 14
ATOM 6273 O O . ASN A 1 14 ? 0.120 7.090 1.059 1.00 0.00 14 ASN A O 14
ATOM 6284 N N . GLY A 1 15 ? 1.998 5.889 1.329 1.00 0.00 15 GLY A N 14
ATOM 6285 C CA . GLY A 1 15 ? 1.271 4.712 1.749 1.00 0.00 15 GLY A CA 14
ATOM 6286 C C . GLY A 1 15 ? 2.182 3.594 2.207 1.00 0.00 15 GLY A C 14
ATOM 6287 O O . GLY A 1 15 ? 3.188 3.295 1.565 1.00 0.00 15 GLY A O 14
ATOM 6291 N N . ARG A 1 16 ? 1.824 2.968 3.318 1.00 0.00 16 ARG A N 14
ATOM 6292 C CA . ARG A 1 16 ? 2.603 1.867 3.865 1.00 0.00 16 ARG A CA 14
ATOM 6293 C C . ARG A 1 16 ? 2.239 0.576 3.136 1.00 0.00 16 ARG A C 14
ATOM 6294 O O . ARG A 1 16 ? 1.096 0.131 3.187 1.00 0.00 16 ARG A O 14
ATOM 6315 N N . CYS A 1 17 ? 3.204 -0.002 2.441 1.00 0.00 17 CYS A N 14
ATOM 6316 C CA . CYS A 1 17 ? 2.972 -1.226 1.681 1.00 0.00 17 CYS A CA 14
ATOM 6317 C C . CYS A 1 17 ? 2.791 -2.437 2.591 1.00 0.00 17 CYS A C 14
ATOM 6318 O O . CYS A 1 17 ? 3.558 -2.651 3.536 1.00 0.00 17 CYS A O 14
ATOM 6325 N N . THR A 1 18 ? 1.764 -3.219 2.293 1.00 0.00 18 THR A N 14
ATOM 6326 C CA . THR A 1 18 ? 1.448 -4.413 3.055 1.00 0.00 18 THR A CA 14
ATOM 6327 C C . THR A 1 18 ? 2.154 -5.631 2.467 1.00 0.00 18 THR A C 14
ATOM 6328 O O . THR A 1 18 ? 2.392 -5.701 1.261 1.00 0.00 18 THR A O 14
ATOM 6339 N N . LYS A 1 19 ? 2.491 -6.590 3.319 1.00 0.00 19 LYS A N 14
ATOM 6340 C CA . LYS A 1 19 ? 3.166 -7.802 2.871 1.00 0.00 19 LYS A CA 14
ATOM 6341 C C . LYS A 1 19 ? 2.244 -9.007 3.006 1.00 0.00 19 LYS A C 14
ATOM 6342 O O . LYS A 1 19 ? 2.658 -10.081 3.443 1.00 0.00 19 LYS A O 14
ATOM 6361 N N . SER A 1 20 ? 0.994 -8.820 2.615 1.00 0.00 20 SER A N 14
ATOM 6362 C CA . SER A 1 20 ? -0.009 -9.872 2.669 1.00 0.00 20 SER A CA 14
ATOM 6363 C C . SER A 1 20 ? -1.165 -9.482 1.772 1.00 0.00 20 SER A C 14
ATOM 6364 O O . SER A 1 20 ? -1.255 -8.334 1.348 1.00 0.00 20 SER A O 14
ATOM 6372 N N . ILE A 1 21 ? -2.040 -10.428 1.492 1.00 0.00 21 ILE A N 14
ATOM 6373 C CA . ILE A 1 21 ? -3.191 -10.168 0.643 1.00 0.00 21 ILE A CA 14
ATOM 6374 C C . ILE A 1 21 ? -4.297 -9.459 1.428 1.00 0.00 21 ILE A C 14
ATOM 6375 O O . ILE A 1 21 ? -4.678 -9.901 2.515 1.00 0.00 21 ILE A O 14
ATOM 6391 N N . PRO A 1 22 ? -4.829 -8.346 0.895 1.00 0.00 22 PRO A N 14
ATOM 6392 C CA . PRO A 1 22 ? -4.422 -7.768 -0.386 1.00 0.00 22 PRO A CA 14
ATOM 6393 C C . PRO A 1 22 ? -3.238 -6.809 -0.233 1.00 0.00 22 PRO A C 14
ATOM 6394 O O . PRO A 1 22 ? -3.212 -5.986 0.685 1.00 0.00 22 PRO A O 14
ATOM 6405 N N . PRO A 1 23 ? -2.230 -6.906 -1.114 1.00 0.00 23 PRO A N 14
ATOM 6406 C CA . PRO A 1 23 ? -1.045 -6.052 -1.053 1.00 0.00 23 PRO A CA 14
ATOM 6407 C C . PRO A 1 23 ? -1.321 -4.655 -1.601 1.00 0.00 23 PRO A C 14
ATOM 6408 O O . PRO A 1 23 ? -1.580 -4.483 -2.792 1.00 0.00 23 PRO A O 14
ATOM 6419 N N . ILE A 1 24 ? -1.261 -3.664 -0.728 1.00 0.00 24 ILE A N 14
ATOM 6420 C CA . ILE A 1 24 ? -1.493 -2.284 -1.116 1.00 0.00 24 ILE A CA 14
ATOM 6421 C C . ILE A 1 24 ? -0.729 -1.340 -0.206 1.00 0.00 24 ILE A C 14
ATOM 6422 O O . ILE A 1 24 ? -0.642 -1.550 1.003 1.00 0.00 24 ILE A O 14
ATOM 6438 N N . CYS A 1 25 ? -0.164 -0.314 -0.804 1.00 0.00 25 CYS A N 14
ATOM 6439 C CA . CYS A 1 25 ? 0.610 0.669 -0.068 1.00 0.00 25 CYS A CA 14
ATOM 6440 C C . CYS A 1 25 ? -0.286 1.777 0.466 1.00 0.00 25 CYS A C 14
ATOM 6441 O O . CYS A 1 25 ? -0.527 2.775 -0.210 1.00 0.00 25 CYS A O 14
ATOM 6448 N N . PHE A 1 26 ? -0.764 1.589 1.693 1.00 0.00 26 PHE A N 14
ATOM 6449 C CA . PHE A 1 26 ? -1.626 2.561 2.356 1.00 0.00 26 PHE A CA 14
ATOM 6450 C C . PHE A 1 26 ? -1.932 2.125 3.798 1.00 0.00 26 PHE A C 14
ATOM 6451 O O . PHE A 1 26 ? -1.632 2.859 4.738 1.00 0.00 26 PHE A O 14
ATOM 6468 N N . PRO A 1 27 ? -2.535 0.930 4.008 1.00 0.00 27 PRO A N 14
ATOM 6469 C CA . PRO A 1 27 ? -2.870 0.446 5.349 1.00 0.00 27 PRO A CA 14
ATOM 6470 C C . PRO A 1 27 ? -1.703 -0.231 6.066 1.00 0.00 27 PRO A C 14
ATOM 6471 O O . PRO A 1 27 ? -0.736 -0.674 5.443 1.00 0.00 27 PRO A O 14
ATOM 6482 N N . ASP A 1 28 ? -1.819 -0.322 7.382 1.00 0.00 28 ASP A N 14
ATOM 6483 C CA . ASP A 1 28 ? -0.805 -0.962 8.206 1.00 0.00 28 ASP A CA 14
ATOM 6484 C C . ASP A 1 28 ? -1.042 -2.470 8.265 1.00 0.00 28 ASP A C 14
ATOM 6485 O O . ASP A 1 28 ? -2.182 -2.919 8.390 1.00 0.00 28 ASP A O 14
ATOM 6494 N N . GLY A 1 29 ? 0.039 -3.238 8.176 1.00 0.00 29 GLY A N 14
ATOM 6495 C CA . GLY A 1 29 ? -0.051 -4.688 8.228 1.00 0.00 29 GLY A CA 14
ATOM 6496 C C . GLY A 1 29 ? -0.688 -5.300 6.994 1.00 0.00 29 GLY A C 14
ATOM 6497 O O . GLY A 1 29 ? 0.013 -5.807 6.114 1.00 0.00 29 GLY A O 14
ATOM 6501 N N . ARG A 1 30 ? -2.014 -5.249 6.936 1.00 0.00 30 ARG A N 14
ATOM 6502 C CA . ARG A 1 30 ? -2.779 -5.792 5.817 1.00 0.00 30 ARG A CA 14
ATOM 6503 C C . ARG A 1 30 ? -4.253 -5.428 5.963 1.00 0.00 30 ARG A C 14
ATOM 6504 O O . ARG A 1 30 ? -4.799 -5.451 7.066 1.00 0.00 30 ARG A O 14
ATOM 6525 N N . PRO A 1 31 ? -4.919 -5.087 4.855 1.00 0.00 31 PRO A N 14
ATOM 6526 C CA . PRO A 1 31 ? -6.339 -4.724 4.867 1.00 0.00 31 PRO A CA 14
ATOM 6527 C C . PRO A 1 31 ? -7.226 -5.910 5.237 1.00 0.00 31 PRO A C 14
ATOM 6528 O O . PRO A 1 31 ? -6.954 -7.047 4.839 1.00 0.00 31 PRO A O 14
ATOM 6539 N N . GLY A 1 1 ? 3.748 22.441 26.708 1.00 0.00 1 GLY A N 15
ATOM 6540 C CA . GLY A 1 1 ? 2.436 22.882 27.144 1.00 0.00 1 GLY A CA 15
ATOM 6541 C C . GLY A 1 1 ? 1.710 23.651 26.066 1.00 0.00 1 GLY A C 15
ATOM 6542 O O . GLY A 1 1 ? 0.487 23.596 25.958 1.00 0.00 1 GLY A O 15
ATOM 6546 N N . TYR A 1 2 ? 2.480 24.365 25.265 1.00 0.00 2 TYR A N 15
ATOM 6547 C CA . TYR A 1 2 ? 1.939 25.164 24.169 1.00 0.00 2 TYR A CA 15
ATOM 6548 C C . TYR A 1 2 ? 1.589 24.278 22.976 1.00 0.00 2 TYR A C 15
ATOM 6549 O O . TYR A 1 2 ? 2.102 24.471 21.867 1.00 0.00 2 TYR A O 15
ATOM 6567 N N . LYS A 1 3 ? 0.720 23.308 23.217 1.00 0.00 3 LYS A N 15
ATOM 6568 C CA . LYS A 1 3 ? 0.278 22.369 22.192 1.00 0.00 3 LYS A CA 15
ATOM 6569 C C . LYS A 1 3 ? -1.125 21.870 22.513 1.00 0.00 3 LYS A C 15
ATOM 6570 O O . LYS A 1 3 ? -1.466 21.668 23.675 1.00 0.00 3 LYS A O 15
ATOM 6589 N N . THR A 1 4 ? -1.931 21.677 21.481 1.00 0.00 4 THR A N 15
ATOM 6590 C CA . THR A 1 4 ? -3.297 21.201 21.654 1.00 0.00 4 THR A CA 15
ATOM 6591 C C . THR A 1 4 ? -3.740 20.427 20.419 1.00 0.00 4 THR A C 15
ATOM 6592 O O . THR A 1 4 ? -4.220 19.299 20.512 1.00 0.00 4 THR A O 15
ATOM 6603 N N . SER A 1 5 ? -3.556 21.046 19.264 1.00 0.00 5 SER A N 15
ATOM 6604 C CA . SER A 1 5 ? -3.915 20.438 17.989 1.00 0.00 5 SER A CA 15
ATOM 6605 C C . SER A 1 5 ? -2.879 19.388 17.581 1.00 0.00 5 SER A C 15
ATOM 6606 O O . SER A 1 5 ? -2.152 19.565 16.604 1.00 0.00 5 SER A O 15
ATOM 6614 N N . ILE A 1 6 ? -2.805 18.307 18.347 1.00 0.00 6 ILE A N 15
ATOM 6615 C CA . ILE A 1 6 ? -1.853 17.241 18.071 1.00 0.00 6 ILE A CA 15
ATOM 6616 C C . ILE A 1 6 ? -2.241 16.486 16.801 1.00 0.00 6 ILE A C 15
ATOM 6617 O O . ILE A 1 6 ? -3.226 15.749 16.782 1.00 0.00 6 ILE A O 15
ATOM 6633 N N . SER A 1 7 ? -1.465 16.685 15.744 1.00 0.00 7 SER A N 15
ATOM 6634 C CA . SER A 1 7 ? -1.707 16.044 14.462 1.00 0.00 7 SER A CA 15
ATOM 6635 C C . SER A 1 7 ? -0.427 16.065 13.637 1.00 0.00 7 SER A C 15
ATOM 6636 O O . SER A 1 7 ? 0.387 16.979 13.779 1.00 0.00 7 SER A O 15
ATOM 6644 N N . THR A 1 8 ? -0.240 15.055 12.798 1.00 0.00 8 THR A N 15
ATOM 6645 C CA . THR A 1 8 ? 0.948 14.958 11.964 1.00 0.00 8 THR A CA 15
ATOM 6646 C C . THR A 1 8 ? 0.956 16.059 10.901 1.00 0.00 8 THR A C 15
ATOM 6647 O O . THR A 1 8 ? 0.458 15.867 9.793 1.00 0.00 8 THR A O 15
ATOM 6658 N N . ILE A 1 9 ? 1.504 17.220 11.268 1.00 0.00 9 ILE A N 15
ATOM 6659 C CA . ILE A 1 9 ? 1.579 18.393 10.386 1.00 0.00 9 ILE A CA 15
ATOM 6660 C C . ILE A 1 9 ? 0.203 19.037 10.202 1.00 0.00 9 ILE A C 15
ATOM 6661 O O . ILE A 1 9 ? 0.036 20.240 10.398 1.00 0.00 9 ILE A O 15
ATOM 6677 N N . THR A 1 10 ? -0.772 18.225 9.842 1.00 0.00 10 THR A N 15
ATOM 6678 C CA . THR A 1 10 ? -2.140 18.681 9.638 1.00 0.00 10 THR A CA 15
ATOM 6679 C C . THR A 1 10 ? -3.104 17.504 9.771 1.00 0.00 10 THR A C 15
ATOM 6680 O O . THR A 1 10 ? -4.122 17.593 10.453 1.00 0.00 10 THR A O 15
ATOM 6691 N N . ILE A 1 11 ? -2.760 16.397 9.125 1.00 0.00 11 ILE A N 15
ATOM 6692 C CA . ILE A 1 11 ? -3.574 15.188 9.167 1.00 0.00 11 ILE A CA 15
ATOM 6693 C C . ILE A 1 11 ? -2.677 13.963 9.246 1.00 0.00 11 ILE A C 15
ATOM 6694 O O . ILE A 1 11 ? -1.518 14.018 8.842 1.00 0.00 11 ILE A O 15
ATOM 6710 N N . GLU A 1 12 ? -3.214 12.872 9.768 1.00 0.00 12 GLU A N 15
ATOM 6711 C CA . GLU A 1 12 ? -2.458 11.632 9.895 1.00 0.00 12 GLU A CA 15
ATOM 6712 C C . GLU A 1 12 ? -2.132 11.071 8.512 1.00 0.00 12 GLU A C 15
ATOM 6713 O O . GLU A 1 12 ? -2.998 11.020 7.635 1.00 0.00 12 GLU A O 15
ATOM 6725 N N . ASP A 1 13 ? -0.883 10.672 8.319 1.00 0.00 13 ASP A N 15
ATOM 6726 C CA . ASP A 1 13 ? -0.437 10.131 7.044 1.00 0.00 13 ASP A CA 15
ATOM 6727 C C . ASP A 1 13 ? -0.336 8.613 7.110 1.00 0.00 13 ASP A C 15
ATOM 6728 O O . ASP A 1 13 ? -0.082 8.041 8.171 1.00 0.00 13 ASP A O 15
ATOM 6737 N N . ASN A 1 14 ? -0.543 7.966 5.972 1.00 0.00 14 ASN A N 15
ATOM 6738 C CA . ASN A 1 14 ? -0.473 6.516 5.896 1.00 0.00 14 ASN A CA 15
ATOM 6739 C C . ASN A 1 14 ? -0.328 6.064 4.448 1.00 0.00 14 ASN A C 15
ATOM 6740 O O . ASN A 1 14 ? -1.022 6.549 3.555 1.00 0.00 14 ASN A O 15
ATOM 6751 N N . GLY A 1 15 ? 0.596 5.142 4.223 1.00 0.00 15 GLY A N 15
ATOM 6752 C CA . GLY A 1 15 ? 0.842 4.634 2.888 1.00 0.00 15 GLY A CA 15
ATOM 6753 C C . GLY A 1 15 ? 1.863 3.518 2.901 1.00 0.00 15 GLY A C 15
ATOM 6754 O O . GLY A 1 15 ? 2.742 3.448 2.045 1.00 0.00 15 GLY A O 15
ATOM 6758 N N . ARG A 1 16 ? 1.744 2.643 3.887 1.00 0.00 16 ARG A N 15
ATOM 6759 C CA . ARG A 1 16 ? 2.654 1.517 4.032 1.00 0.00 16 ARG A CA 15
ATOM 6760 C C . ARG A 1 16 ? 2.203 0.350 3.166 1.00 0.00 16 ARG A C 15
ATOM 6761 O O . ARG A 1 16 ? 1.033 -0.024 3.187 1.00 0.00 16 ARG A O 15
ATOM 6782 N N . CYS A 1 17 ? 3.129 -0.229 2.418 1.00 0.00 17 CYS A N 15
ATOM 6783 C CA . CYS A 1 17 ? 2.808 -1.364 1.569 1.00 0.00 17 CYS A CA 15
ATOM 6784 C C . CYS A 1 17 ? 2.634 -2.607 2.423 1.00 0.00 17 CYS A C 15
ATOM 6785 O O . CYS A 1 17 ? 3.451 -2.890 3.302 1.00 0.00 17 CYS A O 15
ATOM 6792 N N . THR A 1 18 ? 1.561 -3.333 2.178 1.00 0.00 18 THR A N 15
ATOM 6793 C CA . THR A 1 18 ? 1.278 -4.528 2.939 1.00 0.00 18 THR A CA 15
ATOM 6794 C C . THR A 1 18 ? 2.001 -5.741 2.372 1.00 0.00 18 THR A C 15
ATOM 6795 O O . THR A 1 18 ? 2.106 -5.919 1.161 1.00 0.00 18 THR A O 15
ATOM 6806 N N . LYS A 1 19 ? 2.490 -6.570 3.275 1.00 0.00 19 LYS A N 15
ATOM 6807 C CA . LYS A 1 19 ? 3.207 -7.784 2.910 1.00 0.00 19 LYS A CA 15
ATOM 6808 C C . LYS A 1 19 ? 2.276 -8.986 3.029 1.00 0.00 19 LYS A C 15
ATOM 6809 O O . LYS A 1 19 ? 2.675 -10.070 3.458 1.00 0.00 19 LYS A O 15
ATOM 6828 N N . SER A 1 20 ? 1.026 -8.778 2.657 1.00 0.00 20 SER A N 15
ATOM 6829 C CA . SER A 1 20 ? 0.016 -9.821 2.728 1.00 0.00 20 SER A CA 15
ATOM 6830 C C . SER A 1 20 ? -1.148 -9.444 1.835 1.00 0.00 20 SER A C 15
ATOM 6831 O O . SER A 1 20 ? -1.259 -8.293 1.424 1.00 0.00 20 SER A O 15
ATOM 6839 N N . ILE A 1 21 ? -2.002 -10.407 1.546 1.00 0.00 21 ILE A N 15
ATOM 6840 C CA . ILE A 1 21 ? -3.164 -10.174 0.701 1.00 0.00 21 ILE A CA 15
ATOM 6841 C C . ILE A 1 21 ? -4.246 -9.421 1.471 1.00 0.00 21 ILE A C 15
ATOM 6842 O O . ILE A 1 21 ? -4.638 -9.840 2.561 1.00 0.00 21 ILE A O 15
ATOM 6858 N N . PRO A 1 22 ? -4.750 -8.302 0.923 1.00 0.00 22 PRO A N 15
ATOM 6859 C CA . PRO A 1 22 ? -4.331 -7.745 -0.362 1.00 0.00 22 PRO A CA 15
ATOM 6860 C C . PRO A 1 22 ? -3.163 -6.766 -0.209 1.00 0.00 22 PRO A C 15
ATOM 6861 O O . PRO A 1 22 ? -3.156 -5.935 0.703 1.00 0.00 22 PRO A O 15
ATOM 6872 N N . PRO A 1 23 ? -2.147 -6.860 -1.082 1.00 0.00 23 PRO A N 15
ATOM 6873 C CA . PRO A 1 23 ? -0.970 -5.992 -1.024 1.00 0.00 23 PRO A CA 15
ATOM 6874 C C . PRO A 1 23 ? -1.241 -4.602 -1.598 1.00 0.00 23 PRO A C 15
ATOM 6875 O O . PRO A 1 23 ? -1.451 -4.445 -2.800 1.00 0.00 23 PRO A O 15
ATOM 6886 N N . ILE A 1 24 ? -1.223 -3.601 -0.729 1.00 0.00 24 ILE A N 15
ATOM 6887 C CA . ILE A 1 24 ? -1.451 -2.216 -1.125 1.00 0.00 24 ILE A CA 15
ATOM 6888 C C . ILE A 1 24 ? -0.697 -1.271 -0.203 1.00 0.00 24 ILE A C 15
ATOM 6889 O O . ILE A 1 24 ? -0.658 -1.474 1.009 1.00 0.00 24 ILE A O 15
ATOM 6905 N N . CYS A 1 25 ? -0.104 -0.241 -0.780 1.00 0.00 25 CYS A N 15
ATOM 6906 C CA . CYS A 1 25 ? 0.640 0.744 -0.009 1.00 0.00 25 CYS A CA 15
ATOM 6907 C C . CYS A 1 25 ? -0.313 1.791 0.543 1.00 0.00 25 CYS A C 15
ATOM 6908 O O . CYS A 1 25 ? -0.519 2.840 -0.066 1.00 0.00 25 CYS A O 15
ATOM 6915 N N . PHE A 1 26 ? -0.911 1.486 1.689 1.00 0.00 26 PHE A N 15
ATOM 6916 C CA . PHE A 1 26 ? -1.866 2.389 2.316 1.00 0.00 26 PHE A CA 15
ATOM 6917 C C . PHE A 1 26 ? -2.145 1.988 3.777 1.00 0.00 26 PHE A C 15
ATOM 6918 O O . PHE A 1 26 ? -1.952 2.798 4.685 1.00 0.00 26 PHE A O 15
ATOM 6935 N N . PRO A 1 27 ? -2.602 0.743 4.046 1.00 0.00 27 PRO A N 15
ATOM 6936 C CA . PRO A 1 27 ? -2.896 0.292 5.405 1.00 0.00 27 PRO A CA 15
ATOM 6937 C C . PRO A 1 27 ? -1.692 -0.343 6.103 1.00 0.00 27 PRO A C 15
ATOM 6938 O O . PRO A 1 27 ? -0.801 -0.892 5.454 1.00 0.00 27 PRO A O 15
ATOM 6949 N N . ASP A 1 28 ? -1.677 -0.271 7.427 1.00 0.00 28 ASP A N 15
ATOM 6950 C CA . ASP A 1 28 ? -0.591 -0.848 8.211 1.00 0.00 28 ASP A CA 15
ATOM 6951 C C . ASP A 1 28 ? -0.852 -2.332 8.450 1.00 0.00 28 ASP A C 15
ATOM 6952 O O . ASP A 1 28 ? -1.972 -2.726 8.785 1.00 0.00 28 ASP A O 15
ATOM 6961 N N . GLY A 1 29 ? 0.184 -3.146 8.287 1.00 0.00 29 GLY A N 15
ATOM 6962 C CA . GLY A 1 29 ? 0.070 -4.580 8.499 1.00 0.00 29 GLY A CA 15
ATOM 6963 C C . GLY A 1 29 ? -0.709 -5.296 7.411 1.00 0.00 29 GLY A C 15
ATOM 6964 O O . GLY A 1 29 ? -0.160 -6.156 6.710 1.00 0.00 29 GLY A O 15
ATOM 6968 N N . ARG A 1 30 ? -1.979 -4.941 7.276 1.00 0.00 30 ARG A N 15
ATOM 6969 C CA . ARG A 1 30 ? -2.871 -5.526 6.279 1.00 0.00 30 ARG A CA 15
ATOM 6970 C C . ARG A 1 30 ? -4.232 -4.842 6.330 1.00 0.00 30 ARG A C 15
ATOM 6971 O O . ARG A 1 30 ? -4.691 -4.445 7.399 1.00 0.00 30 ARG A O 15
ATOM 6992 N N . PRO A 1 31 ? -4.898 -4.699 5.178 1.00 0.00 31 PRO A N 15
ATOM 6993 C CA . PRO A 1 31 ? -6.219 -4.066 5.103 1.00 0.00 31 PRO A CA 15
ATOM 6994 C C . PRO A 1 31 ? -7.275 -4.851 5.880 1.00 0.00 31 PRO A C 15
ATOM 6995 O O . PRO A 1 31 ? -7.263 -6.089 5.886 1.00 0.00 31 PRO A O 15
ATOM 7006 N N . GLY A 1 1 ? 12.541 29.263 -12.832 1.00 0.00 1 GLY A N 16
ATOM 7007 C CA . GLY A 1 1 ? 13.155 28.138 -12.157 1.00 0.00 1 GLY A CA 16
ATOM 7008 C C . GLY A 1 1 ? 12.136 27.095 -11.748 1.00 0.00 1 GLY A C 16
ATOM 7009 O O . GLY A 1 1 ? 11.076 27.429 -11.216 1.00 0.00 1 GLY A O 16
ATOM 7013 N N . TYR A 1 2 ? 12.455 25.834 -12.001 1.00 0.00 2 TYR A N 16
ATOM 7014 C CA . TYR A 1 2 ? 11.566 24.733 -11.659 1.00 0.00 2 TYR A CA 16
ATOM 7015 C C . TYR A 1 2 ? 11.506 24.529 -10.147 1.00 0.00 2 TYR A C 16
ATOM 7016 O O . TYR A 1 2 ? 12.500 24.711 -9.443 1.00 0.00 2 TYR A O 16
ATOM 7034 N N . LYS A 1 3 ? 10.331 24.168 -9.654 1.00 0.00 3 LYS A N 16
ATOM 7035 C CA . LYS A 1 3 ? 10.129 23.952 -8.230 1.00 0.00 3 LYS A CA 16
ATOM 7036 C C . LYS A 1 3 ? 8.893 23.089 -7.998 1.00 0.00 3 LYS A C 16
ATOM 7037 O O . LYS A 1 3 ? 7.822 23.374 -8.529 1.00 0.00 3 LYS A O 16
ATOM 7056 N N . THR A 1 4 ? 9.057 22.024 -7.219 1.00 0.00 4 THR A N 16
ATOM 7057 C CA . THR A 1 4 ? 7.965 21.104 -6.930 1.00 0.00 4 THR A CA 16
ATOM 7058 C C . THR A 1 4 ? 6.837 21.800 -6.179 1.00 0.00 4 THR A C 16
ATOM 7059 O O . THR A 1 4 ? 5.666 21.640 -6.515 1.00 0.00 4 THR A O 16
ATOM 7070 N N . SER A 1 5 ? 7.216 22.575 -5.168 1.00 0.00 5 SER A N 16
ATOM 7071 C CA . SER A 1 5 ? 6.262 23.320 -4.346 1.00 0.00 5 SER A CA 16
ATOM 7072 C C . SER A 1 5 ? 5.225 22.379 -3.725 1.00 0.00 5 SER A C 16
ATOM 7073 O O . SER A 1 5 ? 4.034 22.684 -3.683 1.00 0.00 5 SER A O 16
ATOM 7081 N N . ILE A 1 6 ? 5.694 21.231 -3.251 1.00 0.00 6 ILE A N 16
ATOM 7082 C CA . ILE A 1 6 ? 4.821 20.239 -2.640 1.00 0.00 6 ILE A CA 16
ATOM 7083 C C . ILE A 1 6 ? 4.313 20.715 -1.277 1.00 0.00 6 ILE A C 16
ATOM 7084 O O . ILE A 1 6 ? 5.086 21.196 -0.446 1.00 0.00 6 ILE A O 16
ATOM 7100 N N . SER A 1 7 ? 3.011 20.578 -1.059 1.00 0.00 7 SER A N 16
ATOM 7101 C CA . SER A 1 7 ? 2.378 20.980 0.188 1.00 0.00 7 SER A CA 16
ATOM 7102 C C . SER A 1 7 ? 1.036 20.274 0.330 1.00 0.00 7 SER A C 16
ATOM 7103 O O . SER A 1 7 ? 0.293 20.150 -0.645 1.00 0.00 7 SER A O 16
ATOM 7111 N N . THR A 1 8 ? 0.743 19.801 1.533 1.00 0.00 8 THR A N 16
ATOM 7112 C CA . THR A 1 8 ? -0.500 19.097 1.802 1.00 0.00 8 THR A CA 16
ATOM 7113 C C . THR A 1 8 ? -1.706 19.995 1.524 1.00 0.00 8 THR A C 16
ATOM 7114 O O . THR A 1 8 ? -1.865 21.045 2.144 1.00 0.00 8 THR A O 16
ATOM 7125 N N . ILE A 1 9 ? -2.544 19.578 0.581 1.00 0.00 9 ILE A N 16
ATOM 7126 C CA . ILE A 1 9 ? -3.728 20.346 0.213 1.00 0.00 9 ILE A CA 16
ATOM 7127 C C . ILE A 1 9 ? -4.779 20.270 1.314 1.00 0.00 9 ILE A C 16
ATOM 7128 O O . ILE A 1 9 ? -5.369 21.277 1.707 1.00 0.00 9 ILE A O 16
ATOM 7144 N N . THR A 1 10 ? -4.997 19.065 1.812 1.00 0.00 10 THR A N 16
ATOM 7145 C CA . THR A 1 10 ? -5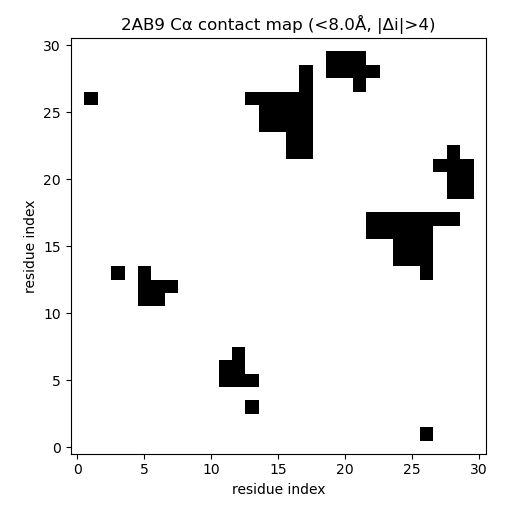.966 18.822 2.874 1.00 0.00 10 THR A CA 16
ATOM 7146 C C . THR A 1 10 ? -5.648 17.502 3.565 1.00 0.00 10 THR A C 16
ATOM 7147 O O . THR A 1 10 ? -5.563 17.424 4.788 1.00 0.00 10 THR A O 16
ATOM 7158 N N . ILE A 1 11 ? -5.455 16.468 2.756 1.00 0.00 11 ILE A N 16
ATOM 7159 C CA . ILE A 1 11 ? -5.126 15.143 3.254 1.00 0.00 11 ILE A CA 16
ATOM 7160 C C . ILE A 1 11 ? -3.940 14.598 2.475 1.00 0.00 11 ILE A C 16
ATOM 7161 O O . ILE A 1 11 ? -3.743 14.950 1.311 1.00 0.00 11 ILE A O 16
ATOM 7177 N N . GLU A 1 12 ? -3.153 13.757 3.119 1.00 0.00 12 GLU A N 16
ATOM 7178 C CA . GLU A 1 12 ? -1.978 13.171 2.494 1.00 0.00 12 GLU A CA 16
ATOM 7179 C C . GLU A 1 12 ? -1.618 11.878 3.216 1.00 0.00 12 GLU A C 16
ATOM 7180 O O . GLU A 1 12 ? -1.581 11.838 4.446 1.00 0.00 12 GLU A O 16
ATOM 7192 N N . ASP A 1 13 ? -1.386 10.821 2.450 1.00 0.00 13 ASP A N 16
ATOM 7193 C CA . ASP A 1 13 ? -1.060 9.515 3.016 1.00 0.00 13 ASP A CA 16
ATOM 7194 C C . ASP A 1 13 ? 0.293 9.041 2.491 1.00 0.00 13 ASP A C 16
ATOM 7195 O O . ASP A 1 13 ? 0.772 9.528 1.467 1.00 0.00 13 ASP A O 16
ATOM 7204 N N . ASN A 1 14 ? 0.897 8.091 3.190 1.00 0.00 14 ASN A N 16
ATOM 7205 C CA . ASN A 1 14 ? 2.189 7.538 2.801 1.00 0.00 14 ASN A CA 16
ATOM 7206 C C . ASN A 1 14 ? 2.364 6.151 3.408 1.00 0.00 14 ASN A C 16
ATOM 7207 O O . ASN A 1 14 ? 3.479 5.733 3.745 1.00 0.00 14 ASN A O 16
ATOM 7218 N N . GLY A 1 15 ? 1.246 5.443 3.539 1.00 0.00 15 GLY A N 16
ATOM 7219 C CA . GLY A 1 15 ? 1.251 4.107 4.097 1.00 0.00 15 GLY A CA 16
ATOM 7220 C C . GLY A 1 15 ? 2.118 3.148 3.309 1.00 0.00 15 GLY A C 16
ATOM 7221 O O . GLY A 1 15 ? 2.179 3.209 2.083 1.00 0.00 15 GLY A O 16
ATOM 7225 N N . ARG A 1 16 ? 2.800 2.267 4.020 1.00 0.00 16 ARG A N 16
ATOM 7226 C CA . ARG A 1 16 ? 3.678 1.294 3.391 1.00 0.00 16 ARG A CA 16
ATOM 7227 C C . ARG A 1 16 ? 2.868 0.103 2.894 1.00 0.00 16 ARG A C 16
ATOM 7228 O O . ARG A 1 16 ? 1.910 -0.313 3.545 1.00 0.00 16 ARG A O 16
ATOM 7249 N N . CYS A 1 17 ? 3.244 -0.425 1.734 1.00 0.00 17 CYS A N 16
ATOM 7250 C CA . CYS A 1 17 ? 2.543 -1.558 1.144 1.00 0.00 17 CYS A CA 16
ATOM 7251 C C . CYS A 1 17 ? 2.554 -2.764 2.073 1.00 0.00 17 CYS A C 16
ATOM 7252 O O . CYS A 1 17 ? 3.584 -3.115 2.652 1.00 0.00 17 CYS A O 16
ATOM 7259 N N . THR A 1 18 ? 1.393 -3.378 2.209 1.00 0.00 18 THR A N 16
ATOM 7260 C CA . THR A 1 18 ? 1.224 -4.540 3.058 1.00 0.00 18 THR A CA 16
ATOM 7261 C C . THR A 1 18 ? 1.949 -5.758 2.499 1.00 0.00 18 THR A C 16
ATOM 7262 O O . THR A 1 18 ? 2.023 -5.956 1.286 1.00 0.00 18 THR A O 16
ATOM 7273 N N . LYS A 1 19 ? 2.472 -6.580 3.397 1.00 0.00 19 LYS A N 16
ATOM 7274 C CA . LYS A 1 19 ? 3.185 -7.792 3.010 1.00 0.00 19 LYS A CA 16
ATOM 7275 C C . LYS A 1 19 ? 2.265 -9.006 3.100 1.00 0.00 19 LYS A C 16
ATOM 7276 O O . LYS A 1 19 ? 2.675 -10.094 3.508 1.00 0.00 19 LYS A O 16
ATOM 7295 N N . SER A 1 20 ? 1.017 -8.804 2.712 1.00 0.00 20 SER A N 16
ATOM 7296 C CA . SER A 1 20 ? 0.005 -9.851 2.733 1.00 0.00 20 SER A CA 16
ATOM 7297 C C . SER A 1 20 ? -1.122 -9.460 1.794 1.00 0.00 20 SER A C 16
ATOM 7298 O O . SER A 1 20 ? -1.131 -8.346 1.286 1.00 0.00 20 SER A O 16
ATOM 7306 N N . ILE A 1 21 ? -2.056 -10.368 1.568 1.00 0.00 21 ILE A N 16
ATOM 7307 C CA . ILE A 1 21 ? -3.183 -10.103 0.682 1.00 0.00 21 ILE A CA 16
ATOM 7308 C C . ILE A 1 21 ? -4.281 -9.318 1.411 1.00 0.00 21 ILE A C 16
ATOM 7309 O O . ILE A 1 21 ? -4.739 -9.729 2.477 1.00 0.00 21 ILE A O 16
ATOM 7325 N N . PRO A 1 22 ? -4.726 -8.175 0.852 1.00 0.00 22 PRO A N 16
ATOM 7326 C CA . PRO A 1 22 ? -4.224 -7.630 -0.409 1.00 0.00 22 PRO A CA 16
ATOM 7327 C C . PRO A 1 22 ? -3.027 -6.697 -0.206 1.00 0.00 22 PRO A C 16
ATOM 7328 O O . PRO A 1 22 ? -3.021 -5.875 0.711 1.00 0.00 22 PRO A O 16
ATOM 7339 N N . PRO A 1 23 ? -1.988 -6.821 -1.049 1.00 0.00 23 PRO A N 16
ATOM 7340 C CA . PRO A 1 23 ? -0.782 -5.998 -0.949 1.00 0.00 23 PRO A CA 16
ATOM 7341 C C . PRO A 1 23 ? -0.986 -4.608 -1.539 1.00 0.00 23 PRO A C 16
ATOM 7342 O O . PRO A 1 23 ? -1.055 -4.444 -2.759 1.00 0.00 23 PRO A O 16
ATOM 7353 N N . ILE A 1 24 ? -1.086 -3.612 -0.671 1.00 0.00 24 ILE A N 16
ATOM 7354 C CA . ILE A 1 24 ? -1.285 -2.232 -1.098 1.00 0.00 24 ILE A CA 16
ATOM 7355 C C . ILE A 1 24 ? -0.666 -1.255 -0.108 1.00 0.00 24 ILE A C 16
ATOM 7356 O O . ILE A 1 24 ? -0.647 -1.507 1.097 1.00 0.00 24 ILE A O 16
ATOM 7372 N N . CYS A 1 25 ? -0.158 -0.143 -0.625 1.00 0.00 25 CYS A N 16
ATOM 7373 C CA . CYS A 1 25 ? 0.458 0.890 0.206 1.00 0.00 25 CYS A CA 16
ATOM 7374 C C . CYS A 1 25 ? -0.621 1.737 0.870 1.00 0.00 25 CYS A C 16
ATOM 7375 O O . CYS A 1 25 ? -0.763 2.925 0.584 1.00 0.00 25 CYS A O 16
ATOM 7382 N N . PHE A 1 26 ? -1.395 1.099 1.735 1.00 0.00 26 PHE A N 16
ATOM 7383 C CA . PHE A 1 26 ? -2.488 1.750 2.434 1.00 0.00 26 PHE A CA 16
ATOM 7384 C C . PHE A 1 26 ? -2.915 0.876 3.612 1.00 0.00 26 PHE A C 16
ATOM 7385 O O . PHE A 1 26 ? -2.985 -0.345 3.473 1.00 0.00 26 PHE A O 16
ATOM 7402 N N . PRO A 1 27 ? -3.188 1.476 4.785 1.00 0.00 27 PRO A N 16
ATOM 7403 C CA . PRO A 1 27 ? -3.602 0.730 5.976 1.00 0.00 27 PRO A CA 16
ATOM 7404 C C . PRO A 1 27 ? -4.809 -0.165 5.697 1.00 0.00 27 PRO A C 16
ATOM 7405 O O . PRO A 1 27 ? -5.735 0.233 4.987 1.00 0.00 27 PRO A O 16
ATOM 7416 N N . ASP A 1 28 ? -4.774 -1.377 6.242 1.00 0.00 28 ASP A N 16
ATOM 7417 C CA . ASP A 1 28 ? -5.847 -2.349 6.044 1.00 0.00 28 ASP A CA 16
ATOM 7418 C C . ASP A 1 28 ? -7.201 -1.791 6.467 1.00 0.00 28 ASP A C 16
ATOM 7419 O O . ASP A 1 28 ? -7.345 -1.196 7.537 1.00 0.00 28 ASP A O 16
ATOM 7428 N N . GLY A 1 29 ? -8.180 -1.994 5.603 1.00 0.00 29 GLY A N 16
ATOM 7429 C CA . GLY A 1 29 ? -9.525 -1.527 5.848 1.00 0.00 29 GLY A CA 16
ATOM 7430 C C . GLY A 1 29 ? -10.473 -2.082 4.814 1.00 0.00 29 GLY A C 16
ATOM 7431 O O . GLY A 1 29 ? -11.312 -1.365 4.269 1.00 0.00 29 GLY A O 16
ATOM 7435 N N . ARG A 1 30 ? -10.314 -3.370 4.534 1.00 0.00 30 ARG A N 16
ATOM 7436 C CA . ARG A 1 30 ? -11.136 -4.059 3.547 1.00 0.00 30 ARG A CA 16
ATOM 7437 C C . ARG A 1 30 ? -12.614 -4.024 3.942 1.00 0.00 30 ARG A C 16
ATOM 7438 O O . ARG A 1 30 ? -12.963 -4.261 5.099 1.00 0.00 30 ARG A O 16
ATOM 7459 N N . PRO A 1 31 ? -13.504 -3.721 2.984 1.00 0.00 31 PRO A N 16
ATOM 7460 C CA . PRO A 1 31 ? -14.946 -3.652 3.238 1.00 0.00 31 PRO A CA 16
ATOM 7461 C C . PRO A 1 31 ? -15.540 -5.026 3.537 1.00 0.00 31 PRO A C 16
ATOM 7462 O O . PRO A 1 31 ? -15.110 -6.034 2.970 1.00 0.00 31 PRO A O 16
ATOM 7473 N N . GLY A 1 1 ? 15.889 19.990 -12.940 1.00 0.00 1 GLY A N 17
ATOM 7474 C CA . GLY A 1 1 ? 16.479 19.580 -11.682 1.00 0.00 1 GLY A CA 17
ATOM 7475 C C . GLY A 1 1 ? 17.875 19.019 -11.866 1.00 0.00 1 GLY A C 17
ATOM 7476 O O . GLY A 1 1 ? 18.123 18.254 -12.796 1.00 0.00 1 GLY A O 17
ATOM 7480 N N . TYR A 1 2 ? 18.787 19.404 -10.985 1.00 0.0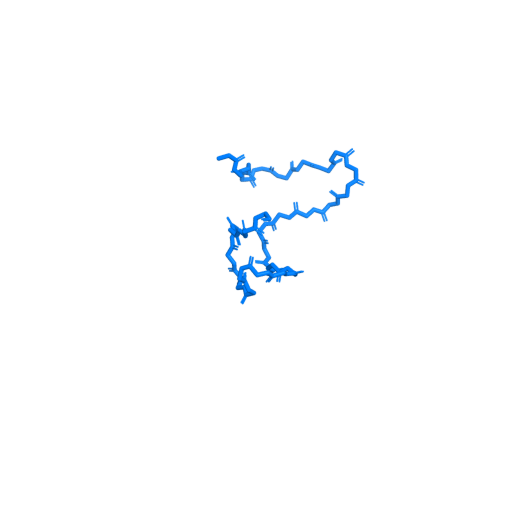0 2 TYR A N 17
ATOM 7481 C CA . TYR A 1 2 ? 20.165 18.941 -11.054 1.00 0.00 2 TYR A CA 17
ATOM 7482 C C . TYR A 1 2 ? 20.828 19.024 -9.684 1.00 0.00 2 TYR A C 17
ATOM 7483 O O . TYR A 1 2 ? 20.712 20.037 -8.997 1.00 0.00 2 TYR A O 17
ATOM 7501 N N . LYS A 1 3 ? 21.523 17.948 -9.311 1.00 0.00 3 LYS A N 17
ATOM 7502 C CA . LYS A 1 3 ? 22.236 17.863 -8.034 1.00 0.00 3 LYS A CA 17
ATOM 7503 C C . LYS A 1 3 ? 21.302 18.150 -6.853 1.00 0.00 3 LYS A C 17
ATOM 7504 O O . LYS A 1 3 ? 21.681 18.803 -5.885 1.00 0.00 3 LYS A O 17
ATOM 7523 N N . THR A 1 4 ? 20.076 17.659 -6.951 1.00 0.00 4 THR A N 17
ATOM 7524 C CA . THR A 1 4 ? 19.087 17.862 -5.905 1.00 0.00 4 THR A CA 17
ATOM 7525 C C . THR A 1 4 ? 19.313 16.888 -4.747 1.00 0.00 4 THR A C 17
ATOM 7526 O O . THR A 1 4 ? 18.975 17.180 -3.600 1.00 0.00 4 THR A O 17
ATOM 7537 N N . SER A 1 5 ? 19.904 15.737 -5.074 1.00 0.00 5 SER A N 17
ATOM 7538 C CA . SER A 1 5 ? 20.220 14.681 -4.102 1.00 0.00 5 SER A CA 17
ATOM 7539 C C . SER A 1 5 ? 19.036 14.339 -3.191 1.00 0.00 5 SER A C 17
ATOM 7540 O O . SER A 1 5 ? 19.179 14.241 -1.974 1.00 0.00 5 SER A O 17
ATOM 7548 N N . ILE A 1 6 ? 17.869 14.140 -3.793 1.00 0.00 6 ILE A N 17
ATOM 7549 C CA . ILE A 1 6 ? 16.675 13.789 -3.036 1.00 0.00 6 ILE A CA 17
ATOM 7550 C C . ILE A 1 6 ? 16.723 12.319 -2.626 1.00 0.00 6 ILE A C 17
ATOM 7551 O O . ILE A 1 6 ? 16.991 11.447 -3.452 1.00 0.00 6 ILE A O 17
ATOM 7567 N N . SER A 1 7 ? 16.464 12.049 -1.350 1.00 0.00 7 SER A N 17
ATOM 7568 C CA . SER A 1 7 ? 16.476 10.686 -0.829 1.00 0.00 7 SER A CA 17
ATOM 7569 C C . SER A 1 7 ? 15.188 9.944 -1.207 1.00 0.00 7 SER A C 17
ATOM 7570 O O . SER A 1 7 ? 14.495 9.394 -0.350 1.00 0.00 7 SER A O 17
ATOM 7578 N N . THR A 1 8 ? 14.871 9.941 -2.493 1.00 0.00 8 THR A N 17
ATOM 7579 C CA . THR A 1 8 ? 13.677 9.282 -2.999 1.00 0.00 8 THR A CA 17
ATOM 7580 C C . THR A 1 8 ? 13.864 8.951 -4.475 1.00 0.00 8 THR A C 17
ATOM 7581 O O . THR A 1 8 ? 14.370 9.775 -5.233 1.00 0.00 8 THR A O 17
ATOM 7592 N N . ILE A 1 9 ? 13.470 7.745 -4.872 1.00 0.00 9 ILE A N 17
ATOM 7593 C CA . ILE A 1 9 ? 13.608 7.314 -6.261 1.00 0.00 9 ILE A CA 17
ATOM 7594 C C . ILE A 1 9 ? 12.770 8.195 -7.180 1.00 0.00 9 ILE A C 17
ATOM 7595 O O . ILE A 1 9 ? 13.246 8.671 -8.207 1.00 0.00 9 ILE A O 17
ATOM 7611 N N . THR A 1 10 ? 11.528 8.407 -6.782 1.00 0.00 10 THR A N 17
ATOM 7612 C CA . THR A 1 10 ? 10.589 9.234 -7.532 1.00 0.00 10 THR A CA 17
ATOM 7613 C C . THR A 1 10 ? 9.413 9.611 -6.644 1.00 0.00 10 THR A C 17
ATOM 7614 O O . THR A 1 10 ? 9.206 10.780 -6.323 1.00 0.00 10 THR A O 17
ATOM 7625 N N . ILE A 1 11 ? 8.663 8.599 -6.229 1.00 0.00 11 ILE A N 17
ATOM 7626 C CA . ILE A 1 11 ? 7.512 8.781 -5.356 1.00 0.00 11 ILE A CA 17
ATOM 7627 C C . ILE A 1 11 ? 7.427 7.610 -4.391 1.00 0.00 11 ILE A C 17
ATOM 7628 O O . ILE A 1 11 ? 7.948 6.530 -4.677 1.00 0.00 11 ILE A O 17
ATOM 7644 N N . GLU A 1 12 ? 6.777 7.822 -3.259 1.00 0.00 12 GLU A N 17
ATOM 7645 C CA . GLU A 1 12 ? 6.625 6.778 -2.259 1.00 0.00 12 GLU A CA 17
ATOM 7646 C C . GLU A 1 12 ? 5.462 7.114 -1.337 1.00 0.00 12 GLU A C 17
ATOM 7647 O O . GLU A 1 12 ? 5.213 8.283 -1.043 1.00 0.00 12 GLU A O 17
ATOM 7659 N N . ASP A 1 13 ? 4.752 6.084 -0.901 1.00 0.00 13 ASP A N 17
ATOM 7660 C CA . ASP A 1 13 ? 3.606 6.248 -0.016 1.00 0.00 13 ASP A CA 17
ATOM 7661 C C . ASP A 1 13 ? 4.073 6.601 1.393 1.00 0.00 13 ASP A C 17
ATOM 7662 O O . ASP A 1 13 ? 5.086 6.081 1.864 1.00 0.00 13 ASP A O 17
ATOM 7671 N N . ASN A 1 14 ? 3.325 7.478 2.058 1.00 0.00 14 ASN A N 17
ATOM 7672 C CA . ASN A 1 14 ? 3.647 7.902 3.419 1.00 0.00 14 ASN A CA 17
ATOM 7673 C C . ASN A 1 14 ? 3.689 6.703 4.355 1.00 0.00 14 ASN A C 17
ATOM 7674 O O . ASN A 1 14 ? 4.500 6.645 5.278 1.00 0.00 14 ASN A O 17
ATOM 7685 N N . GLY A 1 15 ? 2.823 5.741 4.085 1.00 0.00 15 GLY A N 17
ATOM 7686 C CA . GLY A 1 15 ? 2.777 4.532 4.871 1.00 0.00 15 GLY A CA 17
ATOM 7687 C C . GLY A 1 15 ? 3.730 3.499 4.319 1.00 0.00 15 GLY A C 17
ATOM 7688 O O . GLY A 1 15 ? 4.935 3.734 4.243 1.00 0.00 15 GLY A O 17
ATOM 7692 N N . ARG A 1 16 ? 3.196 2.359 3.911 1.00 0.00 16 ARG A N 17
ATOM 7693 C CA . ARG A 1 16 ? 4.007 1.293 3.341 1.00 0.00 16 ARG A CA 17
ATOM 7694 C C . ARG A 1 16 ? 3.103 0.182 2.825 1.00 0.00 16 ARG A C 17
ATOM 7695 O O . ARG A 1 16 ? 2.065 -0.101 3.419 1.00 0.00 16 ARG A O 17
ATOM 7716 N N . CYS A 1 17 ? 3.495 -0.435 1.720 1.00 0.00 17 CYS A N 17
ATOM 7717 C CA . CYS A 1 17 ? 2.715 -1.512 1.131 1.00 0.00 17 CYS A CA 17
ATOM 7718 C C . CYS A 1 17 ? 2.706 -2.738 2.033 1.00 0.00 17 CYS A C 17
ATOM 7719 O O . CYS A 1 17 ? 3.732 -3.126 2.596 1.00 0.00 17 CYS A O 17
ATOM 7726 N N . THR A 1 18 ? 1.521 -3.306 2.183 1.00 0.00 18 THR A N 17
ATOM 7727 C CA . THR A 1 18 ? 1.291 -4.466 3.026 1.00 0.00 18 THR A CA 17
ATOM 7728 C C . THR A 1 18 ? 2.037 -5.700 2.535 1.00 0.00 18 THR A C 17
ATOM 7729 O O . THR A 1 18 ? 2.203 -5.914 1.333 1.00 0.00 18 THR A O 17
ATOM 7740 N N . LYS A 1 19 ? 2.469 -6.515 3.484 1.00 0.00 19 LYS A N 17
ATOM 7741 C CA . LYS A 1 19 ? 3.189 -7.743 3.181 1.00 0.00 19 LYS A CA 17
ATOM 7742 C C . LYS A 1 19 ? 2.239 -8.936 3.228 1.00 0.00 19 LYS A C 17
ATOM 7743 O O . LYS A 1 19 ? 2.602 -10.027 3.670 1.00 0.00 19 LYS A O 17
ATOM 7762 N N . SER A 1 20 ? 1.016 -8.721 2.768 1.00 0.00 20 SER A N 17
ATOM 7763 C CA . SER A 1 20 ? -0.002 -9.763 2.758 1.00 0.00 20 SER A CA 17
ATOM 7764 C C . SER A 1 20 ? -1.103 -9.385 1.783 1.00 0.00 20 SER A C 17
ATOM 7765 O O . SER A 1 20 ? -1.083 -8.294 1.224 1.00 0.00 20 SER A O 17
ATOM 7773 N N . ILE A 1 21 ? -2.054 -10.284 1.583 1.00 0.00 21 ILE A N 17
ATOM 7774 C CA . ILE A 1 21 ? -3.161 -10.034 0.672 1.00 0.00 21 ILE A CA 17
ATOM 7775 C C . ILE A 1 21 ? -4.282 -9.267 1.380 1.00 0.00 21 ILE A C 17
ATOM 7776 O O . ILE A 1 21 ? -4.720 -9.654 2.463 1.00 0.00 21 ILE A O 17
ATOM 7792 N N . PRO A 1 22 ? -4.766 -8.164 0.777 1.00 0.00 22 PRO A N 17
ATOM 7793 C CA . PRO A 1 22 ? -4.279 -7.660 -0.505 1.00 0.00 22 PRO A CA 17
ATOM 7794 C C . PRO A 1 22 ? -3.091 -6.711 -0.336 1.00 0.00 22 PRO A C 17
ATOM 7795 O O . PRO A 1 22 ? -3.093 -5.854 0.552 1.00 0.00 22 PRO A O 17
ATOM 7806 N N . PRO A 1 23 ? -2.047 -6.860 -1.166 1.00 0.00 23 PRO A N 17
ATOM 7807 C CA . PRO A 1 23 ? -0.849 -6.025 -1.086 1.00 0.00 23 PRO A CA 17
ATOM 7808 C C . PRO A 1 23 ? -1.082 -4.628 -1.654 1.00 0.00 23 PRO A C 17
ATOM 7809 O O . PRO A 1 23 ? -1.165 -4.441 -2.869 1.00 0.00 23 PRO A O 17
ATOM 7820 N N . ILE A 1 24 ? -1.173 -3.653 -0.767 1.00 0.00 24 ILE A N 17
ATOM 7821 C CA . ILE A 1 24 ? -1.379 -2.271 -1.159 1.00 0.00 24 ILE A CA 17
ATOM 7822 C C . ILE A 1 24 ? -0.756 -1.355 -0.122 1.00 0.00 24 ILE A C 17
ATOM 7823 O O . ILE A 1 24 ? -0.719 -1.682 1.063 1.00 0.00 24 ILE A O 17
ATOM 7839 N N . CYS A 1 25 ? -0.251 -0.223 -0.577 1.00 0.00 25 CYS A N 17
ATOM 7840 C CA . CYS A 1 25 ? 0.378 0.735 0.314 1.00 0.00 25 CYS A CA 17
ATOM 7841 C C . CYS A 1 25 ? -0.662 1.371 1.214 1.00 0.00 25 CYS A C 17
ATOM 7842 O O . CYS A 1 25 ? -1.469 2.199 0.796 1.00 0.00 25 CYS A O 17
ATOM 7849 N N . PHE A 1 26 ? -0.646 0.897 2.447 1.00 0.00 26 PHE A N 17
ATOM 7850 C CA . PHE A 1 26 ? -1.568 1.293 3.486 1.00 0.00 26 PHE A CA 17
ATOM 7851 C C . PHE A 1 26 ? -1.148 0.527 4.736 1.00 0.00 26 PHE A C 17
ATOM 7852 O O . PHE A 1 26 ? -0.688 -0.604 4.606 1.00 0.00 26 PHE A O 17
ATOM 7869 N N . PRO A 1 27 ? -1.251 1.118 5.945 1.00 0.00 27 PRO A N 17
ATOM 7870 C CA . PRO A 1 27 ? -0.848 0.458 7.192 1.00 0.00 27 PRO A CA 17
ATOM 7871 C C . PRO A 1 27 ? -1.270 -1.008 7.232 1.00 0.00 27 PRO A C 17
ATOM 7872 O O . PRO A 1 27 ? -2.452 -1.331 7.081 1.00 0.00 27 PRO A O 17
ATOM 7883 N N . ASP A 1 28 ? -0.283 -1.883 7.397 1.00 0.00 28 ASP A N 17
ATOM 7884 C CA . ASP A 1 28 ? -0.516 -3.323 7.418 1.00 0.00 28 ASP A CA 17
ATOM 7885 C C . ASP A 1 28 ? -1.440 -3.706 8.565 1.00 0.00 28 ASP A C 17
ATOM 7886 O O . ASP A 1 28 ? -1.065 -3.649 9.737 1.00 0.00 28 ASP A O 17
ATOM 7895 N N . GLY A 1 29 ? -2.655 -4.075 8.203 1.00 0.00 29 GLY A N 17
ATOM 7896 C CA . GLY A 1 29 ? -3.650 -4.452 9.176 1.00 0.00 29 GLY A CA 17
ATOM 7897 C C . GLY A 1 29 ? -5.024 -4.502 8.549 1.00 0.00 29 GLY A C 17
ATOM 7898 O O . GLY A 1 29 ? -5.367 -3.651 7.728 1.00 0.00 29 GLY A O 17
ATOM 7902 N N . ARG A 1 30 ? -5.815 -5.496 8.916 1.00 0.00 30 ARG A N 17
ATOM 7903 C CA . ARG A 1 30 ? -7.152 -5.629 8.359 1.00 0.00 30 ARG A CA 17
ATOM 7904 C C . ARG A 1 30 ? -8.092 -6.364 9.319 1.00 0.00 30 ARG A C 17
ATOM 7905 O O . ARG A 1 30 ? -9.158 -5.841 9.639 1.00 0.00 30 ARG A O 17
ATOM 7926 N N . PRO A 1 31 ? -7.734 -7.579 9.796 1.00 0.00 31 PRO A N 17
ATOM 7927 C CA . PRO A 1 31 ? -8.592 -8.334 10.719 1.00 0.00 31 PRO A CA 17
ATOM 7928 C C . PRO A 1 31 ? -8.716 -7.649 12.077 1.00 0.00 31 PRO A C 17
ATOM 7929 O O . PRO A 1 31 ? -7.739 -7.111 12.600 1.00 0.00 31 PRO A O 17
ATOM 7940 N N . GLY A 1 1 ? 7.053 4.676 1.901 1.00 0.00 1 GLY A N 18
ATOM 7941 C CA . GLY A 1 1 ? 5.726 5.145 2.240 1.00 0.00 1 GLY A CA 18
ATOM 7942 C C . GLY A 1 1 ? 5.699 6.634 2.518 1.00 0.00 1 GLY A C 18
ATOM 7943 O O . GLY A 1 1 ? 6.208 7.428 1.726 1.00 0.00 1 GLY A O 18
ATOM 7947 N N . TYR A 1 2 ? 5.109 7.006 3.649 1.00 0.00 2 TYR A N 18
ATOM 7948 C CA . TYR A 1 2 ? 5.011 8.406 4.050 1.00 0.00 2 TYR A CA 18
ATOM 7949 C C . TYR A 1 2 ? 6.393 9.027 4.254 1.00 0.00 2 TYR A C 18
ATOM 7950 O O . TYR A 1 2 ? 7.357 8.332 4.589 1.00 0.00 2 TYR A O 18
ATOM 7968 N N . LYS A 1 3 ? 6.489 10.334 4.048 1.00 0.00 3 LYS A N 18
ATOM 7969 C CA . LYS A 1 3 ? 7.756 11.035 4.207 1.00 0.00 3 LYS A CA 18
ATOM 7970 C C . LYS A 1 3 ? 8.088 11.260 5.683 1.00 0.00 3 LYS A C 18
ATOM 7971 O O . LYS A 1 3 ? 7.843 12.337 6.234 1.00 0.00 3 LYS A O 18
ATOM 7990 N N . THR A 1 4 ? 8.630 10.217 6.313 1.00 0.00 4 THR A N 18
ATOM 7991 C CA . THR A 1 4 ? 9.017 10.233 7.726 1.00 0.00 4 THR A CA 18
ATOM 7992 C C . THR A 1 4 ? 7.802 10.091 8.640 1.00 0.00 4 THR A C 18
ATOM 7993 O O . THR A 1 4 ? 7.871 9.451 9.691 1.00 0.00 4 THR A O 18
ATOM 8004 N N . SER A 1 5 ? 6.697 10.675 8.220 1.00 0.00 5 SER A N 18
ATOM 8005 C CA . SER A 1 5 ? 5.451 10.626 8.974 1.00 0.00 5 SER A CA 18
ATOM 8006 C C . SER A 1 5 ? 4.328 11.291 8.193 1.00 0.00 5 SER A C 18
ATOM 8007 O O . SER A 1 5 ? 3.211 10.781 8.127 1.00 0.00 5 SER A O 18
ATOM 8015 N N . ILE A 1 6 ? 4.646 12.434 7.613 1.00 0.00 6 ILE A N 18
ATOM 8016 C CA . ILE A 1 6 ? 3.685 13.205 6.835 1.00 0.00 6 ILE A CA 18
ATOM 8017 C C . ILE A 1 6 ? 3.216 12.420 5.610 1.00 0.00 6 ILE A C 18
ATOM 8018 O O . ILE A 1 6 ? 4.023 11.815 4.902 1.00 0.00 6 ILE A O 18
ATOM 8034 N N . SER A 1 7 ? 1.915 12.448 5.368 1.00 0.00 7 SER A N 18
ATOM 8035 C CA . SER A 1 7 ? 1.311 11.760 4.240 1.00 0.00 7 SER A CA 18
ATOM 8036 C C . SER A 1 7 ? 0.162 12.613 3.710 1.00 0.00 7 SER A C 18
ATOM 8037 O O . SER A 1 7 ? -0.339 13.480 4.431 1.00 0.00 7 SER A O 18
ATOM 8045 N N . THR A 1 8 ? -0.209 12.392 2.452 1.00 0.00 8 THR A N 18
ATOM 8046 C CA . THR A 1 8 ? -1.265 13.147 1.775 1.00 0.00 8 THR A CA 18
ATOM 8047 C C . THR A 1 8 ? -0.976 14.642 1.844 1.00 0.00 8 THR A C 18
ATOM 8048 O O . THR A 1 8 ? -1.805 15.445 2.275 1.00 0.00 8 THR A O 18
ATOM 8059 N N . ILE A 1 9 ? 0.231 14.992 1.416 1.00 0.00 9 ILE A N 18
ATOM 8060 C CA . ILE A 1 9 ? 0.691 16.380 1.416 1.00 0.00 9 ILE A CA 18
ATOM 8061 C C . ILE A 1 9 ? -0.095 17.205 0.406 1.00 0.00 9 ILE A C 18
ATOM 8062 O O . ILE A 1 9 ? -0.503 18.333 0.677 1.00 0.00 9 ILE A O 18
ATOM 8078 N N . THR A 1 10 ? -0.302 16.623 -0.760 1.00 0.00 10 THR A N 18
ATOM 8079 C CA . THR A 1 10 ? -1.036 17.271 -1.837 1.00 0.00 10 THR A CA 18
ATOM 8080 C C . THR A 1 10 ? -1.516 16.214 -2.818 1.00 0.00 10 THR A C 18
ATOM 8081 O O . THR A 1 10 ? -2.686 16.175 -3.194 1.00 0.00 10 THR A O 18
ATOM 8092 N N . ILE A 1 11 ? -0.600 15.339 -3.205 1.00 0.00 11 ILE A N 18
ATOM 8093 C CA . ILE A 1 11 ? -0.920 14.255 -4.115 1.00 0.00 11 ILE A CA 18
ATOM 8094 C C . ILE A 1 11 ? -1.299 13.031 -3.300 1.00 0.00 11 ILE A C 18
ATOM 8095 O O . ILE A 1 11 ? -1.113 13.007 -2.085 1.00 0.00 11 ILE A O 18
ATOM 8111 N N . GLU A 1 12 ? -1.817 12.026 -3.972 1.00 0.00 12 GLU A N 18
ATOM 8112 C CA . GLU A 1 12 ? -2.222 10.785 -3.327 1.00 0.00 12 GLU A CA 18
ATOM 8113 C C . GLU A 1 12 ? -1.001 9.910 -3.054 1.00 0.00 12 GLU A C 18
ATOM 8114 O O . GLU A 1 12 ? -0.838 8.844 -3.651 1.00 0.00 12 GLU A O 18
ATOM 8126 N N . ASP A 1 13 ? -0.135 10.378 -2.167 1.00 0.00 13 ASP A N 18
ATOM 8127 C CA . ASP A 1 13 ? 1.076 9.638 -1.825 1.00 0.00 13 ASP A CA 18
ATOM 8128 C C . ASP A 1 13 ? 0.723 8.377 -1.041 1.00 0.00 13 ASP A C 18
ATOM 8129 O O . ASP A 1 13 ? -0.044 8.411 -0.082 1.00 0.00 13 ASP A O 18
ATOM 8138 N N . ASN A 1 14 ? 1.254 7.253 -1.503 1.00 0.00 14 ASN A N 18
ATOM 8139 C CA . ASN A 1 14 ? 0.976 5.960 -0.894 1.00 0.00 14 ASN A CA 18
ATOM 8140 C C . ASN A 1 14 ? 1.683 5.790 0.443 1.00 0.00 14 ASN A C 18
ATOM 8141 O O . ASN A 1 14 ? 2.825 6.212 0.617 1.00 0.00 14 ASN A O 18
ATOM 8152 N N . GLY A 1 15 ? 0.989 5.157 1.380 1.00 0.00 15 GLY A N 18
ATOM 8153 C CA . GLY A 1 15 ? 1.545 4.921 2.693 1.00 0.00 15 GLY A CA 18
ATOM 8154 C C . GLY A 1 15 ? 2.332 3.625 2.772 1.00 0.00 15 GLY A C 18
ATOM 8155 O O . GLY A 1 15 ? 3.083 3.285 1.861 1.00 0.00 15 GLY A O 18
ATOM 8159 N N . ARG A 1 16 ? 2.154 2.900 3.869 1.00 0.00 16 ARG A N 18
ATOM 8160 C CA . ARG A 1 16 ? 2.849 1.633 4.080 1.00 0.00 16 ARG A CA 18
ATOM 8161 C C . ARG A 1 16 ? 2.296 0.535 3.179 1.00 0.00 16 ARG A C 18
ATOM 8162 O O . ARG A 1 16 ? 1.082 0.383 3.047 1.00 0.00 16 ARG A O 18
ATOM 8183 N N . CYS A 1 17 ? 3.191 -0.235 2.578 1.00 0.00 17 CYS A N 18
ATOM 818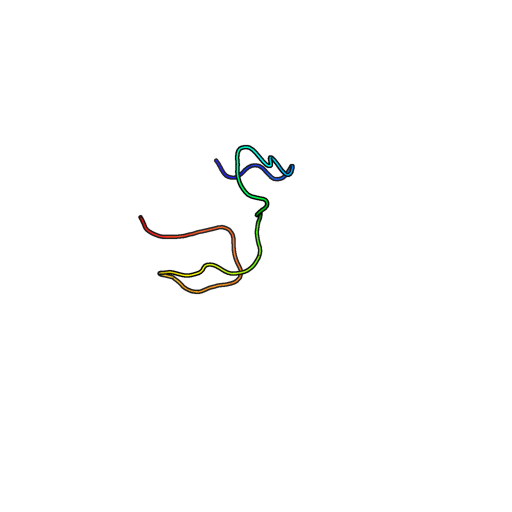4 C CA . CYS A 1 17 ? 2.790 -1.332 1.711 1.00 0.00 17 CYS A CA 18
ATOM 8185 C C . CYS A 1 17 ? 2.648 -2.611 2.521 1.00 0.00 17 CYS A C 18
ATOM 8186 O O . CYS A 1 17 ? 3.511 -2.937 3.336 1.00 0.00 17 CYS A O 18
ATOM 8193 N N . THR A 1 18 ? 1.560 -3.324 2.301 1.00 0.00 18 THR A N 18
ATOM 8194 C CA . THR A 1 18 ? 1.305 -4.561 3.015 1.00 0.00 18 THR A CA 18
ATOM 8195 C C . THR A 1 18 ? 2.059 -5.731 2.396 1.00 0.00 18 THR A C 18
ATOM 8196 O O . THR A 1 18 ? 2.207 -5.820 1.177 1.00 0.00 18 THR A O 18
ATOM 8207 N N . LYS A 1 19 ? 2.519 -6.636 3.245 1.00 0.00 19 LYS A N 18
ATOM 8208 C CA . LYS A 1 19 ? 3.240 -7.815 2.792 1.00 0.00 19 LYS A CA 18
ATOM 8209 C C . LYS A 1 19 ? 2.334 -9.035 2.933 1.00 0.00 19 LYS A C 18
ATOM 8210 O O . LYS A 1 19 ? 2.761 -10.116 3.344 1.00 0.00 19 LYS A O 18
ATOM 8229 N N . SER A 1 20 ? 1.073 -8.837 2.589 1.00 0.00 20 SER A N 18
ATOM 8230 C CA . SER A 1 20 ? 0.058 -9.876 2.661 1.00 0.00 20 SER A CA 18
ATOM 8231 C C . SER A 1 20 ? -1.097 -9.477 1.759 1.00 0.00 20 SER A C 18
ATOM 8232 O O . SER A 1 20 ? -1.055 -8.412 1.152 1.00 0.00 20 SER A O 18
ATOM 8240 N N . ILE A 1 21 ? -2.112 -10.316 1.669 1.00 0.00 21 ILE A N 18
ATOM 8241 C CA . ILE A 1 21 ? -3.261 -10.018 0.827 1.00 0.00 21 ILE A CA 18
ATOM 8242 C C . ILE A 1 21 ? -4.296 -9.172 1.574 1.00 0.00 21 ILE A C 18
ATOM 8243 O O . ILE A 1 21 ? -4.704 -9.514 2.684 1.00 0.00 21 ILE A O 18
ATOM 8259 N N . PRO A 1 22 ? -4.741 -8.052 0.974 1.00 0.00 22 PRO A N 18
ATOM 8260 C CA . PRO A 1 22 ? -4.286 -7.597 -0.338 1.00 0.00 22 PRO A CA 18
ATOM 8261 C C . PRO A 1 22 ? -3.058 -6.685 -0.241 1.00 0.00 22 PRO A C 18
ATOM 8262 O O . PRO A 1 22 ? -2.988 -5.818 0.635 1.00 0.00 22 PRO A O 18
ATOM 8273 N N . PRO A 1 23 ? -2.062 -6.872 -1.122 1.00 0.00 23 PRO A N 18
ATOM 8274 C CA . PRO A 1 23 ? -0.837 -6.071 -1.113 1.00 0.00 23 PRO A CA 18
ATOM 8275 C C . PRO A 1 23 ? -1.063 -4.676 -1.691 1.00 0.00 23 PRO A C 18
ATOM 8276 O O . PRO A 1 23 ? -1.059 -4.487 -2.908 1.00 0.00 23 PRO A O 18
ATOM 8287 N N . ILE A 1 24 ? -1.261 -3.702 -0.813 1.00 0.00 24 ILE A N 18
ATOM 8288 C CA . ILE A 1 24 ? -1.489 -2.326 -1.232 1.00 0.00 24 ILE A CA 18
ATOM 8289 C C . ILE A 1 24 ? -0.794 -1.370 -0.274 1.00 0.00 24 ILE A C 18
ATOM 8290 O O . ILE A 1 24 ? -0.797 -1.581 0.937 1.00 0.00 24 ILE A O 18
ATOM 8306 N N . CYS A 1 25 ? -0.219 -0.316 -0.818 1.00 0.00 25 CYS A N 18
ATOM 8307 C CA . CYS A 1 25 ? 0.461 0.687 -0.011 1.00 0.00 25 CYS A CA 18
ATOM 8308 C C . CYS A 1 25 ? -0.544 1.710 0.504 1.00 0.00 25 CYS A C 18
ATOM 8309 O O . CYS A 1 25 ? -0.514 2.878 0.114 1.00 0.00 25 CYS A O 18
ATOM 8316 N N . PHE A 1 26 ? -1.446 1.256 1.370 1.00 0.00 26 PHE A N 18
ATOM 8317 C CA . PHE A 1 26 ? -2.478 2.120 1.934 1.00 0.00 26 PHE A CA 18
ATOM 8318 C C . PHE A 1 26 ? -3.177 1.466 3.141 1.00 0.00 26 PHE A C 18
ATOM 8319 O O . PHE A 1 26 ? -3.194 2.047 4.224 1.00 0.00 26 PHE A O 18
ATOM 8336 N N . PRO A 1 27 ? -3.772 0.258 2.988 1.00 0.00 27 PRO A N 18
ATOM 8337 C CA . PRO A 1 27 ? -4.461 -0.412 4.095 1.00 0.00 27 PRO A CA 18
ATOM 8338 C C . PRO A 1 27 ? -3.498 -1.083 5.068 1.00 0.00 27 PRO A C 18
ATOM 8339 O O . PRO A 1 27 ? -3.394 -2.306 5.106 1.00 0.00 27 PRO A O 18
ATOM 8350 N N . ASP A 1 28 ? -2.796 -0.273 5.846 1.00 0.00 28 ASP A N 18
ATOM 8351 C CA . ASP A 1 28 ? -1.834 -0.776 6.826 1.00 0.00 28 ASP A CA 18
ATOM 8352 C C . ASP A 1 28 ? -2.532 -1.634 7.888 1.00 0.00 28 ASP A C 18
ATOM 8353 O O . ASP A 1 28 ? -3.763 -1.616 8.018 1.00 0.00 28 ASP A O 18
ATOM 8362 N N . GLY A 1 29 ? -1.736 -2.376 8.646 1.00 0.00 29 GLY A N 18
ATOM 8363 C CA . GLY A 1 29 ? -2.261 -3.226 9.691 1.00 0.00 29 GLY A CA 18
ATOM 8364 C C . GLY A 1 29 ? -2.854 -4.509 9.155 1.00 0.00 29 GLY A C 18
ATOM 8365 O O . GLY A 1 29 ? -3.829 -5.027 9.700 1.00 0.00 29 GLY A O 18
ATOM 8369 N N . ARG A 1 30 ? -2.264 -5.031 8.087 1.00 0.00 30 ARG A N 18
ATOM 8370 C CA . ARG A 1 30 ? -2.737 -6.271 7.476 1.00 0.00 30 ARG A CA 18
ATOM 8371 C C . ARG A 1 30 ? -1.593 -7.277 7.347 1.00 0.00 30 ARG A C 18
ATOM 8372 O O . ARG A 1 30 ? -1.089 -7.513 6.250 1.00 0.00 30 ARG A O 18
ATOM 8393 N N . PRO A 1 31 ? -1.154 -7.875 8.468 1.00 0.00 31 PRO A N 18
ATOM 8394 C CA . PRO A 1 31 ? -0.061 -8.852 8.470 1.00 0.00 31 PRO A CA 18
ATOM 8395 C C . PRO A 1 31 ? -0.496 -10.199 7.899 1.00 0.00 31 PRO A C 18
ATOM 8396 O O . PRO A 1 31 ? -1.636 -10.624 8.092 1.00 0.00 31 PRO A O 18
ATOM 8407 N N . GLY A 1 1 ? 8.510 4.977 32.961 1.00 0.00 1 GLY A N 19
ATOM 8408 C CA . GLY A 1 1 ? 7.384 4.072 33.094 1.00 0.00 1 GLY A CA 19
ATOM 8409 C C . GLY A 1 1 ? 6.429 4.170 31.928 1.00 0.00 1 GLY A C 19
ATOM 8410 O O . GLY A 1 1 ? 5.943 3.159 31.422 1.00 0.00 1 GLY A O 19
ATOM 8414 N N . TYR A 1 2 ? 6.180 5.395 31.502 1.00 0.00 2 TYR A N 19
ATOM 8415 C CA . TYR A 1 2 ? 5.285 5.671 30.378 1.00 0.00 2 TYR A CA 19
ATOM 8416 C C . TYR A 1 2 ? 5.976 5.370 29.054 1.00 0.00 2 TYR A C 19
ATOM 8417 O O . TYR A 1 2 ? 6.202 6.261 28.235 1.00 0.00 2 TYR A O 19
ATOM 8435 N N . LYS A 1 3 ? 6.319 4.109 28.857 1.00 0.00 3 LYS A N 19
ATOM 8436 C CA . LYS A 1 3 ? 6.990 3.676 27.641 1.00 0.00 3 LYS A CA 19
ATOM 8437 C C . LYS A 1 3 ? 5.994 3.577 26.490 1.00 0.00 3 LYS A C 19
ATOM 8438 O O . LYS A 1 3 ? 4.994 2.869 26.591 1.00 0.00 3 LYS A O 19
ATOM 8457 N N . THR A 1 4 ? 6.267 4.291 25.406 1.00 0.00 4 THR A N 19
ATOM 8458 C CA . THR A 1 4 ? 5.393 4.287 24.243 1.00 0.00 4 THR A CA 19
ATOM 8459 C C . THR A 1 4 ? 5.359 2.910 23.589 1.00 0.00 4 THR A C 19
ATOM 8460 O O . THR A 1 4 ? 4.301 2.434 23.173 1.00 0.00 4 THR A O 19
ATOM 8471 N N . SER A 1 5 ? 6.533 2.289 23.513 1.00 0.00 5 SER A N 19
ATOM 8472 C CA . SER A 1 5 ? 6.710 0.958 22.924 1.00 0.00 5 SER A CA 19
ATOM 8473 C C . SER A 1 5 ? 6.530 0.988 21.404 1.00 0.00 5 SER A C 19
ATOM 8474 O O . SER A 1 5 ? 7.434 0.615 20.653 1.00 0.00 5 SER A O 19
ATOM 8482 N N . ILE A 1 6 ? 5.375 1.449 20.959 1.00 0.00 6 ILE A N 19
ATOM 8483 C CA . ILE A 1 6 ? 5.075 1.544 19.537 1.00 0.00 6 ILE A CA 19
ATOM 8484 C C . ILE A 1 6 ? 5.977 2.575 18.872 1.00 0.00 6 ILE A C 19
ATOM 8485 O O . ILE A 1 6 ? 6.027 3.729 19.294 1.00 0.00 6 ILE A O 19
ATOM 8501 N N . SER A 1 7 ? 6.687 2.155 17.838 1.00 0.00 7 SER A N 19
ATOM 8502 C CA . SER A 1 7 ? 7.582 3.042 17.120 1.00 0.00 7 SER A CA 19
ATOM 8503 C C . SER A 1 7 ? 7.398 2.848 15.621 1.00 0.00 7 SER A C 19
ATOM 8504 O O . SER A 1 7 ? 7.416 1.718 15.128 1.00 0.00 7 SER A O 19
ATOM 8512 N N . THR A 1 8 ? 7.204 3.944 14.904 1.00 0.00 8 THR A N 19
ATOM 8513 C CA . THR A 1 8 ? 6.996 3.896 13.466 1.00 0.00 8 THR A CA 19
ATOM 8514 C C . THR A 1 8 ? 8.309 3.747 12.705 1.00 0.00 8 THR A C 19
ATOM 8515 O O . THR A 1 8 ? 8.616 4.514 11.795 1.00 0.00 8 THR A O 19
ATOM 8526 N N . ILE A 1 9 ? 9.069 2.734 13.085 1.00 0.00 9 ILE A N 19
ATOM 8527 C CA . ILE A 1 9 ? 10.348 2.446 12.448 1.00 0.00 9 ILE A CA 19
ATOM 8528 C C . ILE A 1 9 ? 10.109 1.855 11.064 1.00 0.00 9 ILE A C 19
ATOM 8529 O O . ILE A 1 9 ? 10.775 2.201 10.090 1.00 0.00 9 ILE A O 19
ATOM 8545 N N . THR A 1 10 ? 9.133 0.972 10.998 1.00 0.00 10 THR A N 19
ATOM 8546 C CA . THR A 1 10 ? 8.753 0.321 9.757 1.00 0.00 10 THR A CA 19
ATOM 8547 C C . THR A 1 10 ? 7.249 0.418 9.579 1.00 0.00 10 THR A C 19
ATOM 8548 O O . THR A 1 10 ? 6.752 0.798 8.514 1.00 0.00 10 THR A O 19
ATOM 8559 N N . ILE A 1 11 ? 6.535 0.089 10.647 1.00 0.00 11 ILE A N 19
ATOM 8560 C CA . ILE A 1 11 ? 5.087 0.153 10.652 1.00 0.00 11 ILE A CA 19
ATOM 8561 C C . ILE A 1 11 ? 4.628 1.599 10.815 1.00 0.00 11 ILE A C 19
ATOM 8562 O O . ILE A 1 11 ? 5.285 2.383 11.501 1.00 0.00 11 ILE A O 19
ATOM 8578 N N . GLU A 1 12 ? 3.515 1.934 10.177 1.00 0.00 12 GLU A N 19
ATOM 8579 C CA . GLU A 1 12 ? 2.938 3.279 10.223 1.00 0.00 12 GLU A CA 19
ATOM 8580 C C . GLU A 1 12 ? 1.671 3.296 9.370 1.00 0.00 12 GLU A C 19
ATOM 8581 O O . GLU A 1 12 ? 1.639 2.691 8.294 1.00 0.00 12 GLU A O 19
ATOM 8593 N N . ASP A 1 13 ? 0.629 3.960 9.853 1.00 0.00 13 ASP A N 19
ATOM 8594 C CA . ASP A 1 13 ? -0.636 4.028 9.130 1.00 0.00 13 ASP A CA 19
ATOM 8595 C C . ASP A 1 13 ? -0.620 5.117 8.063 1.00 0.00 13 ASP A C 19
ATOM 8596 O O . ASP A 1 13 ? 0.276 5.961 8.027 1.00 0.00 13 ASP A O 19
ATOM 8605 N N . ASN A 1 14 ? -1.616 5.060 7.178 1.00 0.00 14 ASN A N 19
ATOM 8606 C CA . ASN A 1 14 ? -1.758 6.008 6.071 1.00 0.00 14 ASN A CA 19
ATOM 8607 C C . ASN A 1 14 ? -0.550 5.956 5.138 1.00 0.00 14 ASN A C 19
ATOM 8608 O O . ASN A 1 14 ? -0.115 6.972 4.592 1.00 0.00 14 ASN A O 19
ATOM 8619 N N . GLY A 1 15 ? -0.028 4.752 4.949 1.00 0.00 15 GLY A N 19
ATOM 8620 C CA . GLY A 1 15 ? 1.107 4.544 4.083 1.00 0.00 15 GLY A CA 19
ATOM 8621 C C . GLY A 1 15 ? 1.695 3.164 4.274 1.00 0.00 15 GLY A C 19
ATOM 8622 O O . GLY A 1 15 ? 1.096 2.331 4.950 1.00 0.00 15 GLY A O 19
ATOM 8626 N N . ARG A 1 16 ? 2.873 2.938 3.686 1.00 0.00 16 ARG A N 19
ATOM 8627 C CA . ARG A 1 16 ? 3.583 1.657 3.780 1.00 0.00 16 ARG A CA 19
ATOM 8628 C C . ARG A 1 16 ? 2.839 0.543 3.032 1.00 0.00 16 ARG A C 19
ATOM 8629 O O . ARG A 1 16 ? 1.624 0.401 3.129 1.00 0.00 16 ARG A O 19
ATOM 8650 N N . CYS A 1 17 ? 3.582 -0.243 2.271 1.00 0.00 17 CYS A N 19
ATOM 8651 C CA . CYS A 1 17 ? 2.992 -1.331 1.509 1.00 0.00 17 CYS A CA 19
ATOM 8652 C C . CYS A 1 17 ? 2.810 -2.563 2.389 1.00 0.00 17 CYS A C 19
ATOM 8653 O O . CYS A 1 17 ? 3.683 -2.896 3.198 1.00 0.00 17 CYS A O 19
ATOM 8660 N N . THR A 1 18 ? 1.665 -3.216 2.238 1.00 0.00 18 THR A N 19
ATOM 8661 C CA . THR A 1 18 ? 1.337 -4.403 3.014 1.00 0.00 18 THR A CA 19
ATOM 8662 C C . THR A 1 18 ? 2.143 -5.604 2.536 1.00 0.00 18 THR A C 19
ATOM 8663 O O . THR A 1 18 ? 2.567 -5.658 1.382 1.00 0.00 18 THR A O 19
ATOM 8674 N N . LYS A 1 19 ? 2.358 -6.558 3.427 1.00 0.00 19 LYS A N 19
ATOM 8675 C CA . LYS A 1 19 ? 3.122 -7.753 3.093 1.00 0.00 19 LYS A CA 19
ATOM 8676 C C . LYS A 1 19 ? 2.220 -8.981 3.145 1.00 0.00 19 LYS A C 19
ATOM 8677 O O . LYS A 1 19 ? 2.629 -10.046 3.605 1.00 0.00 19 LYS A O 19
ATOM 8696 N N . SER A 1 20 ? 0.994 -8.822 2.664 1.00 0.00 20 SER A N 19
ATOM 8697 C CA . SER A 1 20 ? 0.015 -9.903 2.647 1.00 0.00 20 SER A CA 19
ATOM 8698 C C . SER A 1 20 ? -1.128 -9.520 1.730 1.00 0.00 20 SER A C 19
ATOM 8699 O O . SER A 1 20 ? -1.198 -8.386 1.268 1.00 0.00 20 SER A O 19
ATOM 8707 N N . ILE A 1 21 ? -2.025 -10.461 1.489 1.00 0.00 21 ILE A N 19
ATOM 8708 C CA . ILE A 1 21 ? -3.179 -10.213 0.640 1.00 0.00 21 ILE A CA 19
ATOM 8709 C C . ILE A 1 21 ? -4.253 -9.454 1.418 1.00 0.00 21 ILE A C 19
ATOM 8710 O O . ILE A 1 21 ? -4.640 -9.873 2.510 1.00 0.00 21 ILE A O 19
ATOM 8726 N N . PRO A 1 22 ? -4.756 -8.331 0.877 1.00 0.00 22 PRO A N 19
ATOM 8727 C CA . PRO A 1 22 ? -4.344 -7.778 -0.411 1.00 0.00 22 PRO A CA 19
ATOM 8728 C C . PRO A 1 22 ? -3.179 -6.795 -0.268 1.00 0.00 22 PRO A C 19
ATOM 8729 O O . PRO A 1 22 ? -3.170 -5.960 0.640 1.00 0.00 22 PRO A O 19
ATOM 8740 N N . PRO A 1 23 ? -2.172 -6.885 -1.147 1.00 0.00 23 PRO A N 19
ATOM 8741 C CA . PRO A 1 23 ? -1.002 -6.008 -1.102 1.00 0.00 23 PRO A CA 19
ATOM 8742 C C . PRO A 1 23 ? -1.319 -4.603 -1.621 1.00 0.00 23 PRO A C 19
ATOM 8743 O O . PRO A 1 23 ? -1.589 -4.415 -2.807 1.00 0.00 23 PRO A O 19
ATOM 8754 N N . ILE A 1 24 ? -1.281 -3.624 -0.729 1.00 0.00 24 ILE A N 19
ATOM 8755 C CA . ILE A 1 24 ? -1.552 -2.240 -1.089 1.00 0.00 24 ILE A CA 19
ATOM 8756 C C . ILE A 1 24 ? -0.791 -1.297 -0.170 1.00 0.00 24 ILE A C 19
ATOM 8757 O O . ILE A 1 24 ? -0.666 -1.542 1.029 1.00 0.00 24 ILE A O 19
ATOM 8773 N N . CYS A 1 25 ? -0.263 -0.235 -0.747 1.00 0.00 25 CYS A N 19
ATOM 8774 C CA . CYS A 1 25 ? 0.511 0.744 0.005 1.00 0.00 25 CYS A CA 19
ATOM 8775 C C . CYS A 1 25 ? -0.387 1.831 0.589 1.00 0.00 25 CYS A C 19
ATOM 8776 O O . CYS A 1 25 ? -0.558 2.897 -0.002 1.00 0.00 25 CYS A O 19
ATOM 8783 N N . PHE A 1 26 ? -0.947 1.546 1.760 1.00 0.00 26 PHE A N 19
ATOM 8784 C CA . PHE A 1 26 ? -1.826 2.479 2.462 1.00 0.00 26 PHE A CA 19
ATOM 8785 C C . PHE A 1 26 ? -2.113 1.968 3.881 1.00 0.00 26 PHE A C 19
ATOM 8786 O O . PHE A 1 26 ? -1.855 2.671 4.857 1.00 0.00 26 PHE A O 19
ATOM 8803 N N . PRO A 1 27 ? -2.637 0.733 4.036 1.00 0.00 27 PRO A N 19
ATOM 8804 C CA . PRO A 1 27 ? -2.915 0.159 5.344 1.00 0.00 27 PRO A CA 19
ATOM 8805 C C . PRO A 1 27 ? -1.669 -0.505 5.918 1.00 0.00 27 PRO A C 19
ATOM 8806 O O . PRO A 1 27 ? -0.923 -1.159 5.190 1.00 0.00 27 PRO A O 19
ATOM 8817 N N . ASP A 1 28 ? -1.432 -0.338 7.206 1.00 0.00 28 ASP A N 19
ATOM 8818 C CA . ASP A 1 28 ? -0.260 -0.938 7.830 1.00 0.00 28 ASP A CA 19
ATOM 8819 C C . ASP A 1 28 ? -0.462 -2.440 7.999 1.00 0.00 28 ASP A C 19
ATOM 8820 O O . ASP A 1 28 ? -1.559 -2.896 8.335 1.00 0.00 28 ASP A O 19
ATOM 8829 N N . GLY A 1 29 ? 0.598 -3.199 7.761 1.00 0.00 29 GLY A N 19
ATOM 8830 C CA . GLY A 1 29 ? 0.541 -4.644 7.881 1.00 0.00 29 GLY A CA 19
ATOM 8831 C C . GLY A 1 29 ? -0.243 -5.287 6.755 1.00 0.00 29 GLY A C 19
ATOM 8832 O O . GLY A 1 29 ? 0.341 -5.866 5.833 1.00 0.00 29 GLY A O 19
ATOM 8836 N N . ARG A 1 30 ? -1.562 -5.162 6.825 1.00 0.00 30 ARG A N 19
ATOM 8837 C CA . ARG A 1 30 ? -2.468 -5.704 5.817 1.00 0.00 30 ARG A CA 19
ATOM 8838 C C . ARG A 1 30 ? -3.898 -5.267 6.108 1.00 0.00 30 ARG A C 19
ATOM 8839 O O . ARG A 1 30 ? -4.301 -5.172 7.267 1.00 0.00 30 ARG A O 19
ATOM 8860 N N . PRO A 1 31 ? -4.689 -4.998 5.060 1.00 0.00 31 PRO A N 19
ATOM 8861 C CA . PRO A 1 31 ? -6.085 -4.575 5.214 1.00 0.00 31 PRO A CA 19
ATOM 8862 C C . PRO A 1 31 ? -6.941 -5.651 5.885 1.00 0.00 31 PRO A C 19
ATOM 8863 O O . PRO A 1 31 ? -6.745 -6.851 5.652 1.00 0.00 31 PRO A O 19
ATOM 8874 N N . GLY A 1 1 ? 28.178 14.587 1.808 1.00 0.00 1 GLY A N 20
ATOM 8875 C CA . GLY A 1 1 ? 29.299 13.858 1.240 1.00 0.00 1 GLY A CA 20
ATOM 8876 C C . GLY A 1 1 ? 28.850 12.794 0.261 1.00 0.00 1 GLY A C 20
ATOM 8877 O O . GLY A 1 1 ? 27.993 13.053 -0.590 1.00 0.00 1 GLY A O 20
ATOM 8881 N N . TYR A 1 2 ? 29.408 11.597 0.389 1.00 0.00 2 TYR A N 20
ATOM 8882 C CA . TYR A 1 2 ? 29.046 10.489 -0.486 1.00 0.00 2 TYR A CA 20
ATOM 8883 C C . TYR A 1 2 ? 27.596 10.089 -0.252 1.00 0.00 2 TYR A C 20
ATOM 8884 O O . TYR A 1 2 ? 27.185 9.854 0.883 1.00 0.00 2 TYR A O 20
ATOM 8902 N N . LYS A 1 3 ? 26.829 10.029 -1.328 1.00 0.00 3 LYS A N 20
ATOM 8903 C CA . LYS A 1 3 ? 25.419 9.671 -1.252 1.00 0.00 3 LYS A CA 20
ATOM 8904 C C . LYS A 1 3 ? 25.014 8.882 -2.487 1.00 0.00 3 LYS A C 20
ATOM 8905 O O . LYS A 1 3 ? 24.063 9.238 -3.178 1.00 0.00 3 LYS A O 20
ATOM 8924 N N . THR A 1 4 ? 25.757 7.815 -2.763 1.00 0.00 4 THR A N 20
ATOM 8925 C CA . THR A 1 4 ? 25.489 6.969 -3.915 1.00 0.00 4 THR A CA 20
ATOM 8926 C C . THR A 1 4 ? 24.113 6.325 -3.795 1.00 0.00 4 THR A C 20
ATOM 8927 O O . THR A 1 4 ? 23.369 6.215 -4.768 1.00 0.00 4 THR A O 20
ATOM 8938 N N . SER A 1 5 ? 23.781 5.919 -2.582 1.00 0.00 5 SER A N 20
ATOM 8939 C CA . SER A 1 5 ? 22.495 5.311 -2.305 1.00 0.00 5 SER A CA 20
ATOM 8940 C C . SER A 1 5 ? 21.448 6.399 -2.096 1.00 0.00 5 SER A C 20
ATOM 8941 O O . SER A 1 5 ? 21.668 7.341 -1.333 1.00 0.00 5 SER A O 20
ATOM 8949 N N . ILE A 1 6 ? 20.321 6.274 -2.785 1.00 0.00 6 ILE A N 20
ATOM 8950 C CA . ILE A 1 6 ? 19.251 7.256 -2.677 1.00 0.00 6 ILE A CA 20
ATOM 8951 C C . ILE A 1 6 ? 18.685 7.305 -1.259 1.00 0.00 6 ILE A C 20
ATOM 8952 O O . ILE A 1 6 ? 18.339 6.274 -0.678 1.00 0.00 6 ILE A O 20
ATOM 8968 N N . SER A 1 7 ? 18.598 8.506 -0.706 1.00 0.00 7 SER A N 20
ATOM 8969 C CA . SER A 1 7 ? 18.078 8.693 0.635 1.00 0.00 7 SER A CA 20
ATOM 8970 C C . SER A 1 7 ? 16.568 8.485 0.657 1.00 0.00 7 SER A C 20
ATOM 8971 O O . SER A 1 7 ? 15.843 9.064 -0.154 1.00 0.00 7 SER A O 20
ATOM 8979 N N . THR A 1 8 ? 16.098 7.658 1.577 1.00 0.00 8 THR A N 20
ATOM 8980 C CA . THR A 1 8 ? 14.679 7.379 1.690 1.00 0.00 8 THR A CA 20
ATOM 8981 C C . THR A 1 8 ? 14.344 6.845 3.077 1.00 0.00 8 THR A C 20
ATOM 8982 O O . THR A 1 8 ? 15.135 6.127 3.690 1.00 0.00 8 THR A O 20
ATOM 8993 N N . ILE A 1 9 ? 13.168 7.213 3.565 1.00 0.00 9 ILE A N 20
ATOM 8994 C CA . ILE A 1 9 ? 12.700 6.785 4.875 1.00 0.00 9 ILE A CA 20
ATOM 8995 C C . ILE A 1 9 ? 12.310 5.311 4.838 1.00 0.00 9 ILE A C 20
ATOM 8996 O O . ILE A 1 9 ? 12.308 4.628 5.864 1.00 0.00 9 ILE A O 20
ATOM 9012 N N . THR A 1 10 ? 11.964 4.841 3.638 1.00 0.00 10 THR A N 20
ATOM 9013 C CA . THR A 1 10 ? 11.543 3.457 3.406 1.00 0.00 10 THR A CA 20
ATOM 9014 C C . THR A 1 10 ? 10.100 3.253 3.870 1.00 0.00 10 THR A C 20
ATOM 9015 O O . THR A 1 10 ? 9.271 2.713 3.137 1.00 0.00 10 THR A O 20
ATOM 9026 N N . ILE A 1 11 ? 9.798 3.719 5.073 1.00 0.00 11 ILE A N 20
ATOM 9027 C CA . ILE A 1 11 ? 8.455 3.622 5.613 1.00 0.00 11 ILE A CA 20
ATOM 9028 C C . ILE A 1 11 ? 7.715 4.922 5.327 1.00 0.00 11 ILE A C 20
ATOM 9029 O O . ILE A 1 11 ? 8.329 5.920 4.955 1.00 0.00 11 ILE A O 20
ATOM 9045 N N . GLU A 1 12 ? 6.410 4.903 5.513 1.00 0.00 12 GLU A N 20
ATOM 9046 C CA . GLU A 1 12 ? 5.581 6.078 5.284 1.00 0.00 12 GLU A CA 20
ATOM 9047 C C . GLU A 1 12 ? 4.246 5.912 6.000 1.00 0.00 12 GLU A C 20
ATOM 9048 O O . GLU A 1 12 ? 3.656 4.828 5.989 1.00 0.00 12 GLU A O 20
ATOM 9060 N N . ASP A 1 13 ? 3.791 6.982 6.639 1.00 0.00 13 ASP A N 20
ATOM 9061 C CA . ASP A 1 13 ? 2.533 6.962 7.378 1.00 0.00 13 ASP A CA 20
ATOM 9062 C C . ASP A 1 13 ? 1.347 6.993 6.423 1.00 0.00 13 ASP A C 20
ATOM 9063 O O . ASP A 1 13 ? 1.341 7.759 5.462 1.00 0.00 13 ASP A O 20
ATOM 9072 N N . ASN A 1 14 ? 0.346 6.162 6.711 1.00 0.00 14 ASN A N 20
ATOM 9073 C CA . ASN A 1 14 ? -0.873 6.077 5.903 1.00 0.00 14 ASN A CA 20
ATOM 9074 C C . ASN A 1 14 ? -0.564 5.768 4.442 1.00 0.00 14 ASN A C 20
ATOM 9075 O O . ASN A 1 14 ? -1.258 6.225 3.536 1.00 0.00 14 ASN A O 20
ATOM 9086 N N . GLY A 1 15 ? 0.480 4.980 4.224 1.00 0.00 15 GLY A N 20
ATOM 9087 C CA . GLY A 1 15 ? 0.865 4.613 2.876 1.00 0.00 15 GLY A CA 20
ATOM 9088 C C . GLY A 1 15 ? 1.907 3.516 2.863 1.00 0.00 15 GLY A C 20
ATOM 9089 O O . GLY A 1 15 ? 2.677 3.385 1.916 1.00 0.00 15 GLY A O 20
ATOM 9093 N N . ARG A 1 16 ? 1.924 2.709 3.915 1.00 0.00 16 ARG A N 20
ATOM 9094 C CA . ARG A 1 16 ? 2.876 1.615 4.006 1.00 0.00 16 ARG A CA 20
ATOM 9095 C C . ARG A 1 16 ? 2.358 0.405 3.239 1.00 0.00 16 ARG A C 20
ATOM 9096 O O . ARG A 1 16 ? 1.200 0.019 3.387 1.00 0.00 16 ARG A O 20
ATOM 9117 N N . CYS A 1 17 ? 3.214 -0.178 2.415 1.00 0.00 17 CYS A N 20
ATOM 9118 C CA . CYS A 1 17 ? 2.838 -1.339 1.620 1.00 0.00 17 CYS A CA 20
ATOM 9119 C C . CYS A 1 17 ? 2.680 -2.575 2.497 1.00 0.00 17 CYS A C 20
ATOM 9120 O O . CYS A 1 17 ? 3.516 -2.848 3.365 1.00 0.00 17 CYS A O 20
ATOM 9127 N N . THR A 1 18 ? 1.610 -3.315 2.267 1.00 0.00 18 THR A N 20
ATOM 9128 C CA . THR A 1 18 ? 1.333 -4.524 3.022 1.00 0.00 18 THR A CA 20
ATOM 9129 C C . THR A 1 18 ? 2.080 -5.718 2.441 1.00 0.00 18 THR A C 20
ATOM 9130 O O . THR A 1 18 ? 2.281 -5.814 1.230 1.00 0.00 18 THR A O 20
ATOM 9141 N N . LYS A 1 19 ? 2.483 -6.630 3.308 1.00 0.00 19 LYS A N 20
ATOM 9142 C CA . LYS A 1 19 ? 3.199 -7.820 2.883 1.00 0.00 19 LYS A CA 20
ATOM 9143 C C . LYS A 1 19 ? 2.283 -9.038 3.002 1.00 0.00 19 LYS A C 20
ATOM 9144 O O . LYS A 1 19 ? 2.699 -10.124 3.413 1.00 0.00 19 LYS A O 20
ATOM 9163 N N . SER A 1 20 ? 1.029 -8.843 2.626 1.00 0.00 20 SER A N 20
ATOM 9164 C CA . SER A 1 20 ? 0.023 -9.896 2.672 1.00 0.00 20 SER A CA 20
ATOM 9165 C C . SER A 1 20 ? -1.118 -9.523 1.743 1.00 0.00 20 SER A C 20
ATOM 9166 O O . SER A 1 20 ? -1.119 -8.435 1.182 1.00 0.00 20 SER A O 20
ATOM 9174 N N . ILE A 1 21 ? -2.078 -10.418 1.590 1.00 0.00 21 ILE A N 20
ATOM 9175 C CA . ILE A 1 21 ? -3.225 -10.162 0.731 1.00 0.00 21 ILE A CA 20
ATOM 9176 C C . ILE A 1 21 ? -4.285 -9.364 1.486 1.00 0.00 21 ILE A C 20
ATOM 9177 O O . ILE A 1 21 ? -4.698 -9.761 2.576 1.00 0.00 21 ILE A O 20
ATOM 9193 N N . PRO A 1 22 ? -4.749 -8.231 0.926 1.00 0.00 22 PRO A N 20
ATOM 9194 C CA . PRO A 1 22 ? -4.298 -7.708 -0.360 1.00 0.00 22 PRO A CA 20
ATOM 9195 C C . PRO A 1 22 ? -3.120 -6.742 -0.212 1.00 0.00 22 PRO A C 20
ATOM 9196 O O . PRO A 1 22 ? -3.104 -5.900 0.689 1.00 0.00 22 PRO A O 20
ATOM 9207 N N . PRO A 1 23 ? -2.108 -6.856 -1.085 1.00 0.00 23 PRO A N 20
ATOM 9208 C CA . PRO A 1 23 ? -0.926 -5.998 -1.038 1.00 0.00 23 PRO A CA 20
ATOM 9209 C C . PRO A 1 23 ? -1.209 -4.609 -1.605 1.00 0.00 23 PRO A C 20
ATOM 9210 O O . PRO A 1 23 ? -1.398 -4.447 -2.811 1.00 0.00 23 PRO A O 20
ATOM 9221 N N . ILE A 1 24 ? -1.231 -3.613 -0.735 1.00 0.00 24 ILE A N 20
ATOM 9222 C CA . ILE A 1 24 ? -1.482 -2.244 -1.148 1.00 0.00 24 ILE A CA 20
ATOM 9223 C C . ILE A 1 24 ? -0.787 -1.268 -0.210 1.00 0.00 24 ILE A C 20
ATOM 9224 O O . ILE A 1 24 ? -0.780 -1.444 1.007 1.00 0.00 24 ILE A O 20
ATOM 9240 N N . CYS A 1 25 ? -0.186 -0.258 -0.801 1.00 0.00 25 CYS A N 20
ATOM 9241 C CA . CYS A 1 25 ? 0.540 0.756 -0.051 1.00 0.00 25 CYS A CA 20
ATOM 9242 C C . CYS A 1 25 ? -0.395 1.867 0.412 1.00 0.00 25 CYS A C 20
ATOM 9243 O O . CYS A 1 25 ? -0.485 2.915 -0.227 1.00 0.00 25 CYS A O 20
ATOM 9250 N N . PHE A 1 26 ? -1.085 1.635 1.522 1.00 0.00 26 PHE A N 20
ATOM 9251 C CA . PHE A 1 26 ? -2.007 2.623 2.072 1.00 0.00 26 PHE A CA 20
ATOM 9252 C C . PHE A 1 26 ? -2.448 2.236 3.491 1.00 0.00 26 PHE A C 20
ATOM 9253 O O . PHE A 1 26 ? -2.194 2.978 4.436 1.00 0.00 26 PHE A O 20
ATOM 9270 N N . PRO A 1 27 ? -3.101 1.069 3.682 1.00 0.00 27 PRO A N 20
ATOM 9271 C CA . PRO A 1 27 ? -3.539 0.639 4.997 1.00 0.00 27 PRO A CA 20
ATOM 9272 C C . PRO A 1 27 ? -2.489 -0.210 5.703 1.00 0.00 27 PRO A C 20
ATOM 9273 O O . PRO A 1 27 ? -1.996 -1.190 5.149 1.00 0.00 27 PRO A O 20
ATOM 9284 N N . ASP A 1 28 ? -2.155 0.164 6.928 1.00 0.00 28 ASP A N 20
ATOM 9285 C CA . ASP A 1 28 ? -1.173 -0.582 7.699 1.00 0.00 28 ASP A CA 20
ATOM 9286 C C . ASP A 1 28 ? -1.837 -1.799 8.334 1.00 0.00 28 ASP A C 20
ATOM 9287 O O . ASP A 1 28 ? -2.998 -1.737 8.748 1.00 0.00 28 ASP A O 20
ATOM 9296 N N . GLY A 1 29 ? -1.108 -2.901 8.393 1.00 0.00 29 GLY A N 20
ATOM 9297 C CA . GLY A 1 29 ? -1.645 -4.117 8.960 1.00 0.00 29 GLY A CA 20
ATOM 9298 C C . GLY A 1 29 ? -2.602 -4.800 8.009 1.00 0.00 29 GLY A C 20
ATOM 9299 O O . GLY A 1 29 ? -2.233 -5.127 6.881 1.00 0.00 29 GLY A O 20
ATOM 9303 N N . ARG A 1 30 ? -3.833 -5.006 8.460 1.00 0.00 30 ARG A N 20
ATOM 9304 C CA . ARG A 1 30 ? -4.862 -5.643 7.648 1.00 0.00 30 ARG A CA 20
ATOM 9305 C C . ARG A 1 30 ? -6.203 -5.588 8.372 1.00 0.00 30 ARG A C 20
ATOM 9306 O O . ARG A 1 30 ? -6.267 -5.791 9.585 1.00 0.00 30 ARG A O 20
ATOM 9327 N N . PRO A 1 31 ? -7.289 -5.295 7.641 1.00 0.00 31 PRO A N 20
ATOM 9328 C CA . PRO A 1 31 ? -8.634 -5.205 8.221 1.00 0.00 31 PRO A CA 20
ATOM 9329 C C . PRO A 1 31 ? -9.130 -6.550 8.745 1.00 0.00 31 PRO A C 20
ATOM 9330 O O . PRO A 1 31 ? -8.811 -7.600 8.183 1.00 0.00 31 PRO A O 20
#

Foldseek 3Di:
DDPPDDDDPQADPQFCFDPDPPTGGGDPDDD

Organism: Helianthus annuus (NCBI:txid4232)

GO terms:
  GO:0004866 endopeptidase inhibitor activity (F, IDA)
  GO:0002020 protease binding (F, IDA)
  GO:0004867 serine-type endopeptidase inhibitor activity (F, IDA)